Protein AF-0000000078038695 (afdb_homodimer)

Organism: Hydrogenophilus thermoluteolus (NCBI:txid297)

Sequence (628 aa):
MGILRIGHASLRVMDMAAAVRHYENVLGMKKVMEDKHGNVYLKCWDEWDKFSLILTPSDRAGLNHVAYKVEREEDLDELQEKIEAYGISTTMLPEGTLPSTGRMLQFNLPSGHEMRLYAFKECVGTDVGNINPDPWPDDIRGAGAHWLDHCLLMCELNPETGVNKVAENTKFATEVLGFFLTEQVVVGPNGSIQAATWLARTTTPHDIAFVGGPRMGLHHIAFFLDGWNDILKAADVMAKNKVKIDVAPTRHGITRGETIYFFDPSGNRNETFAGLGYLAQPDRPVVTWTEEHLGSGIFYHTGELVSSFTEVYTMGILRIGHASLRVMDMAAAVRHYENVLGMKKVMEDKHGNVYLKCWDEWDKFSLILTPSDRAGLNHVAYKVEREEDLDELQEKIEAYGISTTMLPEGTLPSTGRMLQFNLPSGHEMRLYAFKECVGTDVGNINPDPWPDDIRGAGAHWLDHCLLMCELNPETGVNKVAENTKFATEVLGFFLTEQVVVGPNGSIQAATWLARTTTPHDIAFVGGPRMGLHHIAFFLDGWNDILKAADVMAKNKVKIDVAPTRHGITRGETIYFFDPSGNRNETFAGLGYLAQPDRPVVTWTEEHLGSGIFYHTGELVSSFTEVYT

Secondary structure (DSSP, 8-state):
--EEEEEEEEEEES-HHHHHHHHHHTS--EEEEE-TTS-EEEE-TT--BS-SEEEEE-SS-EEEEEEEEESSHHHHHHHHHHHHHHT--EEEEPTTSSTTB--EEEEE-TTS-EEEEES-B-B---TT-SBS--SS-TT--TT---SEEEEEEEEEEEGGGTEEHHHHHHHHHHHTS--EEEEEEEESGGG-EEEEEEEESSSSS-SEEEEEESS-EEEEEEEEESSHHHHHHHHHHHHHTT--EEEEEEE-SGGG-EEEEEE-TTS-EEEEEES--S---TTSPPEEEEGGGHHHHH-TTT----HHHHH---/--EEEEEEEEEEES-HHHHHHHHHHTS--EEEEE-TTS-EEEE-TT--BS-SEEEEE-SS-EEEEEEEEESSHHHHHHHHHHHHHHT--EEEEPTTSSTTB--EEEEE-TTS-EEEEES-B-B---TT-SBS--SS-TT--TT---SEEEEEEEEEEEGGGTEEHHHHHHHHHHHTS--EEEEEEEESGGG-EEEEEEEESSSSS-SEEEEEESS-EEEEEEEEESSHHHHHHHHHHHHHTT--EEEEEEE-SGGG-EEEEEE-TTS-EEEEEES--S---TTSPPEEEEGGGHHHHH-TTT----HHHHH---

InterPro domains:
  IPR000486 Extradiol ring-cleavage dioxygenase, class I /II [PS00082] (250-271)
  IPR004360 Glyoxalase/fosfomycin resistance/dioxygenase domain [PF00903] (161-271)
  IPR017624 Catechol 2,3 dioxygenase [TIGR03211] (2-314)
  IPR029068 Glyoxalase/Bleomycin resistance protein/Dihydroxybiphenyl dioxygenase [G3DSA:3.10.180.10] (1-146)
  IPR029068 Glyoxalase/Bleomycin resistance protein/Dihydroxybiphenyl dioxygenase [G3DSA:3.10.180.10] (147-293)
  IPR029068 Glyoxalase/Bleomycin resistance protein/Dihydroxybiphenyl dioxygenase [SSF54593] (1-274)
  IPR037523 Vicinal oxygen chelate (VOC), core domain [PS51819] (5-120)
  IPR037523 Vicinal oxygen chelate (VOC), core domain [PS51819] (153-275)
  IPR054560 Metapyrocatechase-like, N-terminal domain [PF22247] (63-122)

Nearest PDB structures (foldseek):
  5znh-assembly1_A  TM=9.992E-01  e=2.883E-63  Diaphorobacter sp. DS2
  5zsz-assembly1_A  TM=9.985E-01  e=4.025E-59  Diaphorobacter sp. DS2
  1q0c-assembly1_A  TM=8.923E-01  e=6.234E-28  Brevibacterium fuscum
  2zi8-assembly1_A  TM=8.409E-01  e=8.803E-21  Mycobacterium tuberculosis
  2ehz-assembly1_A  TM=8.077E-01  e=4.406E-20  Pseudomonas sp. C18

Solvent-accessible surface area (backbone atoms only — not comparable to full-atom values): 30937 Å² total; per-residue (Å²): 130,42,60,50,46,72,42,34,42,31,33,30,26,57,46,60,69,57,39,52,49,43,44,32,52,39,39,20,31,41,79,71,47,69,51,96,84,61,31,38,29,25,26,31,49,66,30,35,50,58,46,37,36,35,42,33,76,36,95,49,43,26,66,65,34,40,29,31,28,26,72,41,71,67,36,56,58,54,44,50,53,48,40,42,71,75,68,40,72,73,45,79,41,56,60,56,77,46,83,64,26,39,42,31,44,34,34,55,46,80,48,61,52,39,37,32,38,30,47,46,53,46,72,69,49,34,69,41,54,43,62,66,40,59,92,64,57,93,80,69,34,49,43,44,27,34,33,78,46,34,39,32,35,31,10,32,44,39,74,92,79,68,42,48,26,25,48,47,35,50,50,46,36,38,76,61,58,62,31,34,68,40,34,35,32,25,27,73,78,93,43,71,36,60,43,25,41,27,27,17,63,47,29,42,40,48,42,39,32,31,32,50,29,89,49,58,36,35,43,32,44,28,26,29,44,72,34,68,70,45,50,53,45,29,51,52,38,28,58,78,66,67,48,58,68,74,39,70,78,46,40,23,40,54,62,43,30,36,34,34,31,29,40,48,85,50,55,42,34,37,30,44,38,14,55,59,59,48,82,36,48,87,85,49,77,54,31,39,31,42,60,93,43,41,26,29,32,62,29,41,87,77,38,58,78,57,67,60,75,77,69,54,62,44,130,42,60,51,47,74,43,32,40,30,33,30,25,58,47,61,70,58,39,52,49,44,45,32,52,38,40,20,32,41,80,71,48,69,52,98,84,60,33,39,29,24,25,30,48,64,31,35,52,59,43,37,37,34,42,33,76,36,98,50,41,25,67,66,34,40,29,32,30,27,72,41,69,66,36,57,58,54,44,48,53,48,41,43,71,74,68,40,72,71,45,80,41,57,60,56,77,46,83,64,28,39,44,30,44,35,35,54,46,79,48,59,53,39,36,31,38,29,49,45,53,47,71,69,49,34,70,42,55,41,62,66,40,59,94,63,60,92,78,69,34,50,44,44,28,33,32,78,49,34,40,33,35,32,10,32,43,39,75,93,79,67,42,48,25,25,49,48,36,50,50,46,37,39,77,61,58,63,31,35,68,39,36,34,31,24,30,73,77,92,45,72,38,60,42,27,41,27,25,17,63,48,30,43,42,47,41,39,32,31,33,50,31,90,48,56,38,33,43,32,45,27,27,27,44,72,32,68,71,45,50,53,48,30,52,51,39,29,57,77,66,68,47,57,67,76,40,70,78,44,42,24,39,54,62,42,29,36,33,34,32,29,39,47,85,49,54,41,34,37,30,44,37,17,53,60,56,48,82,37,48,86,84,48,76,55,30,37,31,42,61,94,43,41,26,30,32,61,28,41,86,76,37,57,79,58,67,62,74,78,70,54,62,42

Structure (mmCIF, N/CA/C/O backbone):
data_AF-0000000078038695-model_v1
#
loop_
_entity.id
_entity.type
_entity.pdbx_description
1 polymer Metapyrocatechase
#
loop_
_atom_site.group_PDB
_atom_site.id
_atom_site.type_symbol
_atom_site.label_atom_id
_atom_site.label_alt_id
_atom_site.label_comp_id
_atom_site.label_asym_id
_atom_site.label_entity_id
_atom_site.label_seq_id
_atom_site.pdbx_PDB_ins_code
_atom_site.Cartn_x
_atom_site.Cartn_y
_atom_site.Cartn_z
_atom_site.occupancy
_atom_site.B_iso_or_equiv
_atom_site.auth_seq_id
_atom_site.auth_comp_id
_atom_site.auth_asym_id
_atom_site.auth_atom_id
_atom_site.pdbx_PDB_model_num
ATOM 1 N N . MET A 1 1 ? -4.137 5.402 -16.578 1 72.38 1 MET A N 1
ATOM 2 C CA . MET A 1 1 ? -4.918 4.41 -15.852 1 72.38 1 MET A CA 1
ATOM 3 C C . MET A 1 1 ? -4.508 2.996 -16.25 1 72.38 1 MET A C 1
ATOM 5 O O . MET A 1 1 ? -4.258 2.725 -17.422 1 72.38 1 MET A O 1
ATOM 9 N N . GLY A 1 2 ? -4.57 1.955 -15.789 1 93.5 2 GLY A N 1
ATOM 10 C CA . GLY A 1 2 ? -3.926 0.681 -16.078 1 93.5 2 GLY A CA 1
ATOM 11 C C . GLY A 1 2 ? -4.234 -0.383 -15.031 1 93.5 2 GLY A C 1
ATOM 12 O O . GLY A 1 2 ? -5.348 -0.441 -14.508 1 93.5 2 GLY A O 1
ATOM 13 N N . ILE A 1 3 ? -3.391 -1.253 -14.875 1 98.06 3 ILE A N 1
ATOM 14 C CA . ILE A 1 3 ? -3.533 -2.396 -13.977 1 98.06 3 ILE A CA 1
ATOM 15 C C . ILE A 1 3 ? -3.562 -1.915 -12.531 1 98.06 3 ILE A C 1
ATOM 17 O O . ILE A 1 3 ? -2.764 -1.062 -12.133 1 98.06 3 ILE A O 1
ATOM 21 N N . LEU A 1 4 ? -4.492 -2.439 -11.742 1 97.62 4 LEU A N 1
ATOM 22 C CA . LEU A 1 4 ? -4.676 -2.047 -10.352 1 97.62 4 LEU A CA 1
ATOM 23 C C . LEU A 1 4 ? -3.99 -3.033 -9.414 1 97.62 4 LEU A C 1
ATOM 25 O O . LEU A 1 4 ? -3.162 -2.641 -8.586 1 97.62 4 LEU A O 1
ATOM 29 N N . ARG A 1 5 ? -4.34 -4.289 -9.539 1 97.56 5 ARG A N 1
ATOM 30 C CA . ARG A 1 5 ? -3.973 -5.316 -8.57 1 97.56 5 ARG A CA 1
ATOM 31 C C . ARG A 1 5 ? -4.215 -6.711 -9.141 1 97.56 5 ARG A C 1
ATOM 33 O O . ARG A 1 5 ? -4.941 -6.871 -10.125 1 97.56 5 ARG A O 1
ATOM 40 N N . ILE A 1 6 ? -3.631 -7.699 -8.461 1 98.62 6 ILE A N 1
ATOM 41 C CA . ILE A 1 6 ? -3.992 -9.086 -8.758 1 98.62 6 ILE A CA 1
ATOM 42 C C . ILE A 1 6 ? -5.477 -9.297 -8.469 1 98.62 6 ILE A C 1
ATOM 44 O O . ILE A 1 6 ? -5.996 -8.82 -7.461 1 98.62 6 ILE A O 1
ATOM 48 N N . GLY A 1 7 ? -6.164 -10.008 -9.406 1 98.62 7 GLY A N 1
ATOM 49 C CA . GLY A 1 7 ? -7.594 -10.25 -9.266 1 98.62 7 GLY A CA 1
ATOM 50 C C . GLY A 1 7 ? -7.922 -11.672 -8.852 1 98.62 7 GLY A C 1
ATOM 51 O O . GLY A 1 7 ? -8.766 -11.883 -7.977 1 98.62 7 GLY A O 1
ATOM 52 N N . HIS A 1 8 ? -7.301 -12.633 -9.578 1 98.94 8 HIS A N 1
ATOM 53 C CA . HIS A 1 8 ? -7.516 -14.023 -9.203 1 98.94 8 HIS A CA 1
ATOM 54 C C . HIS A 1 8 ? -6.457 -14.93 -9.812 1 98.94 8 HIS A C 1
ATOM 56 O O . HIS A 1 8 ? -5.754 -14.531 -10.75 1 98.94 8 HIS A O 1
ATOM 62 N N . ALA A 1 9 ? -6.328 -16.094 -9.195 1 98.94 9 ALA A N 1
ATOM 63 C CA . ALA A 1 9 ? -5.543 -17.203 -9.742 1 98.94 9 ALA A CA 1
ATOM 64 C C . ALA A 1 9 ? -6.41 -18.438 -9.953 1 98.94 9 ALA A C 1
ATOM 66 O O . ALA A 1 9 ? -7.293 -18.734 -9.148 1 98.94 9 ALA A O 1
ATOM 67 N N . SER A 1 10 ? -6.148 -19.062 -11.047 1 98.88 10 SER A N 1
ATOM 68 C CA . SER A 1 10 ? -6.797 -20.344 -11.352 1 98.88 10 SER A CA 1
ATOM 69 C C . SER A 1 10 ? -5.82 -21.5 -11.211 1 98.88 10 SER A C 1
ATOM 71 O O . SER A 1 10 ? -4.844 -21.594 -11.953 1 98.88 10 SER A O 1
ATOM 73 N N . LEU A 1 11 ? -6.148 -22.406 -10.289 1 98.88 11 LEU A N 1
ATOM 74 C CA . LEU A 1 11 ? -5.246 -23.516 -9.977 1 98.88 11 LEU A CA 1
ATOM 75 C C . LEU A 1 11 ? -5.871 -24.859 -10.352 1 98.88 11 LEU A C 1
ATOM 77 O O . LEU A 1 11 ? -7.074 -25.062 -10.156 1 98.88 11 LEU A O 1
ATOM 81 N N . ARG A 1 12 ? -5.043 -25.75 -10.781 1 98.88 12 ARG A N 1
ATOM 82 C CA . ARG A 1 12 ? -5.422 -27.141 -10.969 1 98.88 12 ARG A CA 1
ATOM 83 C C . ARG A 1 12 ? -5.207 -27.938 -9.695 1 98.88 12 ARG A C 1
ATOM 85 O O . ARG A 1 12 ? -4.168 -27.812 -9.039 1 98.88 12 ARG A O 1
ATOM 92 N N . VAL A 1 13 ? -6.203 -28.734 -9.391 1 98.69 13 VAL A N 1
ATOM 93 C CA . VAL A 1 13 ? -6.094 -29.594 -8.203 1 98.69 13 VAL A CA 1
ATOM 94 C C . VAL A 1 13 ? -6.504 -31.016 -8.555 1 98.69 13 VAL A C 1
ATOM 96 O O . VAL A 1 13 ? -7.371 -31.234 -9.406 1 98.69 13 VAL A O 1
ATOM 99 N N . MET A 1 14 ? -5.98 -31.938 -7.871 1 98.31 14 MET A N 1
ATOM 100 C CA . MET A 1 14 ? -6.176 -33.344 -8.195 1 98.31 14 MET A CA 1
ATOM 101 C C . MET A 1 14 ? -7.27 -33.969 -7.328 1 98.31 14 MET A C 1
ATOM 103 O O . MET A 1 14 ? -7.82 -35 -7.664 1 98.31 14 MET A O 1
ATOM 107 N N . ASP A 1 15 ? -7.574 -33.469 -6.188 1 98.19 15 ASP A N 1
ATOM 108 C CA . ASP A 1 15 ? -8.656 -33.844 -5.273 1 98.19 15 ASP A CA 1
ATOM 109 C C . ASP A 1 15 ? -9.422 -32.594 -4.805 1 98.19 15 ASP A C 1
ATOM 111 O O . ASP A 1 15 ? -9.023 -31.938 -3.846 1 98.19 15 ASP A O 1
ATOM 115 N N . MET A 1 16 ? -10.57 -32.406 -5.422 1 98.5 16 MET A N 1
ATOM 116 C CA . MET A 1 16 ? -11.32 -31.172 -5.199 1 98.5 16 MET A CA 1
ATOM 117 C C . MET A 1 16 ? -11.773 -31.062 -3.75 1 98.5 16 MET A C 1
ATOM 119 O O . MET A 1 16 ? -11.648 -30.016 -3.129 1 98.5 16 MET A O 1
ATOM 123 N N . ALA A 1 17 ? -12.305 -32.125 -3.248 1 98.38 17 ALA A N 1
ATOM 124 C CA . ALA A 1 17 ? -12.812 -32.094 -1.879 1 98.38 17 ALA A CA 1
ATOM 125 C C . ALA A 1 17 ? -11.703 -31.75 -0.89 1 98.38 17 ALA A C 1
ATOM 127 O O . ALA A 1 17 ? -11.898 -30.906 -0 1 98.38 17 ALA A O 1
ATOM 128 N N . ALA A 1 18 ? -10.57 -32.375 -1.045 1 98.44 18 ALA A N 1
ATOM 129 C CA . ALA A 1 18 ? -9.43 -32.094 -0.176 1 98.44 18 ALA A CA 1
ATOM 130 C C . ALA A 1 18 ? -8.945 -30.656 -0.344 1 98.44 18 ALA A C 1
ATOM 132 O O . ALA A 1 18 ? -8.57 -30 0.633 1 98.44 18 ALA A O 1
ATOM 133 N N . ALA A 1 19 ? -8.953 -30.219 -1.564 1 98.62 19 ALA A N 1
ATOM 134 C CA . ALA A 1 19 ? -8.516 -28.859 -1.843 1 98.62 19 ALA A CA 1
ATOM 135 C C . ALA A 1 19 ? -9.453 -27.844 -1.192 1 98.62 19 ALA A C 1
ATOM 137 O O . ALA A 1 19 ? -9 -26.906 -0.521 1 98.62 19 ALA A O 1
ATOM 138 N N . VAL A 1 20 ? -10.672 -28.016 -1.396 1 98.75 20 VAL A N 1
ATOM 139 C CA . VAL A 1 20 ? -11.656 -27.078 -0.831 1 98.75 20 VAL A CA 1
ATOM 140 C C . VAL A 1 20 ? -11.508 -27.047 0.689 1 98.75 20 VAL A C 1
ATOM 142 O O . VAL A 1 20 ? -11.508 -25.969 1.291 1 98.75 20 VAL A O 1
ATOM 145 N N . ARG A 1 21 ? -11.383 -28.203 1.288 1 98.38 21 ARG A N 1
ATOM 146 C CA . ARG A 1 21 ? -11.18 -28.266 2.732 1 98.38 21 ARG A CA 1
ATOM 147 C C . ARG A 1 21 ? -9.938 -27.484 3.15 1 98.38 21 ARG A C 1
ATOM 149 O O . ARG A 1 21 ? -9.953 -26.781 4.156 1 98.38 21 ARG A O 1
ATOM 156 N N . HIS A 1 22 ? -8.891 -27.641 2.42 1 98.75 22 HIS A N 1
ATOM 157 C CA . HIS A 1 22 ? -7.645 -26.938 2.703 1 98.75 22 HIS A CA 1
ATOM 158 C C . HIS A 1 22 ? -7.836 -25.422 2.65 1 98.75 22 HIS A C 1
ATOM 160 O O . HIS A 1 22 ? -7.504 -24.719 3.609 1 98.75 22 HIS A O 1
ATOM 166 N N . TYR A 1 23 ? -8.383 -24.891 1.617 1 98.81 23 TYR A N 1
ATOM 167 C CA . TYR A 1 23 ? -8.469 -23.438 1.425 1 98.81 23 TYR A CA 1
ATOM 168 C C . TYR A 1 23 ? -9.492 -22.828 2.363 1 98.81 23 TYR A C 1
ATOM 170 O O . TYR A 1 23 ? -9.336 -21.688 2.811 1 98.81 23 TYR A O 1
ATOM 178 N N . GLU A 1 24 ? -10.523 -23.578 2.689 1 98.56 24 GLU A N 1
ATOM 179 C CA . GLU A 1 24 ? -11.508 -23.078 3.645 1 98.56 24 GLU A CA 1
ATOM 180 C C . GLU A 1 24 ? -10.969 -23.125 5.07 1 98.56 24 GLU A C 1
ATOM 182 O O . GLU A 1 24 ? -11.062 -22.141 5.812 1 98.56 24 GLU A O 1
ATOM 187 N N . ASN A 1 25 ? -10.344 -24.234 5.453 1 98.25 25 ASN A N 1
ATOM 188 C CA . ASN A 1 25 ? -10.016 -24.469 6.855 1 98.25 25 ASN A CA 1
ATOM 189 C C . ASN A 1 25 ? -8.641 -23.922 7.207 1 98.25 25 ASN A C 1
ATOM 191 O O . ASN A 1 25 ? -8.383 -23.578 8.359 1 98.25 25 ASN A O 1
ATOM 195 N N . VAL A 1 26 ? -7.746 -23.906 6.273 1 98.56 26 VAL A N 1
ATOM 196 C CA . VAL A 1 26 ? -6.379 -23.484 6.566 1 98.56 26 VAL A CA 1
ATOM 197 C C . VAL A 1 26 ? -6.227 -21.984 6.309 1 98.56 26 VAL A C 1
ATOM 199 O O . VAL A 1 26 ? -5.785 -21.234 7.188 1 98.56 26 VAL A O 1
ATOM 202 N N . LEU A 1 27 ? -6.699 -21.5 5.168 1 98.69 27 LEU A N 1
ATOM 203 C CA . LEU A 1 27 ? -6.527 -20.094 4.809 1 98.69 27 LEU A CA 1
ATOM 204 C C . LEU A 1 27 ? -7.727 -19.266 5.258 1 98.69 27 LEU A C 1
ATOM 206 O O . LEU A 1 27 ? -7.637 -18.047 5.371 1 98.69 27 LEU A O 1
ATOM 210 N N . GLY A 1 28 ? -8.867 -19.969 5.453 1 98.56 28 GLY A N 1
ATOM 211 C CA . GLY A 1 28 ? -10.07 -19.266 5.895 1 98.56 28 GLY A CA 1
ATOM 212 C C . GLY A 1 28 ? -10.852 -18.656 4.75 1 98.56 28 GLY A C 1
ATOM 213 O O . GLY A 1 28 ? -11.594 -17.688 4.945 1 98.56 28 GLY A O 1
ATOM 214 N N . MET A 1 29 ? -10.719 -19.141 3.521 1 98.69 29 MET A N 1
ATOM 215 C CA . MET A 1 29 ? -11.5 -18.641 2.391 1 98.69 29 MET A CA 1
ATOM 216 C C . MET A 1 29 ? -12.922 -19.188 2.441 1 98.69 29 MET A C 1
ATOM 218 O O . MET A 1 29 ? -13.211 -20.125 3.172 1 98.69 29 MET A O 1
ATOM 222 N N . LYS A 1 30 ? -13.758 -18.562 1.654 1 98.31 30 LYS A N 1
ATOM 223 C CA . LYS A 1 30 ? -15.156 -18.984 1.555 1 98.31 30 LYS A CA 1
ATOM 224 C C . LYS A 1 30 ? -15.5 -19.406 0.128 1 98.31 30 LYS A C 1
ATOM 226 O O . LYS A 1 30 ? -15.211 -18.672 -0.824 1 98.31 30 LYS A O 1
ATOM 231 N N . LYS A 1 31 ? -16.031 -20.578 0.018 1 98.44 31 LYS A N 1
ATOM 232 C CA . LYS A 1 31 ? -16.594 -20.984 -1.266 1 98.44 31 LYS A CA 1
ATOM 233 C C . LYS A 1 31 ? -17.812 -20.141 -1.633 1 98.44 31 LYS A C 1
ATOM 235 O O . LYS A 1 31 ? -18.766 -20.078 -0.869 1 98.44 31 LYS A O 1
ATOM 240 N N . VAL A 1 32 ? -17.797 -19.547 -2.834 1 98.38 32 VAL A N 1
ATOM 241 C CA . VAL A 1 32 ? -18.875 -18.625 -3.184 1 98.38 32 VAL A CA 1
ATOM 242 C C . VAL A 1 32 ? -19.688 -19.188 -4.344 1 98.38 32 VAL A C 1
ATOM 244 O O . VAL A 1 32 ? -20.812 -18.766 -4.594 1 98.38 32 VAL A O 1
ATOM 247 N N . MET A 1 33 ? -19.062 -20.125 -5.055 1 97.81 33 MET A N 1
ATOM 248 C CA . MET A 1 33 ? -19.719 -20.656 -6.238 1 97.81 33 MET A CA 1
ATOM 249 C C . MET A 1 33 ? -19.062 -21.953 -6.699 1 97.81 33 MET A C 1
ATOM 251 O O . MET A 1 33 ? -17.891 -22.203 -6.391 1 97.81 33 MET A O 1
ATOM 255 N N . GLU A 1 34 ? -19.828 -22.797 -7.246 1 98.19 34 GLU A N 1
ATOM 256 C CA . GLU A 1 34 ? -19.391 -23.953 -8.023 1 98.19 34 GLU A CA 1
ATOM 257 C C . GLU A 1 34 ? -20.109 -24.016 -9.367 1 98.19 34 GLU A C 1
ATOM 259 O O . GLU A 1 34 ? -21.312 -23.812 -9.445 1 98.19 34 GLU A O 1
ATOM 264 N N . ASP A 1 35 ? -19.344 -24.188 -10.391 1 97 35 ASP A N 1
ATOM 265 C CA . ASP A 1 35 ? -20 -24.156 -11.688 1 97 35 ASP A CA 1
ATOM 266 C C . ASP A 1 35 ? -20.266 -25.578 -12.203 1 97 35 ASP A C 1
ATOM 268 O O . ASP A 1 35 ? -19.938 -26.547 -11.531 1 97 35 ASP A O 1
ATOM 272 N N . LYS A 1 36 ? -20.875 -25.656 -13.391 1 95.25 36 LYS A N 1
ATOM 273 C CA . LYS A 1 36 ? -21.344 -26.922 -13.945 1 95.25 36 LYS A CA 1
ATOM 274 C C . LYS A 1 36 ? -20.172 -27.828 -14.336 1 95.25 36 LYS A C 1
ATOM 276 O O . LYS A 1 36 ? -20.344 -29.031 -14.539 1 95.25 36 LYS A O 1
ATOM 281 N N . HIS A 1 37 ? -18.984 -27.281 -14.422 1 95.88 37 HIS A N 1
ATOM 282 C CA . HIS A 1 37 ? -17.812 -28.047 -14.836 1 95.88 37 HIS A CA 1
ATOM 283 C C . HIS A 1 37 ? -17.031 -28.531 -13.625 1 95.88 37 HIS A C 1
ATOM 285 O O . HIS A 1 37 ? -15.977 -29.172 -13.781 1 95.88 37 HIS A O 1
ATOM 291 N N . GLY A 1 38 ? -17.484 -28.219 -12.453 1 97.12 38 GLY A N 1
ATOM 292 C CA . GLY A 1 38 ? -16.844 -28.672 -11.234 1 97.12 38 GLY A CA 1
ATOM 293 C C . GLY A 1 38 ? -15.828 -27.688 -10.688 1 97.12 38 GLY A C 1
ATOM 294 O O . GLY A 1 38 ? -15.133 -27.984 -9.703 1 97.12 38 GLY A O 1
ATOM 295 N N . ASN A 1 39 ? -15.664 -26.547 -11.328 1 98.56 39 ASN A N 1
ATOM 296 C CA . ASN A 1 39 ? -14.805 -25.516 -10.773 1 98.56 39 ASN A CA 1
ATOM 297 C C . ASN A 1 39 ? -15.398 -24.922 -9.492 1 98.56 39 ASN A C 1
ATOM 299 O O . ASN A 1 39 ? -16.609 -24.734 -9.398 1 98.56 39 ASN A O 1
ATOM 303 N N . VAL A 1 40 ? -14.516 -24.672 -8.547 1 98.88 40 VAL A N 1
ATOM 304 C CA . VAL A 1 40 ? -14.922 -24.047 -7.289 1 98.88 40 VAL A CA 1
ATOM 305 C C . VAL A 1 40 ? -14.273 -22.672 -7.16 1 98.88 40 VAL A C 1
ATOM 307 O O . VAL A 1 40 ? -13.086 -22.516 -7.438 1 98.88 40 VAL A O 1
ATOM 310 N N . TYR A 1 41 ? -15.062 -21.703 -6.805 1 98.88 41 TYR A N 1
ATOM 311 C CA . TYR A 1 41 ? -14.625 -20.312 -6.66 1 98.88 41 TYR A CA 1
ATOM 312 C C . TYR A 1 41 ? -14.633 -19.891 -5.195 1 98.88 41 TYR A C 1
ATOM 314 O O . TYR A 1 41 ? -15.609 -20.141 -4.477 1 98.88 41 TYR A O 1
ATOM 322 N N . LEU A 1 42 ? -13.508 -19.266 -4.75 1 98.88 42 LEU A N 1
ATOM 323 C CA . LEU A 1 42 ? -13.359 -18.906 -3.348 1 98.88 42 LEU A CA 1
ATOM 324 C C . LEU A 1 42 ? -12.906 -17.453 -3.213 1 98.88 42 LEU A C 1
ATOM 326 O O . LEU A 1 42 ? -12.32 -16.891 -4.145 1 98.88 42 LEU A O 1
ATOM 330 N N . LYS A 1 43 ? -13.18 -16.844 -2.062 1 98.5 43 LYS A N 1
ATOM 331 C CA . LYS A 1 43 ? -12.75 -15.484 -1.759 1 98.5 43 LYS A CA 1
ATOM 332 C C . LYS A 1 43 ? -12.352 -15.344 -0.292 1 98.5 43 LYS A C 1
ATOM 334 O O . LYS A 1 43 ? -12.828 -16.109 0.558 1 98.5 43 LYS A O 1
ATOM 339 N N . CYS A 1 44 ? -11.484 -14.438 0.004 1 98.56 44 CYS A N 1
ATOM 340 C CA . CYS A 1 44 ? -11.141 -14.094 1.38 1 98.56 44 CYS A CA 1
ATOM 341 C C . CYS A 1 44 ? -12.125 -13.086 1.953 1 98.56 44 CYS A C 1
ATOM 343 O O . CYS A 1 44 ? -12.844 -12.422 1.207 1 98.56 44 CYS A O 1
ATOM 345 N N . TRP A 1 45 ? -12.117 -12.836 3.271 1 98.38 45 TRP A N 1
ATOM 346 C CA . TRP A 1 45 ? -13.164 -12.094 3.967 1 98.38 45 TRP A CA 1
ATOM 347 C C . TRP A 1 45 ? -13.055 -10.602 3.678 1 98.38 45 TRP A C 1
ATOM 349 O O . TRP A 1 45 ? -14.039 -9.867 3.773 1 98.38 45 TRP A O 1
ATOM 359 N N . ASP A 1 46 ? -11.883 -10.203 3.33 1 98.25 46 ASP A N 1
ATOM 360 C CA . ASP A 1 46 ? -11.641 -8.773 3.201 1 98.25 46 ASP A CA 1
ATOM 361 C C . ASP A 1 46 ? -11.586 -8.352 1.732 1 98.25 46 ASP A C 1
ATOM 363 O O . ASP A 1 46 ? -11.102 -7.266 1.408 1 98.25 46 ASP A O 1
ATOM 367 N N . GLU A 1 47 ? -11.922 -9.203 0.791 1 98.25 47 GLU A N 1
ATOM 368 C CA . GLU A 1 47 ? -12.016 -8.922 -0.638 1 98.25 47 GLU A CA 1
ATOM 369 C C . GLU A 1 47 ? -13.438 -8.508 -1.023 1 98.25 47 GLU A C 1
ATOM 371 O O . GLU A 1 47 ? -14.406 -8.906 -0.374 1 98.25 47 GLU A O 1
ATOM 376 N N . TRP A 1 48 ? -13.484 -7.711 -2.049 1 98.38 48 TRP A N 1
ATOM 377 C CA . TRP A 1 48 ? -14.805 -7.18 -2.381 1 98.38 48 TRP A CA 1
ATOM 378 C C . TRP A 1 48 ? -15.273 -7.699 -3.736 1 98.38 48 TRP A C 1
ATOM 380 O O . TRP A 1 48 ? -16.469 -7.707 -4.023 1 98.38 48 TRP A O 1
ATOM 390 N N . ASP A 1 49 ? -14.406 -8.172 -4.645 1 98.38 49 ASP A N 1
ATOM 391 C CA . ASP A 1 49 ? -14.797 -8.93 -5.828 1 98.38 49 ASP A CA 1
ATOM 392 C C . ASP A 1 49 ? -15.359 -10.297 -5.445 1 98.38 49 ASP A C 1
ATOM 394 O O . ASP A 1 49 ? -15.039 -10.828 -4.379 1 98.38 49 ASP A O 1
ATOM 398 N N . LYS A 1 50 ? -16.062 -10.938 -6.289 1 98.69 50 LYS A N 1
ATOM 399 C CA . LYS A 1 50 ? -16.812 -12.148 -5.969 1 98.69 50 LYS A CA 1
ATOM 400 C C . LYS A 1 50 ? -15.867 -13.305 -5.664 1 98.69 50 LYS A C 1
ATOM 402 O O . LYS A 1 50 ? -16.172 -14.141 -4.805 1 98.69 50 LYS A O 1
ATOM 407 N N . PHE A 1 51 ? -14.773 -13.406 -6.344 1 98.81 51 PHE A N 1
ATOM 408 C CA . PHE A 1 51 ? -13.812 -14.469 -6.055 1 98.81 51 PHE A CA 1
ATOM 409 C C . PHE A 1 51 ? -12.406 -14.039 -6.438 1 98.81 51 PHE A C 1
ATOM 411 O O . PHE A 1 51 ? -12.219 -13.141 -7.266 1 98.81 51 PHE A O 1
ATOM 418 N N . SER A 1 52 ? -11.43 -14.688 -5.84 1 98.88 52 SER A N 1
ATOM 419 C CA . SER A 1 52 ? -10.031 -14.43 -6.176 1 98.88 52 SER A CA 1
ATOM 420 C C . SER A 1 52 ? -9.258 -15.727 -6.363 1 98.88 52 SER A C 1
ATOM 422 O O . SER A 1 52 ? -8.078 -15.711 -6.707 1 98.88 52 SER A O 1
ATOM 424 N N . LEU A 1 53 ? -9.859 -16.875 -6.121 1 98.94 53 LEU A N 1
ATOM 425 C CA . LEU A 1 53 ? -9.273 -18.172 -6.383 1 98.94 53 LEU A CA 1
ATOM 426 C C . LEU A 1 53 ? -10.258 -19.078 -7.113 1 98.94 53 LEU A C 1
ATOM 428 O O . LEU A 1 53 ? -11.438 -19.125 -6.766 1 98.94 53 LEU A O 1
ATOM 432 N N . ILE A 1 54 ? -9.773 -19.719 -8.141 1 98.94 54 ILE A N 1
ATOM 433 C CA . ILE A 1 54 ? -10.539 -20.719 -8.875 1 98.94 54 ILE A CA 1
ATOM 434 C C . ILE A 1 54 ? -9.812 -22.062 -8.828 1 98.94 54 ILE A C 1
ATOM 436 O O . ILE A 1 54 ? -8.633 -22.156 -9.203 1 98.94 54 ILE A O 1
ATOM 440 N N . LEU A 1 55 ? -10.477 -23.062 -8.328 1 98.94 55 LEU A N 1
ATOM 441 C CA . LEU A 1 55 ? -9.945 -24.422 -8.352 1 98.94 55 LEU A CA 1
ATOM 442 C C . LEU A 1 55 ? -10.594 -25.234 -9.461 1 98.94 55 LEU A C 1
ATOM 444 O O . LEU A 1 55 ? -11.82 -25.25 -9.586 1 98.94 55 LEU A O 1
ATOM 448 N N . THR A 1 56 ? -9.797 -25.828 -10.227 1 98.69 56 THR A N 1
ATOM 449 C CA . THR A 1 56 ? -10.266 -26.656 -11.336 1 98.69 56 THR A CA 1
ATOM 450 C C . THR A 1 56 ? -9.773 -28.094 -11.18 1 98.69 56 THR A C 1
ATOM 452 O O . THR A 1 56 ? -8.594 -28.328 -10.922 1 98.69 56 THR A O 1
ATOM 455 N N . PRO A 1 57 ? -10.727 -29.078 -11.375 1 98.38 57 PRO A N 1
ATOM 456 C CA . PRO A 1 57 ? -10.273 -30.469 -11.328 1 98.38 57 PRO A CA 1
ATOM 457 C C . PRO A 1 57 ? -9.32 -30.812 -12.469 1 98.38 57 PRO A C 1
ATOM 459 O O . PRO A 1 57 ? -9.586 -30.453 -13.625 1 98.38 57 PRO A O 1
ATOM 462 N N . SER A 1 58 ? -8.266 -31.5 -12.07 1 98.31 58 SER A N 1
ATOM 463 C CA . SER A 1 58 ? -7.258 -31.906 -13.047 1 98.31 58 SER A CA 1
ATOM 464 C C . SER A 1 58 ? -6.457 -33.094 -12.547 1 98.31 58 SER A C 1
ATOM 466 O O . SER A 1 58 ? -6.543 -33.469 -11.375 1 98.31 58 SER A O 1
ATOM 468 N N . ASP A 1 59 ? -5.695 -33.75 -13.492 1 97.81 59 ASP A N 1
ATOM 469 C CA . ASP A 1 59 ? -4.859 -34.875 -13.109 1 97.81 59 ASP A CA 1
ATOM 470 C C . ASP A 1 59 ? -3.463 -34.438 -12.688 1 97.81 59 ASP A C 1
ATOM 472 O O . ASP A 1 59 ? -2.633 -35.25 -12.281 1 97.81 59 ASP A O 1
ATOM 476 N N . ARG A 1 60 ? -3.23 -33.125 -12.742 1 97.81 60 ARG A N 1
ATOM 477 C CA . ARG A 1 60 ? -1.962 -32.562 -12.297 1 97.81 60 ARG A CA 1
ATOM 478 C C . ARG A 1 60 ? -2.168 -31.188 -11.648 1 97.81 60 ARG A C 1
ATOM 480 O O . ARG A 1 60 ? -3.084 -30.453 -12.016 1 97.81 60 ARG A O 1
ATOM 487 N N . ALA A 1 61 ? -1.293 -30.891 -10.695 1 98.19 61 ALA A N 1
ATOM 488 C CA . ALA A 1 61 ? -1.337 -29.578 -10.047 1 98.19 61 ALA A CA 1
ATOM 489 C C . ALA A 1 61 ? -0.719 -28.516 -10.945 1 98.19 61 ALA A C 1
ATOM 491 O O . ALA A 1 61 ? 0.006 -28.828 -11.891 1 98.19 61 ALA A O 1
ATOM 492 N N . GLY A 1 62 ? -1.07 -27.266 -10.68 1 98.44 62 GLY A N 1
ATOM 493 C CA . GLY A 1 62 ? -0.445 -26.172 -11.406 1 98.44 62 GLY A CA 1
ATOM 494 C C . GLY A 1 62 ? -1.378 -25 -11.633 1 98.44 62 GLY A C 1
ATOM 495 O O . GLY A 1 62 ? -2.514 -25 -11.156 1 98.44 62 GLY A O 1
ATOM 496 N N . LEU A 1 63 ? -0.839 -24.016 -12.328 1 98.81 63 LEU A N 1
ATOM 497 C CA . LEU A 1 63 ? -1.539 -22.766 -12.625 1 98.81 63 LEU A CA 1
ATOM 498 C C . LEU A 1 63 ? -2.168 -22.812 -14.008 1 98.81 63 LEU A C 1
ATOM 500 O O . LEU A 1 63 ? -1.487 -23.125 -14.992 1 98.81 63 LEU A O 1
ATOM 504 N N . ASN A 1 64 ? -3.467 -22.562 -14.047 1 98.75 64 ASN A N 1
ATOM 505 C CA . ASN A 1 64 ? -4.074 -22.328 -15.352 1 98.75 64 ASN A CA 1
ATOM 506 C C . ASN A 1 64 ? -3.791 -20.922 -15.867 1 98.75 64 ASN A C 1
ATOM 508 O O . ASN A 1 64 ? -3.373 -20.75 -17.016 1 98.75 64 ASN A O 1
ATOM 512 N N . HIS A 1 65 ? -4.078 -19.953 -15.039 1 98.88 65 HIS A N 1
ATOM 513 C CA . HIS A 1 65 ? -3.811 -18.562 -15.383 1 98.88 65 HIS A CA 1
ATOM 514 C C . HIS A 1 65 ? -3.852 -17.672 -14.141 1 98.88 65 HIS A C 1
ATOM 516 O O . HIS A 1 65 ? -4.383 -18.078 -13.102 1 98.88 65 HIS A O 1
ATOM 522 N N . VAL A 1 66 ? -3.211 -16.547 -14.219 1 98.88 66 VAL A N 1
ATOM 523 C CA . VAL A 1 66 ? -3.367 -15.469 -13.25 1 98.88 66 VAL A CA 1
ATOM 524 C C . VAL A 1 66 ? -4.016 -14.266 -13.93 1 98.88 66 VAL A C 1
ATOM 526 O O . VAL A 1 66 ? -3.781 -14.008 -15.109 1 98.88 66 VAL A O 1
ATOM 529 N N . ALA A 1 67 ? -4.867 -13.594 -13.188 1 98.94 67 ALA A N 1
ATOM 530 C CA . ALA A 1 67 ? -5.555 -12.445 -13.773 1 98.94 67 ALA A CA 1
ATOM 531 C C . ALA A 1 67 ? -5.355 -11.188 -12.922 1 98.94 67 ALA A C 1
ATOM 533 O O . ALA A 1 67 ? -5.359 -11.258 -11.688 1 98.94 67 ALA A O 1
ATOM 534 N N . TYR A 1 68 ? -5.234 -10.086 -13.578 1 98.88 68 TYR A N 1
ATOM 535 C CA . TYR A 1 68 ? -5.137 -8.781 -12.93 1 98.88 68 TYR A CA 1
ATOM 536 C C . TYR A 1 68 ? -6.301 -7.883 -13.336 1 98.88 68 TYR A C 1
ATOM 538 O O . TYR A 1 68 ? -6.758 -7.926 -14.477 1 98.88 68 TYR A O 1
ATOM 546 N N . LYS A 1 69 ? -6.738 -7.113 -12.422 1 98.69 69 LYS A N 1
ATOM 547 C CA . LYS A 1 69 ? -7.828 -6.176 -12.664 1 98.69 69 LYS A CA 1
ATOM 548 C C . LYS A 1 69 ? -7.301 -4.828 -13.141 1 98.69 69 LYS A C 1
ATOM 550 O O . LYS A 1 69 ? -6.316 -4.316 -12.602 1 98.69 69 LYS A O 1
ATOM 555 N N . VAL A 1 70 ? -7.945 -4.273 -14.164 1 98.56 70 VAL A N 1
ATOM 556 C CA . VAL A 1 70 ? -7.637 -2.926 -14.625 1 98.56 70 VAL A CA 1
ATOM 557 C C . VAL A 1 70 ? -8.703 -1.951 -14.133 1 98.56 70 VAL A C 1
ATOM 559 O O . VAL A 1 70 ? -9.773 -2.367 -13.688 1 98.56 70 VAL A O 1
ATOM 562 N N . GLU A 1 71 ? -8.383 -0.722 -14.164 1 96.69 71 GLU A N 1
ATOM 563 C CA . GLU A 1 71 ? -9.242 0.298 -13.57 1 96.69 71 GLU A CA 1
ATOM 564 C C . GLU A 1 71 ? -10.477 0.555 -14.43 1 96.69 71 GLU A C 1
ATOM 566 O O . GLU A 1 71 ? -11.586 0.706 -13.914 1 96.69 71 GLU A O 1
ATOM 571 N N . ARG A 1 72 ? -10.258 0.714 -15.82 1 97.31 72 ARG A N 1
ATOM 572 C CA . ARG A 1 72 ? -11.336 1.081 -16.734 1 97.31 72 ARG A CA 1
ATOM 573 C C . ARG A 1 72 ? -11.43 0.091 -17.891 1 97.31 72 ARG A C 1
ATOM 575 O O . ARG A 1 72 ? -10.438 -0.516 -18.281 1 97.31 72 ARG A O 1
ATOM 582 N N . GLU A 1 73 ? -12.664 -0.002 -18.422 1 97.75 73 GLU A N 1
ATOM 583 C CA . GLU A 1 73 ? -12.891 -0.842 -19.594 1 97.75 73 GLU A CA 1
ATOM 584 C C . GLU A 1 73 ? -11.953 -0.46 -20.734 1 97.75 73 GLU A C 1
ATOM 586 O O . GLU A 1 73 ? -11.398 -1.332 -21.406 1 97.75 73 GLU A O 1
ATOM 591 N N . GLU A 1 74 ? -11.688 0.792 -20.922 1 97.94 74 GLU A N 1
ATOM 592 C CA . GLU A 1 74 ? -10.844 1.297 -22 1 97.94 74 GLU A CA 1
ATOM 593 C C . GLU A 1 74 ? -9.398 0.854 -21.828 1 97.94 74 GLU A C 1
ATOM 595 O O . GLU A 1 74 ? -8.641 0.792 -22.812 1 97.94 74 GLU A O 1
ATOM 600 N N . ASP A 1 75 ? -9.023 0.572 -20.594 1 98.31 75 ASP A N 1
ATOM 601 C CA . ASP A 1 75 ? -7.668 0.1 -20.344 1 98.31 75 ASP A CA 1
ATOM 602 C C . ASP A 1 75 ? -7.402 -1.222 -21.062 1 98.31 75 ASP A C 1
ATOM 604 O O . ASP A 1 75 ? -6.281 -1.485 -21.484 1 98.31 75 ASP A O 1
ATOM 608 N N . LEU A 1 76 ? -8.414 -2.084 -21.172 1 98.69 76 LEU A N 1
ATOM 609 C CA . LEU A 1 76 ? -8.25 -3.359 -21.859 1 98.69 76 LEU A CA 1
ATOM 610 C C . LEU A 1 76 ? -7.859 -3.148 -23.312 1 98.69 76 LEU A C 1
ATOM 612 O O . LEU A 1 76 ? -6.949 -3.811 -23.812 1 98.69 76 LEU A O 1
ATOM 616 N N . ASP A 1 77 ? -8.5 -2.219 -23.969 1 98.56 77 ASP A N 1
ATOM 617 C CA . ASP A 1 77 ? -8.227 -1.948 -25.375 1 98.56 77 ASP A CA 1
ATOM 618 C C . ASP A 1 77 ? -6.836 -1.337 -25.547 1 98.56 77 ASP A C 1
ATOM 620 O O . ASP A 1 77 ? -6.09 -1.723 -26.453 1 98.56 77 ASP A O 1
ATOM 624 N N . GLU A 1 78 ? -6.531 -0.406 -24.688 1 98.44 78 GLU A N 1
ATOM 625 C CA . GLU A 1 78 ? -5.223 0.238 -24.75 1 98.44 78 GLU A CA 1
ATOM 626 C C . GLU A 1 78 ? -4.102 -0.77 -24.531 1 98.44 78 GLU A C 1
ATOM 628 O O . GLU A 1 78 ? -3.098 -0.764 -25.234 1 98.44 78 GLU A O 1
ATOM 633 N N . LEU A 1 79 ? -4.281 -1.613 -23.547 1 98.75 79 LEU A N 1
ATOM 634 C CA . LEU A 1 79 ? -3.26 -2.604 -23.234 1 98.75 79 LEU A CA 1
ATOM 635 C C . LEU A 1 79 ? -3.17 -3.662 -24.328 1 98.75 79 LEU A C 1
ATOM 637 O O . LEU A 1 79 ? -2.088 -4.18 -24.609 1 98.75 79 LEU A O 1
ATOM 641 N N . GLN A 1 80 ? -4.289 -4.023 -24.891 1 98.88 80 GLN A N 1
ATOM 642 C CA . GLN A 1 80 ? -4.254 -4.945 -26.016 1 98.88 80 GLN A CA 1
ATOM 643 C C . GLN A 1 80 ? -3.348 -4.426 -27.125 1 98.88 80 GLN A C 1
ATOM 645 O O . GLN A 1 80 ? -2.498 -5.156 -27.641 1 98.88 80 GLN A O 1
ATOM 650 N N . GLU A 1 81 ? -3.537 -3.184 -27.469 1 98.75 81 GLU A N 1
ATOM 651 C CA . GLU A 1 81 ? -2.727 -2.566 -28.516 1 98.75 81 GLU A CA 1
ATOM 652 C C . GLU A 1 81 ? -1.244 -2.594 -28.156 1 98.75 81 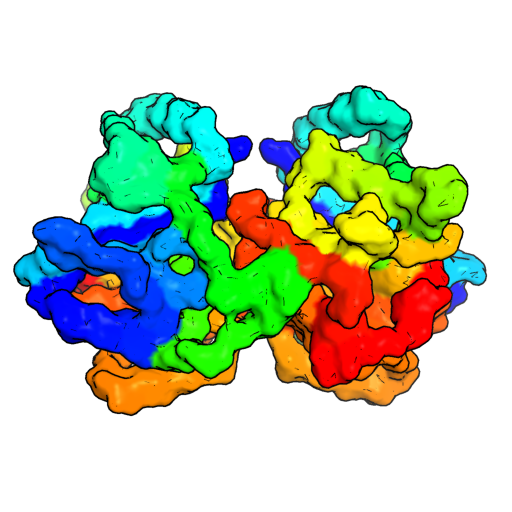GLU A C 1
ATOM 654 O O . GLU A 1 81 ? -0.402 -2.932 -29 1 98.75 81 GLU A O 1
ATOM 659 N N . LYS A 1 82 ? -0.939 -2.26 -26.938 1 98.75 82 LYS A N 1
ATOM 660 C CA . LYS A 1 82 ? 0.449 -2.223 -26.484 1 98.75 82 LYS A CA 1
ATOM 661 C C . LYS A 1 82 ? 1.066 -3.617 -26.484 1 98.75 82 LYS A C 1
ATOM 663 O O . LYS A 1 82 ? 2.221 -3.789 -26.891 1 98.75 82 LYS A O 1
ATOM 668 N N . ILE A 1 83 ? 0.315 -4.586 -26.016 1 98.88 83 ILE A N 1
ATOM 669 C CA . ILE A 1 83 ? 0.797 -5.961 -25.938 1 98.88 83 ILE A CA 1
ATOM 670 C C . ILE A 1 83 ? 1.064 -6.504 -27.344 1 98.88 83 ILE A C 1
ATOM 672 O O . ILE A 1 83 ? 2.109 -7.109 -27.594 1 98.88 83 ILE A O 1
ATOM 676 N N . GLU A 1 84 ? 0.171 -6.289 -28.219 1 98.88 84 GLU A N 1
ATOM 677 C CA . GLU A 1 84 ? 0.335 -6.766 -29.594 1 98.88 84 GLU A CA 1
ATOM 678 C C . GLU A 1 84 ? 1.473 -6.035 -30.297 1 98.88 84 GLU A C 1
ATOM 680 O O . GLU A 1 84 ? 2.219 -6.637 -31.078 1 98.88 84 GLU A O 1
ATOM 685 N N . ALA A 1 85 ? 1.629 -4.773 -30.047 1 98.81 85 ALA A N 1
ATOM 686 C CA . ALA A 1 85 ? 2.738 -4.008 -30.609 1 98.81 85 ALA A CA 1
ATOM 687 C C . ALA A 1 85 ? 4.078 -4.543 -30.109 1 98.81 85 ALA A C 1
ATOM 689 O O . ALA A 1 85 ? 5.078 -4.484 -30.828 1 98.81 85 ALA A O 1
ATOM 690 N N . TYR A 1 86 ? 4.09 -5.055 -28.969 1 98.56 86 TYR A N 1
ATOM 691 C CA . TYR A 1 86 ? 5.289 -5.648 -28.391 1 98.56 86 TYR A CA 1
ATOM 692 C C . TYR A 1 86 ? 5.637 -6.965 -29.078 1 98.56 86 TYR A C 1
ATOM 694 O O . TYR A 1 86 ? 6.785 -7.406 -29.047 1 98.56 86 TYR A O 1
ATOM 702 N N . GLY A 1 87 ? 4.594 -7.621 -29.625 1 98.5 87 GLY A N 1
ATOM 703 C CA . GLY A 1 87 ? 4.828 -8.844 -30.375 1 98.5 87 GLY A CA 1
ATOM 704 C C . GLY A 1 87 ? 4.141 -10.055 -29.75 1 98.5 87 GLY A C 1
ATOM 705 O O . GLY A 1 87 ? 4.402 -11.195 -30.156 1 98.5 87 GLY A O 1
ATOM 706 N N . ILE A 1 88 ? 3.334 -9.844 -28.766 1 98.75 88 ILE A N 1
ATOM 707 C CA . ILE A 1 88 ? 2.615 -10.93 -28.109 1 98.75 88 ILE A CA 1
ATOM 708 C C . ILE A 1 88 ? 1.173 -10.969 -28.609 1 98.75 88 ILE A C 1
ATOM 710 O O . ILE A 1 88 ? 0.479 -9.945 -28.609 1 98.75 88 ILE A O 1
ATOM 714 N N . SER A 1 89 ? 0.729 -12.133 -29.078 1 98.75 89 SER A N 1
ATOM 715 C CA . SER A 1 89 ? -0.65 -12.297 -29.516 1 98.75 89 SER A CA 1
ATOM 716 C C . SER A 1 89 ? -1.619 -12.266 -28.344 1 98.75 89 SER A C 1
ATOM 718 O O . SER A 1 89 ? -1.293 -12.742 -27.25 1 98.75 89 SER A O 1
ATOM 720 N N . THR A 1 90 ? -2.789 -11.688 -28.609 1 98.88 90 THR A N 1
ATOM 721 C CA . THR A 1 90 ? -3.814 -11.617 -27.562 1 98.88 90 THR A CA 1
ATOM 722 C C . THR A 1 90 ? -5.141 -12.172 -28.078 1 98.88 90 THR A C 1
ATOM 724 O O . THR A 1 90 ? -5.332 -12.312 -29.297 1 98.88 90 THR A O 1
ATOM 727 N N . THR A 1 91 ? -5.973 -12.562 -27.172 1 98.88 91 THR A N 1
ATOM 728 C CA . THR A 1 91 ? -7.355 -12.938 -27.422 1 98.88 91 THR A CA 1
ATOM 729 C C . THR A 1 91 ? -8.297 -12.234 -26.453 1 98.88 91 THR A C 1
ATOM 731 O O . THR A 1 91 ? -8.102 -12.305 -25.234 1 98.88 91 THR A O 1
ATOM 734 N N . MET A 1 92 ? -9.273 -11.57 -27 1 98.81 92 MET A N 1
ATOM 735 C CA . MET A 1 92 ? -10.312 -11 -26.141 1 98.81 92 MET A CA 1
ATOM 736 C C . MET A 1 92 ? -11.422 -12.016 -25.891 1 98.81 92 MET A C 1
ATOM 738 O O . MET A 1 92 ? -12.156 -12.383 -26.797 1 98.81 92 MET A O 1
ATOM 742 N N . LEU A 1 93 ? -11.469 -12.461 -24.672 1 98.81 93 LEU A N 1
ATOM 743 C CA . LEU A 1 93 ? -12.539 -13.375 -24.281 1 98.81 93 LEU A CA 1
ATOM 744 C C . LEU A 1 93 ? -13.82 -12.602 -23.969 1 98.81 93 LEU A C 1
ATOM 746 O O . LEU A 1 93 ? -13.789 -11.602 -23.25 1 98.81 93 LEU A O 1
ATOM 750 N N . PRO A 1 94 ? -14.938 -13.023 -24.5 1 98.38 94 PRO A N 1
ATOM 751 C CA . PRO A 1 94 ? -16.188 -12.289 -24.25 1 98.38 94 PRO A CA 1
ATOM 752 C C . PRO A 1 94 ? -16.641 -12.359 -22.797 1 98.38 94 PRO A C 1
ATOM 754 O O . PRO A 1 94 ? -16.25 -13.281 -22.078 1 98.38 94 PRO A O 1
ATOM 757 N N . GLU A 1 95 ? -17.406 -11.359 -22.453 1 97.94 95 GLU A N 1
ATOM 758 C CA . GLU A 1 95 ? -18.047 -11.375 -21.141 1 97.94 95 GLU A CA 1
ATOM 759 C C . GLU A 1 95 ? -18.75 -12.703 -20.891 1 97.94 95 GLU A C 1
ATOM 761 O O . GLU A 1 95 ? -19.422 -13.242 -21.781 1 97.94 95 GLU A O 1
ATOM 766 N N . GLY A 1 96 ? -18.594 -13.219 -19.656 1 95.44 96 GLY A N 1
ATOM 767 C CA . GLY A 1 96 ? -19.266 -14.453 -19.297 1 95.44 96 GLY A CA 1
ATOM 768 C C . GLY A 1 96 ? -18.406 -15.688 -19.516 1 95.44 96 GLY A C 1
ATOM 769 O O . GLY A 1 96 ? -18.75 -16.781 -19.062 1 95.44 96 GLY A O 1
ATOM 770 N N . THR A 1 97 ? -17.266 -15.516 -20.219 1 97.06 97 THR A N 1
ATOM 771 C CA . THR A 1 97 ? -16.328 -16.625 -20.312 1 97.06 97 THR A CA 1
ATOM 772 C C . THR A 1 97 ? -15.977 -17.156 -18.922 1 97.06 97 THR A C 1
ATOM 774 O O . THR A 1 97 ? -15.852 -18.375 -18.734 1 97.06 97 THR A O 1
ATOM 777 N N . LEU A 1 98 ? -15.758 -16.344 -18.031 1 97.38 98 LEU A N 1
ATOM 778 C CA . LEU A 1 98 ? -15.672 -16.625 -16.609 1 97.38 98 LEU A CA 1
ATOM 779 C C . LEU A 1 98 ? -16.875 -16.078 -15.859 1 97.38 98 LEU A C 1
ATOM 781 O O . LEU A 1 98 ? -17.297 -14.945 -16.109 1 97.38 98 LEU A O 1
ATOM 785 N N . PRO A 1 99 ? -17.422 -16.891 -15.023 1 97.69 99 PRO A N 1
ATOM 786 C CA . PRO A 1 99 ? -18.609 -16.406 -14.32 1 97.69 99 PRO A CA 1
ATOM 787 C C . PRO A 1 99 ? -18.375 -15.078 -13.609 1 97.69 99 PRO A C 1
ATOM 789 O O . PRO A 1 99 ? -17.297 -14.852 -13.055 1 97.69 99 PRO A O 1
ATOM 792 N N . SER A 1 100 ? -19.406 -14.172 -13.68 1 98.06 100 SER A N 1
ATOM 793 C CA . SER A 1 100 ? -19.453 -12.922 -12.922 1 98.06 100 SER A CA 1
ATOM 794 C C . SER A 1 100 ? -18.312 -11.992 -13.312 1 98.06 100 SER A C 1
ATOM 796 O O . SER A 1 100 ? -17.891 -11.156 -12.508 1 98.06 100 SER A O 1
ATOM 798 N N . THR A 1 101 ? -17.797 -12.188 -14.484 1 98.44 101 THR A N 1
ATOM 799 C CA . THR A 1 101 ? -16.656 -11.406 -14.945 1 98.44 101 THR A CA 1
ATOM 800 C C . THR A 1 101 ? -16.922 -10.805 -16.328 1 98.44 101 THR A C 1
ATOM 802 O O . THR A 1 101 ? -17.578 -11.438 -17.156 1 98.44 101 THR A O 1
ATOM 805 N N . GLY A 1 102 ? -16.469 -9.617 -16.594 1 98.62 102 GLY A N 1
ATOM 806 C CA . GLY A 1 102 ? -16.562 -9 -17.906 1 98.62 102 GLY A CA 1
ATOM 807 C C . GLY A 1 102 ? -15.633 -9.625 -18.922 1 98.62 102 GLY A C 1
ATOM 808 O O . GLY A 1 102 ? -15.188 -10.758 -18.75 1 98.62 102 GLY A O 1
ATOM 809 N N . ARG A 1 103 ? -15.492 -8.945 -20.016 1 98.62 103 ARG A N 1
ATOM 810 C CA . ARG A 1 103 ? -14.547 -9.453 -21 1 98.62 103 ARG A CA 1
ATOM 811 C C . ARG A 1 103 ? -13.133 -9.516 -20.422 1 98.62 103 ARG A C 1
ATOM 813 O O . ARG A 1 103 ? -12.812 -8.797 -19.484 1 98.62 103 ARG A O 1
ATOM 820 N N . MET A 1 104 ? -12.367 -10.383 -20.922 1 98.88 104 MET A N 1
ATOM 821 C CA . MET A 1 104 ? -11.008 -10.578 -20.422 1 98.88 104 MET A CA 1
ATOM 822 C C . MET A 1 104 ? -10 -10.617 -21.562 1 98.88 104 MET A C 1
ATOM 824 O O . MET A 1 104 ? -10.234 -11.289 -22.562 1 98.88 104 MET A O 1
ATOM 828 N N . LEU A 1 105 ? -8.969 -9.898 -21.438 1 98.94 105 LEU A N 1
ATOM 829 C CA . LEU A 1 105 ? -7.852 -9.945 -22.375 1 98.94 105 LEU A CA 1
ATOM 830 C C . LEU A 1 105 ? -6.859 -11.039 -21.984 1 98.94 105 LEU A C 1
ATOM 832 O O . LEU A 1 105 ? -6.215 -10.953 -20.938 1 98.94 105 LEU A O 1
ATOM 836 N N . GLN A 1 106 ? -6.781 -12.023 -22.828 1 98.94 106 GLN A N 1
ATOM 837 C CA . GLN A 1 106 ? -5.938 -13.188 -22.578 1 98.94 106 GLN A CA 1
ATOM 838 C C . GLN A 1 106 ? -4.645 -13.109 -23.391 1 98.94 106 GLN A C 1
ATOM 840 O O . GLN A 1 106 ? -4.664 -12.75 -24.562 1 98.94 106 GLN A O 1
ATOM 845 N N . PHE A 1 107 ? -3.514 -13.43 -22.781 1 98.94 107 PHE A N 1
ATOM 846 C CA . PHE A 1 107 ? -2.227 -13.523 -23.453 1 98.94 107 PHE A CA 1
ATOM 847 C C . PHE A 1 107 ? -1.243 -14.352 -22.641 1 98.94 107 PHE A C 1
ATOM 849 O O . PHE A 1 107 ? -1.53 -14.719 -21.5 1 98.94 107 PHE A O 1
ATOM 856 N N . ASN A 1 108 ? -0.159 -14.719 -23.25 1 98.88 108 ASN A N 1
ATOM 857 C CA . ASN A 1 108 ? 0.927 -15.383 -22.547 1 98.88 108 ASN A CA 1
ATOM 858 C C . ASN A 1 108 ? 2.082 -14.43 -22.266 1 98.88 108 ASN A C 1
ATOM 860 O O . ASN A 1 108 ? 2.488 -13.664 -23.141 1 98.88 108 ASN A O 1
ATOM 864 N N . LEU A 1 109 ? 2.562 -14.477 -21.031 1 98.88 109 LEU A N 1
ATOM 865 C CA . LEU A 1 109 ? 3.82 -13.805 -20.719 1 98.88 109 LEU A CA 1
ATOM 866 C C . LEU A 1 109 ? 4.961 -14.391 -21.547 1 98.88 109 LEU A C 1
ATOM 868 O O . LEU A 1 109 ? 4.852 -15.5 -22.062 1 98.88 109 LEU A O 1
ATOM 872 N N . PRO A 1 110 ? 6.078 -13.641 -21.594 1 98.75 110 PRO A N 1
ATOM 873 C CA . PRO A 1 110 ? 7.227 -14.18 -22.328 1 98.75 110 PRO A CA 1
ATOM 874 C C . PRO A 1 110 ? 7.652 -15.555 -21.828 1 98.75 110 PRO A C 1
ATOM 876 O O . PRO A 1 110 ? 8.156 -16.375 -22.594 1 98.75 110 PRO A O 1
ATOM 879 N N . SER A 1 111 ? 7.406 -15.844 -20.578 1 98.69 111 SER A N 1
ATOM 880 C CA . SER A 1 111 ? 7.801 -17.109 -19.984 1 98.69 111 SER A CA 1
ATOM 881 C C . SER A 1 111 ? 6.801 -18.219 -20.328 1 98.69 111 SER A C 1
ATOM 883 O O . SER A 1 111 ? 7.031 -19.391 -20.016 1 98.69 111 SER A O 1
ATOM 885 N N . GLY A 1 112 ? 5.688 -17.828 -20.859 1 98.62 112 GLY A N 1
ATOM 886 C CA . GLY A 1 112 ? 4.723 -18.828 -21.297 1 98.62 112 GLY A CA 1
ATOM 887 C C . GLY A 1 112 ? 3.508 -18.906 -20.391 1 98.62 112 GLY A C 1
ATOM 888 O O . GLY A 1 112 ? 2.498 -19.516 -20.766 1 98.62 112 GLY A O 1
ATOM 889 N N . HIS A 1 113 ? 3.553 -18.312 -19.25 1 98.88 113 HIS A N 1
ATOM 890 C CA . HIS A 1 113 ? 2.416 -18.312 -18.344 1 98.88 113 HIS A CA 1
ATOM 891 C C . HIS A 1 113 ? 1.235 -17.547 -18.922 1 98.88 113 HIS A C 1
ATOM 893 O O . HIS A 1 113 ? 1.417 -16.484 -19.531 1 98.88 113 HIS A O 1
ATOM 899 N N . GLU A 1 114 ? 0.055 -18.047 -18.703 1 98.88 114 GLU A N 1
ATOM 900 C CA . GLU A 1 114 ? -1.131 -17.328 -19.156 1 98.88 114 GLU A CA 1
ATOM 901 C C . GLU A 1 114 ? -1.537 -16.25 -18.156 1 98.88 114 GLU A C 1
ATOM 903 O O . GLU A 1 114 ? -1.699 -16.531 -16.969 1 98.88 114 GLU A O 1
ATOM 908 N N . MET A 1 115 ? -1.694 -15.086 -18.625 1 98.88 115 MET A N 1
ATOM 909 C CA . MET A 1 115 ? -2.221 -13.961 -17.859 1 98.88 115 MET A CA 1
ATOM 910 C C . MET A 1 115 ? -3.484 -13.406 -18.5 1 98.88 115 MET A C 1
ATOM 912 O O . MET A 1 115 ? -3.627 -13.43 -19.734 1 98.88 115 MET A O 1
ATOM 916 N N . ARG A 1 116 ? -4.352 -12.945 -17.688 1 98.94 116 ARG A N 1
ATOM 917 C CA . ARG A 1 116 ? -5.559 -12.281 -18.172 1 98.94 116 ARG A CA 1
ATOM 918 C C . ARG A 1 116 ? -5.75 -10.93 -17.484 1 98.94 116 ARG A C 1
ATOM 920 O O . ARG A 1 116 ? -5.348 -10.75 -16.328 1 98.94 116 ARG A O 1
ATOM 927 N N . LEU A 1 117 ? -6.301 -10.023 -18.234 1 98.94 117 LEU A N 1
ATOM 928 C CA . LEU A 1 117 ? -6.703 -8.727 -17.703 1 98.94 117 LEU A CA 1
ATOM 929 C C . LEU A 1 117 ? -8.211 -8.531 -17.812 1 98.94 117 LEU A C 1
ATOM 931 O O . LEU A 1 117 ? -8.812 -8.93 -18.812 1 98.94 117 LEU A O 1
ATOM 935 N N . TYR A 1 118 ? -8.797 -7.945 -16.812 1 98.88 118 TYR A N 1
ATOM 936 C CA . TYR A 1 118 ? -10.234 -7.684 -16.844 1 98.88 118 TYR A CA 1
ATOM 937 C C . TYR A 1 118 ? -10.562 -6.402 -16.078 1 98.88 118 TYR A C 1
ATOM 939 O O . TYR A 1 118 ? -9.82 -6 -15.18 1 98.88 118 TYR A O 1
ATOM 947 N N . ALA A 1 119 ? -11.695 -5.75 -16.391 1 98.56 119 ALA A N 1
ATOM 948 C CA . ALA A 1 119 ? -12.102 -4.512 -15.727 1 98.56 119 ALA A CA 1
ATOM 949 C C . ALA A 1 119 ? -13.234 -4.762 -14.742 1 98.56 119 ALA A C 1
ATOM 951 O O . ALA A 1 119 ? -13.305 -4.133 -13.688 1 98.56 119 ALA A O 1
ATOM 952 N N . PHE A 1 120 ? -14.055 -5.754 -15.117 1 98.5 120 PHE A N 1
ATOM 953 C CA . PHE A 1 120 ? -15.258 -5.918 -14.312 1 98.5 120 PHE A CA 1
ATOM 954 C C . PHE A 1 120 ? -15.312 -7.32 -13.711 1 98.5 120 PHE A C 1
ATOM 956 O O . PHE A 1 120 ? -15.109 -8.312 -14.406 1 98.5 120 PHE A O 1
ATOM 963 N N . LYS A 1 121 ? -15.562 -7.453 -12.492 1 98.5 121 LYS A N 1
ATOM 964 C CA . LYS A 1 121 ? -16.016 -8.609 -11.734 1 98.5 121 LYS A CA 1
ATOM 965 C C . LYS A 1 121 ? -17.078 -8.211 -10.703 1 98.5 121 LYS A C 1
ATOM 967 O O . LYS A 1 121 ? -16.953 -7.16 -10.07 1 98.5 121 LYS A O 1
ATOM 972 N N . GLU A 1 122 ? -18.094 -9.031 -10.617 1 98.62 122 GLU A N 1
ATOM 973 C CA . GLU A 1 122 ? -19.156 -8.719 -9.68 1 98.62 122 GLU A CA 1
ATOM 974 C C . GLU A 1 122 ? -18.594 -8.352 -8.305 1 98.62 122 GLU A C 1
ATOM 976 O O . GLU A 1 122 ? -17.812 -9.109 -7.738 1 98.62 122 GLU A O 1
ATOM 981 N N . CYS A 1 123 ? -18.969 -7.16 -7.855 1 98.31 123 CYS A N 1
ATOM 982 C CA . CYS A 1 123 ? -18.609 -6.715 -6.516 1 98.31 123 CYS A CA 1
ATOM 983 C C . CYS A 1 123 ? -19.641 -7.18 -5.492 1 98.31 123 CYS A C 1
ATOM 985 O O . CYS A 1 123 ? -20.812 -6.789 -5.555 1 98.31 123 CYS A O 1
ATOM 987 N N . VAL A 1 124 ? -19.219 -7.992 -4.516 1 98.38 124 VAL A N 1
ATOM 988 C CA . VAL A 1 124 ? -20.156 -8.516 -3.523 1 98.38 124 VAL A CA 1
ATOM 989 C C . VAL A 1 124 ? -19.812 -7.941 -2.148 1 98.38 124 VAL A C 1
ATOM 991 O O . VAL A 1 124 ? -20.484 -8.258 -1.159 1 98.38 124 VAL A O 1
ATOM 994 N N . GLY A 1 125 ? -18.844 -7.102 -2.053 1 97.88 125 GLY A N 1
ATOM 995 C CA . GLY A 1 125 ? -18.453 -6.465 -0.806 1 97.88 125 GLY A CA 1
ATOM 996 C C . GLY A 1 125 ? -17.641 -7.371 0.092 1 97.88 125 GLY A C 1
ATOM 997 O O . GLY A 1 125 ? -17.359 -8.523 -0.259 1 97.88 125 GLY A O 1
ATOM 998 N N . THR A 1 126 ? -17.141 -6.832 1.224 1 97.88 126 THR A N 1
ATOM 999 C CA . THR A 1 126 ? -16.375 -7.586 2.211 1 97.88 126 THR A CA 1
ATOM 1000 C C . THR A 1 126 ? -17.312 -8.203 3.258 1 97.88 126 THR A C 1
ATOM 1002 O O . THR A 1 126 ? -18.5 -7.883 3.301 1 97.88 126 THR A O 1
ATOM 1005 N N . ASP A 1 127 ? -16.734 -9.062 4.086 1 97.56 127 ASP A N 1
ATOM 1006 C CA . ASP A 1 127 ? -17.547 -9.742 5.09 1 97.56 127 ASP A CA 1
ATOM 1007 C C . ASP A 1 127 ? -17.969 -8.773 6.195 1 97.56 127 ASP A C 1
ATOM 1009 O O . ASP A 1 127 ? -18.891 -9.07 6.969 1 97.56 127 ASP A O 1
ATOM 1013 N N . VAL A 1 128 ? -17.281 -7.656 6.312 1 97.56 128 VAL A N 1
ATOM 1014 C CA . VAL A 1 128 ? -17.641 -6.727 7.383 1 97.56 128 VAL A CA 1
ATOM 1015 C C . VAL A 1 128 ? -18.516 -5.605 6.828 1 97.56 128 VAL A C 1
ATOM 1017 O O . VAL A 1 128 ? -18.984 -4.754 7.582 1 97.56 128 VAL A O 1
ATOM 1020 N N . GLY A 1 129 ? -18.734 -5.512 5.523 1 97.44 129 GLY A N 1
ATOM 1021 C CA . GLY A 1 129 ? -19.516 -4.461 4.898 1 97.44 129 GLY A CA 1
ATOM 1022 C C . GLY A 1 129 ? -18.781 -3.141 4.793 1 97.44 129 GLY A C 1
ATOM 1023 O O . GLY A 1 129 ? -17.578 -3.078 5.051 1 97.44 129 GLY A O 1
ATOM 1024 N N . ASN A 1 130 ? -19.5 -2.092 4.324 1 98 130 ASN A N 1
ATOM 1025 C CA . ASN A 1 130 ? -18.859 -0.792 4.137 1 98 130 ASN A CA 1
ATOM 1026 C C . ASN A 1 130 ? -19.609 0.309 4.891 1 98 130 ASN A C 1
ATOM 1028 O O . ASN A 1 130 ? -19.344 1.495 4.684 1 98 130 ASN A O 1
ATOM 1032 N N . ILE A 1 131 ? -20.578 -0.035 5.754 1 98.38 131 ILE A N 1
ATOM 1033 C CA . ILE A 1 131 ? -21.25 0.912 6.637 1 98.38 131 ILE A CA 1
ATOM 1034 C C . ILE A 1 131 ? -20.922 0.582 8.094 1 98.38 131 ILE A C 1
ATOM 1036 O O . ILE A 1 131 ? -21.328 -0.463 8.602 1 98.38 131 ILE A O 1
ATOM 1040 N N . ASN A 1 132 ? -20.219 1.433 8.734 1 98.19 132 ASN A N 1
ATOM 1041 C CA . ASN A 1 132 ? -19.812 1.301 10.133 1 98.19 132 ASN A CA 1
ATOM 1042 C C . ASN A 1 132 ? -19.234 -0.079 10.422 1 98.19 132 ASN A C 1
ATOM 1044 O O . ASN A 1 132 ? -19.672 -0.756 11.359 1 98.19 132 ASN A O 1
ATOM 1048 N N . PRO A 1 133 ? -18.266 -0.515 9.711 1 97.88 133 PRO A N 1
ATOM 1049 C CA . PRO A 1 133 ? -17.797 -1.901 9.828 1 97.88 133 PRO A CA 1
ATOM 1050 C C . PRO A 1 133 ? -16.984 -2.152 11.094 1 97.88 133 PRO A C 1
ATOM 1052 O O . PRO A 1 133 ? -16.297 -1.25 11.578 1 97.88 133 PRO A O 1
ATOM 1055 N N . ASP A 1 134 ? -17.047 -3.418 11.562 1 96.88 134 ASP A N 1
ATOM 1056 C CA . ASP A 1 134 ? -16.062 -3.92 12.516 1 96.88 134 ASP A CA 1
ATOM 1057 C C . ASP A 1 134 ? -14.727 -4.184 11.836 1 96.88 134 ASP A C 1
ATOM 1059 O O . ASP A 1 134 ? -14.648 -4.25 10.602 1 96.88 134 ASP A O 1
ATOM 1063 N N . PRO A 1 135 ? -13.672 -4.219 12.617 1 94.69 135 PRO A N 1
ATOM 1064 C CA . PRO A 1 135 ? -12.359 -4.402 12 1 94.69 135 PRO A CA 1
ATOM 1065 C C . PRO A 1 135 ? -12.203 -5.762 11.32 1 94.69 135 PRO A C 1
ATOM 1067 O O . PRO A 1 135 ? -11.398 -5.914 10.406 1 94.69 135 PRO A O 1
ATOM 1070 N N . TRP A 1 136 ? -12.891 -6.789 11.789 1 95.5 136 TRP A N 1
ATOM 1071 C CA . TRP A 1 136 ? -12.922 -8.133 11.219 1 95.5 136 TRP A CA 1
ATOM 1072 C C . TRP A 1 136 ? -14.227 -8.844 11.555 1 95.5 136 TRP A C 1
ATOM 1074 O O . TRP A 1 136 ? -14.945 -8.43 12.469 1 95.5 136 TRP A O 1
ATOM 1084 N N . PRO A 1 137 ? -14.57 -9.852 10.742 1 97 137 PRO A N 1
ATOM 1085 C CA . PRO A 1 137 ? -15.812 -10.57 11.047 1 97 137 PRO A CA 1
ATOM 1086 C C . PRO A 1 137 ? -15.648 -11.57 12.195 1 97 137 PRO A C 1
ATOM 1088 O O . PRO A 1 137 ? -14.523 -11.969 12.516 1 97 137 PRO A O 1
ATOM 1091 N N . ASP A 1 138 ? -16.734 -12.031 12.805 1 95.19 138 ASP A N 1
ATOM 1092 C CA . ASP A 1 138 ? -16.734 -12.891 13.984 1 95.19 138 ASP A CA 1
ATOM 1093 C C . ASP A 1 138 ? -16.453 -14.344 13.602 1 95.19 138 ASP A C 1
ATOM 1095 O O . ASP A 1 138 ? -16.047 -15.148 14.445 1 95.19 138 ASP A O 1
ATOM 1099 N N . ASP A 1 139 ? -16.625 -14.719 12.414 1 94.44 139 ASP A N 1
ATOM 1100 C CA . ASP A 1 139 ? -16.578 -16.141 12.062 1 94.44 139 ASP A CA 1
ATOM 1101 C C . ASP A 1 139 ? -15.406 -16.438 11.141 1 94.44 139 ASP A C 1
ATOM 1103 O O . ASP A 1 139 ? -15.539 -17.219 10.195 1 94.44 139 ASP A O 1
ATOM 1107 N N . ILE A 1 140 ? -14.312 -15.836 11.461 1 94.06 140 ILE A N 1
ATOM 1108 C CA . ILE A 1 140 ? -13.125 -16.078 10.656 1 94.06 140 ILE A CA 1
ATOM 1109 C C . ILE A 1 140 ? -12.609 -17.5 10.914 1 94.06 140 ILE A C 1
ATOM 1111 O O . ILE A 1 140 ? -12.422 -17.891 12.062 1 94.06 140 ILE A O 1
ATOM 1115 N N . ARG A 1 141 ? -12.43 -18.266 9.883 1 95.31 141 ARG A N 1
ATOM 1116 C CA . ARG A 1 141 ? -11.852 -19.609 9.961 1 95.31 141 ARG A CA 1
ATOM 1117 C C . ARG A 1 141 ? -10.367 -19.578 9.625 1 95.31 141 ARG A C 1
ATOM 1119 O O . ARG A 1 141 ? -9.891 -18.641 8.977 1 95.31 141 ARG A O 1
ATOM 1126 N N . GLY A 1 142 ? -9.609 -20.641 10.094 1 97.75 142 GLY A N 1
ATOM 1127 C CA . GLY A 1 142 ? -8.227 -20.844 9.688 1 97.75 142 GLY A CA 1
ATOM 1128 C C . GLY A 1 142 ? -7.332 -19.656 9.992 1 97.75 142 GLY A C 1
ATOM 1129 O O . GLY A 1 142 ? -7.445 -19.062 11.062 1 97.75 142 GLY A O 1
ATOM 1130 N N . ALA A 1 143 ? -6.414 -19.359 9.109 1 97.94 143 ALA A N 1
ATOM 1131 C CA . ALA A 1 143 ? -5.457 -18.266 9.273 1 97.94 143 ALA A CA 1
ATOM 1132 C C . ALA A 1 143 ? -6.152 -16.906 9.18 1 97.94 143 ALA A C 1
ATOM 1134 O O . ALA A 1 143 ? -5.629 -15.898 9.664 1 97.94 143 ALA A O 1
ATOM 1135 N N . GLY A 1 144 ? -7.312 -16.938 8.547 1 98 144 GLY A N 1
ATOM 1136 C CA . GLY A 1 144 ? -8.023 -15.68 8.367 1 98 144 GLY A CA 1
ATOM 1137 C C . GLY A 1 144 ? -7.371 -14.766 7.355 1 98 144 GLY A C 1
ATOM 1138 O O . GLY A 1 144 ? -7.215 -13.57 7.602 1 98 144 GLY A O 1
ATOM 1139 N N . ALA A 1 145 ? -6.977 -15.32 6.219 1 98.19 145 ALA A N 1
ATOM 1140 C CA . ALA A 1 145 ? -6.316 -14.539 5.176 1 98.19 145 ALA A CA 1
ATOM 1141 C C . ALA A 1 145 ? -7.203 -13.391 4.707 1 98.19 145 ALA A C 1
ATOM 1143 O O . ALA A 1 145 ? -8.398 -13.578 4.477 1 98.19 145 ALA A O 1
ATOM 1144 N N . HIS A 1 146 ? -6.656 -12.227 4.527 1 98.19 146 HIS A N 1
ATOM 1145 C CA . HIS A 1 146 ? -7.406 -11.023 4.184 1 98.19 146 HIS A CA 1
ATOM 1146 C C . HIS A 1 146 ? -7.766 -11.008 2.701 1 98.19 146 HIS A C 1
ATOM 1148 O O . HIS A 1 146 ? -8.906 -10.711 2.338 1 98.19 146 HIS A O 1
ATOM 1154 N N . TRP A 1 147 ? -6.777 -11.211 1.833 1 98.44 147 TRP A N 1
ATOM 1155 C CA . TRP A 1 147 ? -6.949 -11.18 0.384 1 98.44 147 TRP A CA 1
ATOM 1156 C C . TRP A 1 147 ? -5.801 -11.898 -0.317 1 98.44 147 TRP A C 1
ATOM 1158 O O . TRP A 1 147 ? -4.789 -12.219 0.31 1 98.44 147 TRP A O 1
ATOM 1168 N N . LEU A 1 148 ? -6 -12.336 -1.572 1 98.81 148 LEU A N 1
ATOM 1169 C CA . LEU A 1 148 ? -4.914 -12.773 -2.443 1 98.81 148 LEU A CA 1
ATOM 1170 C C . LEU A 1 148 ? -3.916 -11.641 -2.68 1 98.81 148 LEU A C 1
ATOM 1172 O O . LEU A 1 148 ? -4.289 -10.57 -3.17 1 98.81 148 LEU A O 1
ATOM 1176 N N . ASP A 1 149 ? -2.686 -11.914 -2.34 1 98.44 149 ASP A N 1
ATOM 1177 C CA . ASP A 1 149 ? -1.721 -10.82 -2.246 1 98.44 149 ASP A CA 1
ATOM 1178 C C . ASP A 1 149 ? -0.827 -10.766 -3.482 1 98.44 149 ASP A C 1
ATOM 1180 O O . ASP A 1 149 ? -0.58 -9.695 -4.031 1 98.44 149 ASP A O 1
ATOM 1184 N N . HIS A 1 150 ? -0.136 -11.844 -3.818 1 98.81 150 HIS A N 1
ATOM 1185 C CA . HIS A 1 150 ? 0.755 -11.883 -4.973 1 98.81 150 HIS A CA 1
ATOM 1186 C C . HIS A 1 150 ? 1.002 -13.312 -5.43 1 98.81 150 HIS A C 1
ATOM 1188 O O . HIS A 1 150 ? 0.512 -14.258 -4.812 1 98.81 150 HIS A O 1
ATOM 1194 N N . CYS A 1 151 ? 1.711 -13.445 -6.574 1 98.81 151 CYS A N 1
ATOM 1195 C CA . CYS A 1 151 ? 2.189 -14.75 -7.027 1 98.81 151 CYS A CA 1
ATOM 1196 C C . CYS A 1 151 ? 3.646 -14.672 -7.465 1 98.81 151 CYS A C 1
ATOM 1198 O O . CYS A 1 151 ? 4.156 -13.594 -7.75 1 98.81 151 CYS A O 1
ATOM 1200 N N . LEU A 1 152 ? 4.258 -15.781 -7.406 1 98.88 152 LEU A N 1
ATOM 1201 C CA . LEU A 1 152 ? 5.613 -15.945 -7.922 1 98.88 152 LEU A CA 1
ATOM 1202 C C . LEU A 1 152 ? 5.656 -17.016 -9.008 1 98.88 152 LEU A C 1
ATOM 1204 O O . LEU A 1 152 ? 5.211 -18.141 -8.789 1 98.88 152 LEU A O 1
ATOM 1208 N N . LEU A 1 153 ? 6.164 -16.656 -10.117 1 98.88 153 LEU A N 1
ATOM 1209 C CA . LEU A 1 153 ? 6.246 -17.547 -11.281 1 98.88 153 LEU A CA 1
ATOM 1210 C C . LEU A 1 153 ? 7.691 -17.922 -11.57 1 98.88 153 LEU A C 1
ATOM 1212 O O . LEU A 1 153 ? 8.57 -17.062 -11.594 1 98.88 153 LEU A O 1
ATOM 1216 N N . MET A 1 154 ? 7.867 -19.234 -11.773 1 98.5 154 MET A N 1
ATOM 1217 C CA . MET A 1 154 ? 9.164 -19.734 -12.219 1 98.5 154 MET A CA 1
ATOM 1218 C C . MET A 1 154 ? 9.344 -19.516 -13.719 1 98.5 154 MET A C 1
ATOM 1220 O O . MET A 1 154 ? 8.445 -19.812 -14.508 1 98.5 154 MET A O 1
ATOM 1224 N N . CYS A 1 155 ? 10.531 -19.078 -14.078 1 98.56 155 CYS A N 1
ATOM 1225 C CA . CYS A 1 155 ? 10.812 -18.734 -15.469 1 98.56 155 CYS A CA 1
ATOM 1226 C C . CYS A 1 155 ? 12.102 -19.406 -15.945 1 98.56 155 CYS A C 1
ATOM 1228 O O . CYS A 1 155 ? 13.102 -19.406 -15.227 1 98.56 155 CYS A O 1
ATOM 1230 N N . GLU A 1 156 ? 12.07 -19.875 -17.172 1 98.5 156 GLU A N 1
ATOM 1231 C CA . GLU A 1 156 ? 13.25 -20.547 -17.703 1 98.5 156 GLU A CA 1
ATOM 1232 C C . GLU A 1 156 ? 14.461 -19.609 -17.719 1 98.5 156 GLU A C 1
ATOM 1234 O O . GLU A 1 156 ? 14.375 -18.5 -18.25 1 98.5 156 GLU A O 1
ATOM 1239 N N . LEU A 1 157 ? 15.531 -20.016 -17.125 1 97.94 157 LEU A N 1
ATOM 1240 C CA . LEU A 1 157 ? 16.812 -19.328 -17.109 1 97.94 157 LEU A CA 1
ATOM 1241 C C . LEU A 1 157 ? 17.953 -20.281 -17.438 1 97.94 157 LEU A C 1
ATOM 1243 O O . LEU A 1 157 ? 18.188 -21.266 -16.703 1 97.94 157 LEU A O 1
ATOM 1247 N N . ASN A 1 158 ? 18.578 -20.094 -18.516 1 97.44 158 ASN A N 1
ATOM 1248 C CA . ASN A 1 158 ? 19.734 -20.844 -18.984 1 97.44 158 ASN A CA 1
ATOM 1249 C C . ASN A 1 158 ? 20.781 -19.922 -19.594 1 97.44 158 ASN A C 1
ATOM 1251 O O . ASN A 1 158 ? 20.797 -19.719 -20.812 1 97.44 158 ASN A O 1
ATOM 1255 N N . PRO A 1 159 ? 21.703 -19.5 -18.828 1 93.88 159 PRO A N 1
ATOM 1256 C CA . PRO A 1 159 ? 22.688 -18.531 -19.312 1 93.88 159 PRO A CA 1
ATOM 1257 C C . PRO A 1 159 ? 23.516 -19.078 -20.469 1 93.88 159 PRO A C 1
ATOM 1259 O O . PRO A 1 159 ? 23.922 -18.312 -21.359 1 93.88 159 PRO A O 1
ATOM 1262 N N . GLU A 1 160 ? 23.797 -20.344 -20.5 1 94.75 160 GLU A N 1
ATOM 1263 C CA . GLU A 1 160 ? 24.625 -20.953 -21.547 1 94.75 160 GLU A CA 1
ATOM 1264 C C . GLU A 1 160 ? 23.984 -20.797 -22.922 1 94.75 160 GLU A C 1
ATOM 1266 O O . GLU A 1 160 ? 24.688 -20.625 -23.922 1 94.75 160 GLU A O 1
ATOM 1271 N N . THR A 1 161 ? 22.672 -20.859 -22.922 1 96.19 161 THR A N 1
ATOM 1272 C CA . THR A 1 161 ? 21.969 -20.781 -24.203 1 96.19 161 THR A CA 1
ATOM 1273 C C . THR A 1 161 ? 21.422 -19.375 -24.422 1 96.19 161 THR A C 1
ATOM 1275 O O . THR A 1 161 ? 20.719 -19.109 -25.406 1 96.19 161 THR A O 1
ATOM 1278 N N . GLY A 1 162 ? 21.641 -18.5 -23.438 1 95.62 162 GLY A N 1
ATOM 1279 C CA . GLY A 1 162 ? 21.219 -17.109 -23.562 1 95.62 162 GLY A CA 1
ATOM 1280 C C . GLY A 1 162 ? 19.766 -16.891 -23.203 1 95.62 162 GLY A C 1
ATOM 1281 O O . GLY A 1 162 ? 19.219 -15.797 -23.375 1 95.62 162 GLY A O 1
ATOM 1282 N N . VAL A 1 163 ? 19.125 -17.953 -22.688 1 98.06 163 VAL A N 1
ATOM 1283 C CA . VAL A 1 163 ? 17.719 -17.859 -22.328 1 98.06 163 VAL A CA 1
ATOM 1284 C C . VAL A 1 163 ? 17.578 -17.203 -20.953 1 98.06 163 VAL A C 1
ATOM 1286 O O . VAL A 1 163 ? 18.141 -17.703 -19.969 1 98.06 163 VAL A O 1
ATOM 1289 N N . ASN A 1 164 ? 16.875 -16.109 -20.812 1 98.69 164 ASN A N 1
ATOM 1290 C CA . ASN A 1 164 ? 16.531 -15.461 -19.562 1 98.69 164 ASN A CA 1
ATOM 1291 C C . ASN A 1 164 ? 15.109 -14.906 -19.578 1 98.69 164 ASN A C 1
ATOM 1293 O O . ASN A 1 164 ? 14.898 -13.719 -19.828 1 98.69 164 ASN A O 1
ATOM 1297 N N . LYS A 1 165 ? 14.172 -15.773 -19.219 1 98.88 165 LYS A N 1
ATOM 1298 C CA . LYS A 1 165 ? 12.758 -15.398 -19.25 1 98.88 165 LYS A CA 1
ATOM 1299 C C . LYS A 1 165 ? 12.406 -14.484 -18.078 1 98.88 165 LYS A C 1
ATOM 1301 O O . LYS A 1 165 ? 11.383 -13.805 -18.109 1 98.88 165 LYS A O 1
ATOM 1306 N N . VAL A 1 166 ? 13.219 -14.438 -17.016 1 98.88 166 VAL A N 1
ATOM 1307 C CA . VAL A 1 166 ? 13.031 -13.477 -15.938 1 98.88 166 VAL A CA 1
ATOM 1308 C C . VAL A 1 166 ? 13.18 -12.055 -16.484 1 98.88 166 VAL A C 1
ATOM 1310 O O . VAL A 1 166 ? 12.297 -11.219 -16.297 1 98.88 166 VAL A O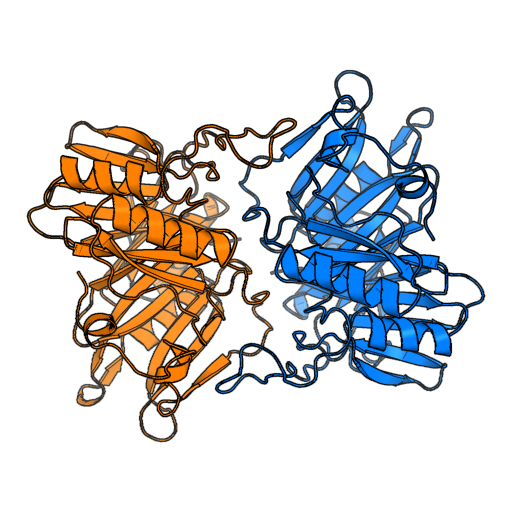 1
ATOM 1313 N N . ALA A 1 167 ? 14.25 -11.852 -17.172 1 98.88 167 ALA A N 1
ATOM 1314 C CA . ALA A 1 167 ? 14.539 -10.531 -17.75 1 98.88 167 ALA A CA 1
ATOM 1315 C C . ALA A 1 167 ? 13.484 -10.141 -18.781 1 98.88 167 ALA A C 1
ATOM 1317 O O . ALA A 1 167 ? 13.055 -8.992 -18.828 1 98.88 167 ALA A O 1
ATOM 1318 N N . GLU A 1 168 ? 13.117 -11.094 -19.562 1 98.88 168 GLU A N 1
ATOM 1319 C CA . GLU A 1 168 ? 12.117 -10.82 -20.594 1 98.88 168 GLU A CA 1
ATOM 1320 C C . GLU A 1 168 ? 10.773 -10.461 -19.984 1 98.88 168 GLU A C 1
ATOM 1322 O O . GLU A 1 168 ? 10.117 -9.516 -20.422 1 98.88 168 GLU A O 1
ATOM 1327 N N . ASN A 1 169 ? 10.375 -11.281 -18.984 1 98.94 169 ASN A N 1
ATOM 1328 C CA . ASN A 1 169 ? 9.141 -10.945 -18.281 1 98.94 169 ASN A CA 1
ATOM 1329 C C . ASN A 1 169 ? 9.219 -9.562 -17.641 1 98.94 169 ASN A C 1
ATOM 1331 O O . ASN A 1 169 ? 8.258 -8.797 -17.688 1 98.94 169 ASN A O 1
ATOM 1335 N N . THR A 1 170 ? 10.328 -9.273 -17.031 1 98.94 170 THR A N 1
ATOM 1336 C CA . THR A 1 170 ? 10.516 -7.996 -16.344 1 98.94 170 THR A CA 1
ATOM 1337 C C . THR A 1 170 ? 10.383 -6.832 -17.312 1 98.94 170 THR A C 1
ATOM 1339 O O . THR A 1 170 ? 9.68 -5.855 -17.031 1 98.94 170 THR A O 1
ATOM 1342 N N . LYS A 1 171 ? 11.055 -6.938 -18.422 1 98.88 171 LYS A N 1
ATOM 1343 C CA . LYS A 1 171 ? 10.992 -5.91 -19.453 1 98.88 171 LYS A CA 1
ATOM 1344 C C . LYS A 1 171 ? 9.555 -5.707 -19.938 1 98.88 171 LYS A C 1
ATOM 1346 O O . LYS A 1 171 ? 9.086 -4.57 -20.016 1 98.88 171 LYS A O 1
ATOM 1351 N N . PHE A 1 172 ? 8.891 -6.785 -20.234 1 98.88 172 PHE A N 1
ATOM 1352 C CA . PHE A 1 172 ? 7.516 -6.734 -20.719 1 98.88 172 PHE A CA 1
ATOM 1353 C C . PHE A 1 172 ? 6.594 -6.105 -19.672 1 98.88 172 PHE A C 1
ATOM 1355 O O . PHE A 1 172 ? 5.801 -5.219 -20 1 98.88 172 PHE A O 1
ATOM 1362 N N . ALA A 1 173 ? 6.703 -6.539 -18.422 1 98.81 173 ALA A N 1
ATOM 1363 C CA . ALA A 1 173 ? 5.844 -6.062 -17.344 1 98.81 173 ALA A CA 1
ATOM 1364 C C . ALA A 1 173 ? 6.055 -4.574 -17.094 1 98.81 173 ALA A C 1
ATOM 1366 O O . ALA A 1 173 ? 5.102 -3.848 -16.781 1 98.81 173 ALA A O 1
ATOM 1367 N N . THR A 1 174 ? 7.266 -4.102 -17.203 1 98.5 174 THR A N 1
ATOM 1368 C CA . THR A 1 174 ? 7.57 -2.705 -16.906 1 98.5 174 THR A CA 1
ATOM 1369 C C . THR A 1 174 ? 7.211 -1.808 -18.078 1 98.5 174 THR A C 1
ATOM 1371 O O . THR A 1 174 ? 6.562 -0.773 -17.906 1 98.5 174 THR A O 1
ATOM 1374 N N . GLU A 1 175 ? 7.504 -2.225 -19.297 1 98.25 175 GLU A N 1
ATOM 1375 C CA . GLU A 1 175 ? 7.375 -1.36 -20.469 1 98.25 175 GLU A CA 1
ATOM 1376 C C . GLU A 1 175 ? 5.953 -1.383 -21.016 1 98.25 175 GLU A C 1
ATOM 1378 O O . GLU A 1 175 ? 5.508 -0.417 -21.641 1 98.25 175 GLU A O 1
ATOM 1383 N N . VAL A 1 176 ? 5.281 -2.512 -20.75 1 98.56 176 VAL A N 1
ATOM 1384 C CA . VAL A 1 176 ? 3.992 -2.67 -21.422 1 98.56 176 VAL A CA 1
ATOM 1385 C C . VAL A 1 176 ? 2.867 -2.629 -20.391 1 98.56 176 VAL A C 1
ATOM 1387 O O . VAL A 1 176 ? 1.869 -1.929 -20.578 1 98.56 176 VAL A O 1
ATOM 1390 N N . LEU A 1 177 ? 3.1 -3.346 -19.297 1 98.69 177 LEU A N 1
ATOM 1391 C CA . LEU A 1 177 ? 1.982 -3.547 -18.375 1 98.69 177 LEU A CA 1
ATOM 1392 C C . LEU A 1 177 ? 1.985 -2.488 -17.281 1 98.69 177 LEU A C 1
ATOM 1394 O O . LEU A 1 177 ? 1.044 -2.408 -16.484 1 98.69 177 LEU A O 1
ATOM 1398 N N . GLY A 1 178 ? 2.996 -1.728 -17.156 1 97.5 178 GLY A N 1
ATOM 1399 C CA . GLY A 1 178 ? 3.014 -0.586 -16.266 1 97.5 178 GLY A CA 1
ATOM 1400 C C . GLY A 1 178 ? 3.482 -0.937 -14.859 1 97.5 178 GLY A C 1
ATOM 1401 O O . GLY A 1 178 ? 3.342 -0.135 -13.93 1 97.5 178 GLY A O 1
ATOM 1402 N N . PHE A 1 179 ? 4.023 -2.135 -14.656 1 98.56 179 PHE A N 1
ATOM 1403 C CA . PHE A 1 179 ? 4.641 -2.469 -13.375 1 98.56 179 PHE A CA 1
ATOM 1404 C C . PHE A 1 179 ? 5.953 -1.712 -13.195 1 98.56 179 PHE A C 1
ATOM 1406 O O . PHE A 1 179 ? 6.562 -1.274 -14.172 1 98.56 179 PHE A O 1
ATOM 1413 N N . PHE A 1 180 ? 6.316 -1.539 -11.891 1 98.25 180 PHE A N 1
ATOM 1414 C CA . PHE A 1 180 ? 7.648 -1.009 -11.633 1 98.25 180 PHE A CA 1
ATO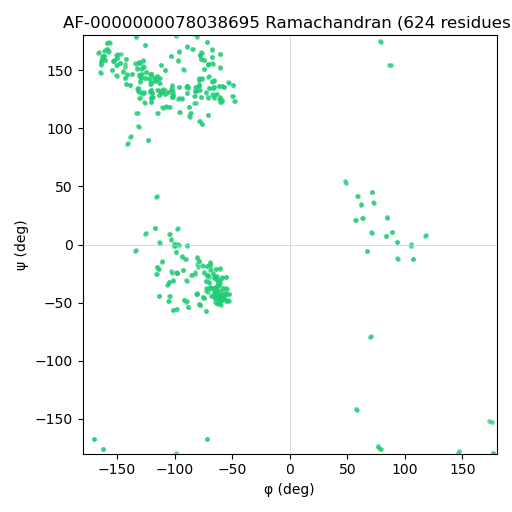M 1415 C C . PHE A 1 180 ? 8.461 -1.98 -10.789 1 98.25 180 PHE A C 1
ATOM 1417 O O . PHE A 1 180 ? 7.906 -2.738 -9.992 1 98.25 180 PHE A O 1
ATOM 1424 N N . LEU A 1 181 ? 9.758 -2.006 -11.031 1 98.81 181 LEU A N 1
ATOM 1425 C CA . LEU A 1 181 ? 10.688 -2.902 -10.352 1 98.81 181 LEU A CA 1
ATOM 1426 C C . LEU A 1 181 ? 10.992 -2.404 -8.945 1 98.81 181 LEU A C 1
ATOM 1428 O O . LEU A 1 181 ? 11.391 -1.253 -8.766 1 98.81 181 LEU A O 1
ATOM 1432 N N . THR A 1 182 ? 10.812 -3.266 -7.945 1 98.69 182 THR A N 1
ATOM 1433 C CA . THR A 1 182 ? 11.109 -2.891 -6.566 1 98.69 182 THR A CA 1
ATOM 1434 C C . THR A 1 182 ? 12.414 -3.527 -6.102 1 98.69 182 THR A C 1
ATOM 1436 O O . THR A 1 182 ? 13.234 -2.877 -5.441 1 98.69 182 THR A O 1
ATOM 1439 N N . GLU A 1 183 ? 12.562 -4.84 -6.445 1 98.75 183 GLU A N 1
ATOM 1440 C CA . GLU A 1 183 ? 13.773 -5.551 -6.062 1 98.75 183 GLU A CA 1
ATOM 1441 C C . GLU A 1 183 ? 14.211 -6.523 -7.156 1 98.75 183 GLU A C 1
ATOM 1443 O O . GLU A 1 183 ? 13.398 -6.941 -7.984 1 98.75 183 GLU A O 1
ATOM 1448 N N . GLN A 1 184 ? 15.516 -6.875 -7.066 1 98.88 184 GLN A N 1
ATOM 1449 C CA . GLN A 1 184 ? 16.047 -7.863 -8 1 98.88 184 GLN A CA 1
ATOM 1450 C C . GLN A 1 184 ? 17.188 -8.656 -7.379 1 98.88 184 GLN A C 1
ATOM 1452 O O . GLN A 1 184 ? 17.812 -8.203 -6.414 1 98.88 184 GLN A O 1
ATOM 1457 N N . VAL A 1 185 ? 17.344 -9.828 -7.895 1 98.56 185 VAL A N 1
ATOM 1458 C CA . VAL A 1 185 ? 18.531 -10.633 -7.66 1 98.56 185 VAL A CA 1
ATOM 1459 C C . VAL A 1 185 ? 19.391 -10.688 -8.93 1 98.56 185 VAL A C 1
ATOM 1461 O O . VAL A 1 185 ? 18.875 -10.992 -10.016 1 98.56 185 VAL A O 1
ATOM 1464 N N . VAL A 1 186 ? 20.656 -10.406 -8.789 1 98.56 186 VAL A N 1
ATOM 1465 C CA . VAL A 1 186 ? 21.578 -10.508 -9.922 1 98.56 186 VAL A CA 1
ATOM 1466 C C . VAL A 1 186 ? 22.688 -11.508 -9.602 1 98.56 186 VAL A C 1
ATOM 1468 O O . VAL A 1 186 ? 23.172 -11.555 -8.469 1 98.56 186 VAL A O 1
ATOM 1471 N N . VAL A 1 187 ? 23.016 -12.344 -10.625 1 96.94 187 VAL A N 1
ATOM 1472 C CA . VAL A 1 187 ? 24.062 -13.359 -10.453 1 96.94 187 VAL A CA 1
ATOM 1473 C C . VAL A 1 187 ? 25.016 -13.336 -11.648 1 96.94 187 VAL A C 1
ATOM 1475 O O . VAL A 1 187 ? 24.812 -12.578 -12.594 1 96.94 187 VAL A O 1
ATOM 1478 N N . GLY A 1 188 ? 26.047 -14.211 -11.617 1 94.56 188 GLY A N 1
ATOM 1479 C CA . GLY A 1 188 ? 27.047 -14.273 -12.672 1 94.56 188 GLY A CA 1
ATOM 1480 C C . GLY A 1 188 ? 28.094 -13.164 -12.57 1 94.56 188 GLY A C 1
ATOM 1481 O O . GLY A 1 188 ? 28.109 -12.406 -11.602 1 94.56 188 GLY A O 1
ATOM 1482 N N . PRO A 1 189 ? 29 -13.078 -13.523 1 93.56 189 PRO A N 1
ATOM 1483 C CA . PRO A 1 189 ? 30.062 -12.062 -13.477 1 93.56 189 PRO A CA 1
ATOM 1484 C C . PRO A 1 189 ? 29.5 -10.641 -13.43 1 93.56 189 PRO A C 1
ATOM 1486 O O . PRO A 1 189 ? 28.734 -10.242 -14.305 1 93.56 189 PRO A O 1
ATOM 1489 N N . ASN A 1 190 ? 29.906 -9.922 -12.414 1 93.62 190 ASN A N 1
ATOM 1490 C CA . ASN A 1 190 ? 29.516 -8.531 -12.211 1 93.62 190 ASN A CA 1
ATOM 1491 C C . ASN A 1 190 ? 28 -8.359 -12.148 1 93.62 190 ASN A C 1
ATOM 1493 O O . ASN A 1 190 ? 27.469 -7.332 -12.562 1 93.62 190 ASN A O 1
ATOM 1497 N N . GLY A 1 191 ? 27.344 -9.453 -11.852 1 95.62 191 GLY A N 1
ATOM 1498 C CA . GLY A 1 191 ? 25.891 -9.375 -11.727 1 95.62 191 GLY A CA 1
ATOM 1499 C C . GLY A 1 191 ? 25.188 -9.203 -13.062 1 95.62 191 GLY A C 1
ATOM 1500 O O . GLY A 1 191 ? 24.172 -8.516 -13.141 1 95.62 191 GLY A O 1
ATOM 1501 N N . SER A 1 192 ? 25.688 -9.812 -14.047 1 96 192 SER A N 1
ATOM 1502 C CA . SER A 1 192 ? 25.219 -9.57 -15.406 1 96 192 SER A CA 1
ATOM 1503 C C . SER A 1 192 ? 23.906 -10.305 -15.688 1 96 192 SER A C 1
ATOM 1505 O O . SER A 1 192 ? 23.25 -10.047 -16.703 1 96 192 SER A O 1
ATOM 1507 N N . ILE A 1 193 ? 23.562 -11.227 -14.828 1 97.94 193 ILE A N 1
ATOM 1508 C CA . ILE A 1 193 ? 22.375 -12.031 -15.062 1 97.94 193 ILE A CA 1
ATOM 1509 C C . ILE A 1 193 ? 21.297 -11.672 -14.039 1 97.94 193 ILE A C 1
ATOM 1511 O O . ILE A 1 193 ? 21.484 -11.852 -12.836 1 97.94 193 ILE A O 1
ATOM 1515 N N . GLN A 1 194 ? 20.156 -11.172 -14.484 1 98.62 194 GLN A N 1
ATOM 1516 C CA . GLN A 1 194 ? 19 -10.922 -13.641 1 98.62 194 GLN A CA 1
ATOM 1517 C C . GLN A 1 194 ? 18.234 -12.219 -13.352 1 98.62 194 GLN A C 1
ATOM 1519 O O . GLN A 1 194 ? 17.484 -12.695 -14.195 1 98.62 194 GLN A O 1
ATOM 1524 N N . ALA A 1 195 ? 18.359 -12.695 -12.156 1 98.19 195 ALA A N 1
ATOM 1525 C CA . ALA A 1 195 ? 17.922 -14.055 -11.852 1 98.19 195 ALA A CA 1
ATOM 1526 C C . ALA A 1 195 ? 16.531 -14.055 -11.219 1 98.19 195 ALA A C 1
ATOM 1528 O O . ALA A 1 195 ? 15.844 -15.078 -11.211 1 98.19 195 ALA A O 1
ATOM 1529 N N . ALA A 1 196 ? 16.141 -12.984 -10.609 1 98.69 196 ALA A N 1
ATOM 1530 C CA . ALA A 1 196 ? 14.812 -12.836 -10.016 1 98.69 196 ALA A CA 1
ATOM 1531 C C . ALA A 1 196 ? 14.406 -11.367 -9.945 1 98.69 196 ALA A C 1
ATOM 1533 O O . ALA A 1 196 ? 15.266 -10.484 -9.852 1 98.69 196 ALA A O 1
ATOM 1534 N N . THR A 1 197 ? 13.141 -11.141 -10.031 1 98.88 197 THR A N 1
ATOM 1535 C CA . THR A 1 197 ? 12.633 -9.773 -9.938 1 98.88 197 THR A CA 1
ATOM 1536 C C . THR A 1 197 ? 11.312 -9.742 -9.188 1 98.88 197 THR A C 1
ATOM 1538 O O . THR A 1 197 ? 10.508 -10.672 -9.281 1 98.88 197 THR A O 1
ATOM 1541 N N . TRP A 1 198 ? 11.102 -8.742 -8.43 1 98.81 198 TRP A N 1
ATOM 1542 C CA . TRP A 1 198 ? 9.852 -8.375 -7.781 1 98.81 198 TRP A CA 1
ATOM 1543 C C . TRP A 1 198 ? 9.305 -7.066 -8.344 1 98.81 198 TRP A C 1
ATOM 1545 O O . TRP A 1 198 ? 10.023 -6.07 -8.414 1 98.81 198 TRP A O 1
ATOM 1555 N N . LEU A 1 199 ? 8.016 -7.094 -8.742 1 98.88 199 LEU A N 1
ATOM 1556 C CA . LEU A 1 199 ? 7.387 -5.949 -9.391 1 98.88 199 LEU A CA 1
ATOM 1557 C C . LEU A 1 199 ? 6.07 -5.594 -8.719 1 98.88 199 LEU A C 1
ATOM 1559 O O . LEU A 1 199 ? 5.379 -6.469 -8.188 1 98.88 199 LEU A O 1
ATOM 1563 N N . ALA A 1 200 ? 5.762 -4.25 -8.828 1 98.25 200 ALA A N 1
ATOM 1564 C CA . ALA A 1 200 ? 4.551 -3.797 -8.156 1 98.25 200 ALA A CA 1
ATOM 1565 C C . ALA A 1 200 ? 3.754 -2.842 -9.047 1 98.25 200 ALA A C 1
ATOM 1567 O O . ALA A 1 200 ? 4.328 -2.143 -9.883 1 98.25 200 ALA A O 1
ATOM 1568 N N . ARG A 1 201 ? 2.477 -2.891 -8.914 1 97.44 201 ARG A N 1
ATOM 1569 C CA . ARG A 1 201 ? 1.557 -1.839 -9.336 1 97.44 201 ARG A CA 1
ATOM 1570 C C . ARG A 1 201 ? 1.012 -1.077 -8.125 1 97.44 201 ARG A C 1
ATOM 1572 O O . ARG A 1 201 ? 0.749 0.124 -8.211 1 97.44 201 ARG A O 1
ATOM 1579 N N . THR A 1 202 ? 0.833 -1.855 -7.047 1 96.62 202 THR A N 1
ATOM 1580 C CA . THR A 1 202 ? 0.424 -1.274 -5.773 1 96.62 202 THR A CA 1
ATOM 1581 C C . THR A 1 202 ? 1.622 -0.674 -5.043 1 96.62 202 THR A C 1
ATOM 1583 O O . THR A 1 202 ? 2.748 -0.719 -5.547 1 96.62 202 THR A O 1
ATOM 1586 N N . THR A 1 203 ? 1.361 -0.095 -3.873 1 96.62 203 THR A N 1
ATOM 1587 C CA . THR A 1 203 ? 2.471 0.467 -3.109 1 96.62 203 THR A CA 1
ATOM 1588 C C . THR A 1 203 ? 2.943 -0.513 -2.041 1 96.62 203 THR A C 1
ATOM 1590 O O . THR A 1 203 ? 3.561 -0.112 -1.053 1 96.62 203 THR A O 1
ATOM 1593 N N . THR A 1 204 ? 2.508 -1.777 -2.145 1 96.19 204 THR A N 1
ATOM 1594 C CA . THR A 1 204 ? 3.154 -2.879 -1.441 1 96.19 204 THR A CA 1
ATOM 1595 C C . THR A 1 204 ? 4.434 -3.301 -2.158 1 96.19 204 THR A C 1
ATOM 1597 O O . THR A 1 204 ? 4.633 -2.975 -3.33 1 96.19 204 THR A O 1
ATOM 1600 N N . PRO A 1 205 ? 5.258 -4.016 -1.479 1 95.88 205 PRO A N 1
ATOM 1601 C CA . PRO A 1 205 ? 6.578 -4.273 -2.057 1 95.88 205 PRO A CA 1
ATOM 1602 C C . PRO A 1 205 ? 6.508 -5.078 -3.352 1 95.88 205 PRO A C 1
ATOM 1604 O O . PRO A 1 205 ? 7.414 -4.992 -4.188 1 95.88 205 PRO A O 1
ATOM 1607 N N . HIS A 1 206 ? 5.414 -5.906 -3.467 1 98 206 HIS A N 1
ATOM 1608 C CA . HIS A 1 206 ? 5.316 -6.559 -4.77 1 98 206 HIS A CA 1
ATOM 1609 C C . HIS A 1 206 ? 3.92 -7.133 -4.992 1 98 206 HIS A C 1
ATOM 1611 O O . HIS A 1 206 ? 3.246 -7.527 -4.039 1 98 206 HIS A O 1
ATOM 1617 N N . ASP A 1 207 ? 3.652 -7.234 -6.297 1 98.31 207 ASP A N 1
ATOM 1618 C CA . ASP A 1 207 ? 2.414 -7.848 -6.77 1 98.31 207 ASP A CA 1
ATOM 1619 C C . ASP A 1 207 ? 2.695 -9.117 -7.562 1 98.31 207 ASP A C 1
ATOM 1621 O O . ASP A 1 207 ? 1.831 -9.992 -7.672 1 98.31 207 ASP A O 1
ATOM 1625 N N . ILE A 1 208 ? 3.857 -9.203 -8.133 1 98.88 208 ILE A N 1
ATOM 1626 C CA . ILE A 1 208 ? 4.289 -10.375 -8.891 1 98.88 208 ILE A CA 1
ATOM 1627 C C . ILE A 1 208 ? 5.809 -10.516 -8.805 1 98.88 208 ILE A C 1
ATOM 1629 O O . ILE A 1 208 ? 6.527 -9.516 -8.711 1 98.88 208 ILE A O 1
ATOM 1633 N N . ALA A 1 209 ? 6.23 -11.742 -8.789 1 98.88 209 ALA A N 1
ATOM 1634 C CA . ALA A 1 209 ? 7.664 -12.023 -8.812 1 98.88 209 ALA A CA 1
ATOM 1635 C C . ALA A 1 209 ? 8 -13.07 -9.867 1 98.88 209 ALA A C 1
ATOM 1637 O O . ALA A 1 209 ? 7.191 -13.953 -10.156 1 98.88 209 ALA A O 1
ATOM 1638 N N . PHE A 1 210 ? 9.164 -12.906 -10.453 1 98.88 210 PHE A N 1
ATOM 1639 C CA . PHE A 1 210 ? 9.719 -13.867 -11.406 1 98.88 210 PHE A CA 1
ATOM 1640 C C . PHE A 1 210 ? 11.055 -14.414 -10.906 1 98.88 210 PHE A C 1
ATOM 1642 O O . PHE A 1 210 ? 11.945 -13.641 -10.547 1 98.88 210 PHE A O 1
ATOM 1649 N N . VAL A 1 211 ? 11.164 -15.711 -10.922 1 98.38 211 VAL A N 1
ATOM 1650 C CA . VAL A 1 211 ? 12.414 -16.328 -10.477 1 98.38 211 VAL A CA 1
ATOM 1651 C C . VAL A 1 211 ? 12.891 -17.344 -11.523 1 98.38 211 VAL A C 1
ATOM 1653 O O . VAL A 1 211 ? 12.078 -18.031 -12.141 1 98.38 211 VAL A O 1
ATOM 1656 N N . GLY A 1 212 ? 14.18 -17.453 -11.719 1 97.62 212 GLY A N 1
ATOM 1657 C CA . GLY A 1 212 ? 14.773 -18.328 -12.711 1 97.62 212 GLY A CA 1
ATOM 1658 C C . GLY A 1 212 ? 14.82 -19.781 -12.273 1 97.62 212 GLY A C 1
ATOM 1659 O O . GLY A 1 212 ? 15.07 -20.062 -11.102 1 97.62 212 GLY A O 1
ATOM 1660 N N . GLY A 1 213 ? 14.586 -20.641 -13.148 1 96.19 213 GLY A N 1
ATOM 1661 C CA . GLY A 1 213 ? 14.703 -22.078 -13.008 1 96.19 213 GLY A CA 1
ATOM 1662 C C . GLY A 1 213 ? 14.766 -22.812 -14.344 1 96.19 213 GLY A C 1
ATOM 1663 O O . GLY A 1 213 ? 14.82 -22.172 -15.398 1 96.19 213 GLY A O 1
ATOM 1664 N N . PRO A 1 214 ? 14.789 -24.141 -14.281 1 95.81 214 PRO A N 1
ATOM 1665 C CA . PRO A 1 214 ? 14.977 -24.906 -15.516 1 95.81 214 PRO A CA 1
ATOM 1666 C C . PRO A 1 214 ? 13.758 -24.844 -16.438 1 95.81 214 PRO A C 1
ATOM 1668 O O . PRO A 1 214 ? 13.891 -25.031 -17.641 1 95.81 214 PRO A O 1
ATOM 1671 N N . ARG A 1 215 ? 12.586 -24.672 -15.883 1 96.31 215 ARG A N 1
ATOM 1672 C CA . ARG A 1 215 ? 11.352 -24.625 -16.656 1 96.31 215 ARG A CA 1
ATOM 1673 C C . ARG A 1 215 ? 10.336 -23.672 -16.016 1 96.31 215 ARG A C 1
ATOM 1675 O O . ARG A 1 215 ? 10.484 -23.297 -14.852 1 96.31 215 ARG A O 1
ATOM 1682 N N . MET A 1 216 ? 9.344 -23.312 -16.812 1 97.62 216 MET A N 1
ATOM 1683 C CA . MET A 1 216 ? 8.289 -22.469 -16.266 1 97.62 216 MET A CA 1
ATOM 1684 C C . MET A 1 216 ? 7.422 -23.25 -15.281 1 97.62 216 MET A C 1
ATOM 1686 O O . MET A 1 216 ? 7.316 -24.469 -15.383 1 97.62 216 MET A O 1
ATOM 1690 N N . GLY A 1 217 ? 6.797 -22.578 -14.367 1 98.12 217 GLY A N 1
ATOM 1691 C CA . GLY A 1 217 ? 5.852 -23.156 -13.422 1 98.12 217 GLY A CA 1
ATOM 1692 C C . GLY A 1 217 ? 5.328 -22.156 -12.414 1 98.12 217 GLY A C 1
ATOM 1693 O O . GLY A 1 217 ? 5.578 -20.953 -12.539 1 98.12 217 GLY A O 1
ATOM 1694 N N . LEU A 1 218 ? 4.477 -22.609 -11.531 1 98.75 218 LEU A N 1
ATOM 1695 C CA . LEU A 1 218 ? 3.992 -21.828 -10.398 1 98.75 218 LEU A CA 1
ATOM 1696 C C . LEU A 1 218 ? 4.812 -22.125 -9.148 1 98.75 218 LEU A C 1
ATOM 1698 O O . LEU A 1 218 ? 4.836 -23.266 -8.664 1 98.75 218 LEU A O 1
ATOM 1702 N N . HIS A 1 219 ? 5.531 -21.109 -8.688 1 98.62 219 HIS A N 1
ATOM 1703 C CA . HIS A 1 219 ? 6.164 -21.297 -7.387 1 98.62 219 HIS A CA 1
ATOM 1704 C C . HIS A 1 219 ? 5.137 -21.25 -6.258 1 98.62 219 HIS A C 1
ATOM 1706 O O . HIS A 1 219 ? 5.016 -22.188 -5.477 1 98.62 219 HIS A O 1
ATOM 1712 N N . HIS A 1 220 ? 4.41 -20.125 -6.191 1 98.81 220 HIS A N 1
ATOM 1713 C CA . HIS A 1 220 ? 3.369 -20.047 -5.168 1 98.81 220 HIS A CA 1
ATOM 1714 C C . HIS A 1 220 ? 2.375 -18.938 -5.477 1 98.81 220 HIS A C 1
ATOM 1716 O O . HIS A 1 220 ? 2.643 -18.078 -6.312 1 98.81 220 HIS A O 1
ATOM 1722 N N . ILE A 1 221 ? 1.202 -19 -4.848 1 98.81 221 ILE A N 1
ATOM 1723 C CA . ILE A 1 221 ? 0.34 -17.844 -4.598 1 98.81 221 ILE A CA 1
ATOM 1724 C C . ILE A 1 221 ? 0.365 -17.5 -3.111 1 98.81 221 ILE A C 1
ATOM 1726 O O . ILE A 1 221 ? 0.543 -18.375 -2.264 1 98.81 221 ILE A O 1
ATOM 1730 N N . ALA A 1 222 ? 0.172 -16.203 -2.852 1 98.88 222 ALA A N 1
ATOM 1731 C CA . ALA A 1 222 ? 0.335 -15.742 -1.475 1 98.88 222 ALA A CA 1
ATOM 1732 C C . ALA A 1 222 ? -0.916 -15.016 -0.985 1 98.88 222 ALA A C 1
ATOM 1734 O O . ALA A 1 222 ? -1.592 -14.344 -1.763 1 98.88 222 ALA A O 1
ATOM 1735 N N . PHE A 1 223 ? -1.166 -15.141 0.316 1 98.81 223 PHE A N 1
ATOM 1736 C CA . PHE A 1 223 ? -2.301 -14.508 0.974 1 98.81 223 PHE A CA 1
ATOM 1737 C C . PHE A 1 223 ? -1.83 -13.602 2.109 1 98.81 223 PHE A C 1
ATOM 1739 O O . PHE A 1 223 ? -0.943 -13.977 2.879 1 98.81 223 PHE A O 1
ATOM 1746 N N . PHE A 1 224 ? -2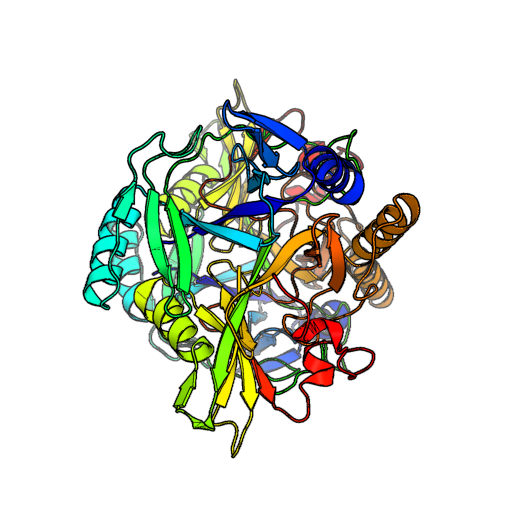.482 -12.492 2.273 1 98.56 224 PHE A N 1
ATOM 1747 C CA . PHE A 1 224 ? -1.993 -11.453 3.176 1 98.56 224 PHE A CA 1
ATOM 1748 C C . PHE A 1 224 ? -2.529 -11.664 4.586 1 98.56 224 PHE A C 1
ATOM 1750 O O . PHE A 1 224 ? -3.707 -11.984 4.766 1 98.56 224 PHE A O 1
ATOM 1757 N N . LEU A 1 225 ? -1.646 -11.508 5.566 1 97.62 225 LEU A N 1
AT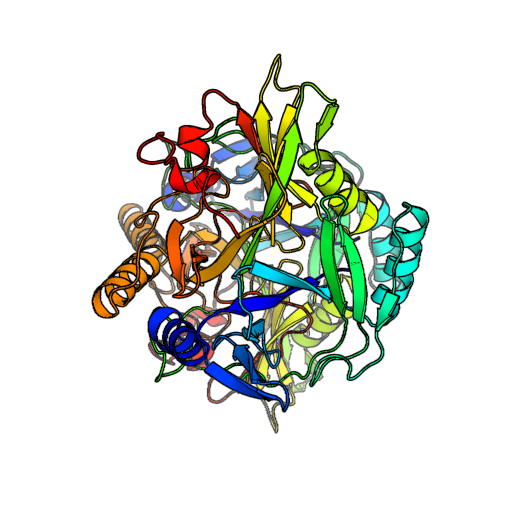OM 1758 C CA . LEU A 1 225 ? -1.964 -11.383 6.984 1 97.62 225 LEU A CA 1
ATOM 1759 C C . LEU A 1 225 ? -1.347 -10.125 7.574 1 97.62 225 LEU A C 1
ATOM 1761 O O . LEU A 1 225 ? -0.544 -9.453 6.918 1 97.62 225 LEU A O 1
ATOM 1765 N N . ASP A 1 226 ? -1.662 -9.781 8.781 1 94.81 226 ASP A N 1
ATOM 1766 C CA . ASP A 1 226 ? -1.312 -8.477 9.336 1 94.81 226 ASP A CA 1
ATOM 1767 C C . ASP A 1 226 ? 0.136 -8.453 9.82 1 94.81 226 ASP A C 1
ATOM 1769 O O . ASP A 1 226 ? 0.842 -7.461 9.641 1 94.81 226 ASP A O 1
ATOM 1773 N N . GLY A 1 227 ? 0.525 -9.539 10.477 1 95.31 227 GLY A N 1
ATOM 1774 C CA . GLY A 1 227 ? 1.852 -9.469 11.07 1 95.31 227 GLY A CA 1
ATOM 1775 C C . GLY A 1 227 ? 2.342 -10.805 11.594 1 95.31 227 GLY A C 1
ATOM 1776 O O . GLY A 1 227 ? 1.729 -11.844 11.328 1 95.31 227 GLY A O 1
ATOM 1777 N N . TRP A 1 228 ? 3.451 -10.773 12.398 1 95.62 228 TRP A N 1
ATOM 1778 C CA . TRP A 1 228 ? 4.156 -11.953 12.898 1 95.62 228 TRP A CA 1
ATOM 1779 C C . TRP A 1 228 ? 3.213 -12.859 13.68 1 95.62 228 TRP A C 1
ATOM 1781 O O . TRP A 1 228 ? 3.24 -14.078 13.523 1 95.62 228 TRP A O 1
ATOM 1791 N N . ASN A 1 229 ? 2.422 -12.242 14.562 1 95.94 229 ASN A N 1
ATOM 1792 C CA . ASN A 1 229 ? 1.496 -13.047 15.352 1 95.94 229 ASN A CA 1
ATOM 1793 C C . ASN A 1 229 ? 0.544 -13.836 14.461 1 95.94 229 ASN A C 1
ATOM 1795 O O . ASN A 1 229 ? 0.21 -14.984 14.773 1 95.94 229 ASN A O 1
ATOM 1799 N N . ASP A 1 230 ? 0.127 -13.258 13.406 1 97.06 230 ASP A N 1
ATOM 1800 C CA . ASP A 1 230 ? -0.791 -13.922 12.484 1 97.06 230 ASP A CA 1
ATOM 1801 C C . ASP A 1 230 ? -0.083 -15.023 11.695 1 97.06 230 ASP A C 1
ATOM 1803 O O . ASP A 1 230 ? -0.678 -16.062 11.398 1 97.06 230 ASP A O 1
ATOM 1807 N N . ILE A 1 231 ? 1.165 -14.789 11.328 1 98.06 231 ILE A N 1
ATOM 1808 C CA . ILE A 1 231 ? 1.957 -15.812 10.656 1 98.06 231 ILE A CA 1
ATOM 1809 C C . ILE A 1 231 ? 2.109 -17.031 11.57 1 98.06 231 ILE A C 1
ATOM 1811 O O . ILE A 1 231 ? 1.948 -18.172 11.125 1 98.06 231 ILE A O 1
ATOM 1815 N N . LEU A 1 232 ? 2.404 -16.781 12.82 1 97.62 232 LEU A N 1
ATOM 1816 C CA . LEU A 1 232 ? 2.557 -17.875 13.789 1 97.62 232 LEU A CA 1
ATOM 1817 C C . LEU A 1 232 ? 1.236 -18.609 13.992 1 97.62 232 LEU A C 1
ATOM 1819 O O . LEU A 1 232 ? 1.213 -19.828 14.094 1 97.62 232 LEU A O 1
ATOM 1823 N N . LYS A 1 233 ? 0.166 -17.875 14.055 1 97.5 233 LYS A N 1
ATOM 1824 C CA . LYS A 1 233 ? -1.15 -18.5 14.148 1 97.5 233 LYS A CA 1
ATOM 1825 C C . LYS A 1 233 ? -1.425 -19.391 12.938 1 97.5 233 LYS A C 1
ATOM 1827 O O . LYS A 1 233 ? -1.987 -20.484 13.07 1 97.5 233 LYS A O 1
ATOM 1832 N N . ALA A 1 234 ? -1.11 -18.875 11.797 1 98.31 234 ALA A N 1
ATOM 1833 C CA . ALA A 1 234 ? -1.28 -19.688 10.586 1 98.31 234 ALA A CA 1
ATOM 1834 C C . ALA A 1 234 ? -0.53 -21 10.703 1 98.31 234 ALA A C 1
ATOM 1836 O O . ALA A 1 234 ? -1.051 -22.047 10.32 1 98.31 234 ALA A O 1
ATOM 1837 N N . ALA A 1 235 ? 0.662 -20.969 11.203 1 98.38 235 ALA A N 1
ATOM 1838 C CA . ALA A 1 235 ? 1.44 -22.188 11.414 1 98.38 235 ALA A CA 1
ATOM 1839 C C . ALA A 1 235 ? 0.714 -23.141 12.344 1 98.38 235 ALA A C 1
ATOM 1841 O O . ALA A 1 235 ? 0.683 -24.359 12.102 1 98.38 235 ALA A O 1
ATOM 1842 N N . ASP A 1 236 ? 0.175 -22.609 13.445 1 98.31 236 ASP A N 1
ATOM 1843 C CA . ASP A 1 236 ? -0.597 -23.438 14.375 1 98.31 236 ASP A CA 1
ATOM 1844 C C . ASP A 1 236 ? -1.783 -24.094 13.664 1 98.31 236 ASP A C 1
ATOM 1846 O O . ASP A 1 236 ? -2.059 -25.281 13.875 1 98.31 236 ASP A O 1
ATOM 1850 N N . VAL A 1 237 ? -2.475 -23.359 12.867 1 98.5 237 VAL A N 1
ATOM 1851 C CA . VAL A 1 237 ? -3.613 -23.859 12.102 1 98.5 237 VAL A CA 1
ATOM 1852 C C . VAL A 1 237 ? -3.162 -24.984 11.18 1 98.5 237 VAL A C 1
ATOM 1854 O O . VAL A 1 237 ? -3.842 -26 11.055 1 98.5 237 VAL A O 1
ATOM 1857 N N . MET A 1 238 ? -2.086 -24.828 10.523 1 98.19 238 MET A N 1
ATOM 1858 C CA . MET A 1 238 ? -1.554 -25.828 9.617 1 98.19 238 MET A CA 1
ATOM 1859 C C . MET A 1 238 ? -1.212 -27.109 10.367 1 98.19 238 MET A C 1
ATOM 1861 O O . MET A 1 238 ? -1.475 -28.219 9.875 1 98.19 238 MET A O 1
ATOM 1865 N N . ALA A 1 239 ? -0.603 -26.922 11.492 1 97.44 239 ALA A N 1
ATOM 1866 C CA . ALA A 1 239 ? -0.286 -28.078 12.32 1 97.44 239 ALA A CA 1
ATOM 1867 C C . ALA A 1 239 ? -1.552 -28.844 12.711 1 97.44 239 ALA A C 1
ATOM 1869 O O . ALA A 1 239 ? -1.608 -30.078 12.594 1 97.44 239 ALA A O 1
ATOM 1870 N N . LYS A 1 240 ? -2.559 -28.156 13.109 1 97.62 240 LYS A N 1
ATOM 1871 C CA . LYS A 1 240 ? -3.836 -28.734 13.5 1 97.62 240 LYS A CA 1
ATOM 1872 C C . LYS A 1 240 ? -4.465 -29.5 12.344 1 97.62 240 LYS A C 1
ATOM 1874 O O . LYS A 1 240 ? -5.141 -30.516 12.547 1 97.62 240 LYS A O 1
ATOM 1879 N N . ASN A 1 241 ? -4.195 -29.047 11.141 1 97.62 241 ASN A N 1
ATOM 1880 C CA . ASN A 1 241 ? -4.824 -29.625 9.961 1 97.62 241 ASN A CA 1
ATOM 1881 C C . ASN A 1 241 ? -3.869 -30.547 9.219 1 97.62 241 ASN A C 1
ATOM 1883 O O . ASN A 1 241 ? -4.168 -31 8.109 1 97.62 241 ASN A O 1
ATOM 1887 N N . LYS A 1 242 ? -2.709 -30.75 9.797 1 97.12 242 LYS A N 1
ATOM 1888 C CA . LYS A 1 242 ? -1.703 -31.656 9.266 1 97.12 242 LYS A CA 1
ATOM 1889 C C . LYS A 1 242 ? -1.288 -31.266 7.852 1 97.12 242 LYS A C 1
ATOM 1891 O O . LYS A 1 242 ? -1.215 -32.125 6.965 1 97.12 242 LYS A O 1
ATOM 1896 N N . VAL A 1 243 ? -1.136 -30 7.672 1 97.94 243 VAL A N 1
ATOM 1897 C CA . VAL A 1 243 ? -0.677 -29.453 6.398 1 97.94 243 VAL A CA 1
ATOM 1898 C C . VAL A 1 243 ? 0.837 -29.609 6.281 1 97.94 243 VAL A C 1
ATOM 1900 O O . VAL A 1 243 ? 1.568 -29.391 7.25 1 97.94 243 VAL A O 1
ATOM 1903 N N . LYS A 1 244 ? 1.293 -30.016 5.137 1 96.62 244 LYS A N 1
ATOM 1904 C CA . LYS A 1 244 ? 2.73 -30.094 4.895 1 96.62 244 LYS A CA 1
ATOM 1905 C C . LYS A 1 244 ? 3.34 -28.703 4.781 1 96.62 244 LYS A C 1
ATOM 1907 O O . LYS A 1 244 ? 3.127 -28 3.785 1 96.62 244 LYS A O 1
ATOM 1912 N N . ILE A 1 245 ? 4.145 -28.297 5.723 1 97.12 245 ILE A N 1
ATOM 1913 C CA . ILE A 1 245 ? 4.848 -27.016 5.727 1 97.12 245 ILE A CA 1
ATOM 1914 C C . ILE A 1 245 ? 6.191 -27.172 5.016 1 97.12 245 ILE A C 1
ATOM 1916 O O . ILE A 1 245 ? 6.941 -28.109 5.285 1 97.12 245 ILE A O 1
ATOM 1920 N N . ASP A 1 246 ? 6.484 -26.328 4.113 1 96.56 246 ASP A N 1
ATOM 1921 C CA . ASP A 1 246 ? 7.762 -26.328 3.404 1 96.56 246 ASP A CA 1
ATOM 1922 C C . ASP A 1 246 ? 8.797 -25.5 4.148 1 96.56 246 ASP A C 1
ATOM 1924 O O . ASP A 1 246 ? 9.93 -25.953 4.367 1 96.56 246 ASP A O 1
ATOM 1928 N N . VAL A 1 247 ? 8.453 -24.297 4.438 1 96.12 247 VAL A N 1
ATOM 1929 C CA . VAL A 1 247 ? 9.305 -23.375 5.191 1 96.12 247 VAL A CA 1
ATOM 1930 C C . VAL A 1 247 ? 8.523 -22.812 6.387 1 96.12 247 VAL A C 1
ATOM 1932 O O . VAL A 1 247 ? 7.465 -22.219 6.215 1 96.12 247 VAL A O 1
ATOM 1935 N N . ALA A 1 248 ? 9.047 -23.016 7.559 1 96.31 248 ALA A N 1
ATOM 1936 C CA . ALA A 1 248 ? 8.43 -22.516 8.781 1 96.31 248 ALA A CA 1
ATOM 1937 C C . ALA A 1 248 ? 8.492 -20.984 8.836 1 96.31 248 ALA A C 1
ATOM 1939 O O . ALA A 1 248 ? 9.133 -20.359 8 1 96.31 248 ALA A O 1
ATOM 1940 N N . PRO A 1 249 ? 7.723 -20.375 9.789 1 97.5 249 PRO A N 1
ATOM 1941 C CA . PRO A 1 249 ? 7.699 -18.906 9.844 1 97.5 249 PRO A CA 1
ATOM 1942 C C . PRO A 1 249 ? 9.102 -18.297 9.828 1 97.5 249 PRO A C 1
ATOM 1944 O O . PRO A 1 249 ? 9.945 -18.672 10.641 1 97.5 249 PRO A O 1
ATOM 1947 N N . THR A 1 250 ? 9.297 -17.375 8.93 1 96.44 250 THR A N 1
ATOM 1948 C CA . THR A 1 250 ? 10.609 -16.766 8.797 1 96.44 250 THR A CA 1
ATOM 1949 C C . THR A 1 250 ? 10.492 -15.383 8.141 1 96.44 250 THR A C 1
ATOM 1951 O O . THR A 1 250 ? 9.398 -14.961 7.766 1 96.44 250 THR A O 1
ATOM 1954 N N . ARG A 1 251 ? 11.641 -14.672 8.078 1 95.75 251 ARG A N 1
ATOM 1955 C CA . ARG A 1 251 ? 11.758 -13.359 7.453 1 95.75 251 ARG A CA 1
ATOM 1956 C C . ARG A 1 251 ? 12.484 -13.445 6.117 1 95.75 251 ARG A C 1
ATOM 1958 O O . ARG A 1 251 ? 13.523 -14.102 6.008 1 95.75 251 ARG A O 1
ATOM 1965 N N . HIS A 1 252 ? 11.859 -12.805 5.109 1 95.94 252 HIS A N 1
ATOM 1966 C CA . HIS A 1 252 ? 12.641 -12.508 3.91 1 95.94 252 HIS A CA 1
ATOM 1967 C C . HIS A 1 252 ? 13.477 -11.25 4.09 1 95.94 252 HIS A C 1
ATOM 1969 O O . HIS A 1 252 ? 13.023 -10.281 4.703 1 95.94 252 HIS A O 1
ATOM 1975 N N . GLY A 1 253 ? 14.797 -11.336 3.645 1 96.88 253 GLY A N 1
ATOM 1976 C CA . GLY A 1 253 ? 15.406 -10.047 3.336 1 96.88 253 GLY A CA 1
ATOM 1977 C C . GLY A 1 253 ? 14.68 -9.289 2.242 1 96.88 253 GLY A C 1
ATOM 1978 O O . GLY A 1 253 ? 14.383 -8.102 2.393 1 96.88 253 GLY A O 1
ATOM 1979 N N . ILE A 1 254 ? 14.406 -10.039 1.162 1 97.38 254 ILE A N 1
ATOM 1980 C CA . ILE A 1 254 ? 13.672 -9.516 0.018 1 97.38 254 ILE A CA 1
ATOM 1981 C C . ILE A 1 254 ? 12.266 -9.086 0.458 1 97.38 254 ILE A C 1
ATOM 1983 O O . ILE A 1 254 ? 11.539 -9.875 1.062 1 97.38 254 ILE A O 1
ATOM 1987 N N . THR A 1 255 ? 11.883 -7.828 0.181 1 97 255 THR A N 1
ATOM 1988 C CA . THR A 1 255 ? 10.594 -7.203 0.448 1 97 255 THR A CA 1
ATOM 1989 C C . THR A 1 255 ? 10.367 -7.047 1.949 1 97 255 THR A C 1
ATOM 1991 O O . THR A 1 255 ? 9.344 -6.512 2.377 1 97 255 THR A O 1
ATOM 1994 N N . ARG A 1 256 ? 11.25 -7.559 2.828 1 96.31 256 ARG A N 1
ATOM 1995 C CA . ARG A 1 256 ? 11.141 -7.547 4.285 1 96.31 256 ARG A CA 1
ATOM 1996 C C . ARG A 1 256 ? 9.914 -8.328 4.746 1 96.31 256 ARG A C 1
ATOM 1998 O O . ARG A 1 256 ? 9.273 -7.961 5.734 1 96.31 256 ARG A O 1
ATOM 2005 N N . GLY A 1 257 ? 9.594 -9.352 4.039 1 95.38 257 GLY A N 1
ATOM 2006 C CA . GLY A 1 257 ? 8.352 -10.078 4.273 1 95.38 257 GLY A CA 1
ATOM 2007 C C . GLY A 1 257 ? 8.43 -11.016 5.461 1 95.38 257 GLY A C 1
ATOM 2008 O O . GLY A 1 257 ? 9.477 -11.625 5.711 1 95.38 257 GLY A O 1
ATOM 2009 N N . GLU A 1 258 ? 7.336 -11.133 6.223 1 97.12 258 GLU A N 1
ATOM 2010 C CA . GLU A 1 258 ? 7.074 -12.211 7.18 1 97.12 258 GLU A CA 1
ATOM 2011 C C . GLU A 1 258 ? 6.27 -13.336 6.535 1 97.12 258 GLU A C 1
ATOM 2013 O O . GLU A 1 258 ? 5.199 -13.094 5.965 1 97.12 258 GLU A O 1
ATOM 2018 N N . THR A 1 259 ? 6.805 -14.562 6.637 1 97.62 259 THR A N 1
ATOM 2019 C CA . THR A 1 259 ? 6.18 -15.516 5.727 1 97.62 259 THR A CA 1
ATOM 2020 C C . THR A 1 259 ? 6.227 -16.922 6.309 1 97.62 259 THR A C 1
ATOM 2022 O O . THR A 1 259 ? 6.969 -17.188 7.254 1 97.62 259 THR A O 1
ATOM 2025 N N . ILE A 1 260 ? 5.395 -17.781 5.812 1 98.25 260 ILE A N 1
ATOM 2026 C CA . ILE A 1 260 ? 5.387 -19.234 5.934 1 98.25 260 ILE A CA 1
ATOM 2027 C C . ILE A 1 260 ? 4.938 -19.859 4.613 1 98.25 260 ILE A C 1
ATOM 2029 O O . ILE A 1 260 ? 4.023 -19.359 3.959 1 98.25 260 ILE A O 1
ATOM 2033 N N . TYR A 1 261 ? 5.609 -20.953 4.203 1 98.31 261 TYR A N 1
ATOM 2034 C CA . TYR A 1 261 ? 5.281 -21.656 2.961 1 98.31 261 TYR A CA 1
ATOM 2035 C C . TYR A 1 261 ? 4.777 -23.062 3.242 1 98.31 261 TYR A C 1
ATOM 2037 O O . TYR A 1 261 ? 5.32 -23.766 4.105 1 98.31 261 TYR A O 1
ATOM 2045 N N . PHE A 1 262 ? 3.816 -23.484 2.475 1 98.5 262 PHE A N 1
ATOM 2046 C CA . PHE A 1 262 ? 3.184 -24.781 2.668 1 98.5 262 PHE A CA 1
ATOM 2047 C C . PHE A 1 262 ? 2.496 -25.234 1.391 1 98.5 262 PHE A C 1
ATOM 2049 O O . PHE A 1 262 ? 2.381 -24.484 0.429 1 98.5 262 PHE A O 1
ATOM 2056 N N . PHE A 1 263 ? 2.104 -26.484 1.361 1 98.31 263 PHE A N 1
ATOM 2057 C CA . PHE A 1 263 ? 1.528 -27.047 0.146 1 98.31 263 PHE A CA 1
ATOM 2058 C C . PHE A 1 263 ? 0.056 -27.375 0.349 1 98.31 263 PHE A C 1
ATOM 2060 O O . PHE A 1 263 ? -0.332 -27.875 1.41 1 98.31 263 PHE A O 1
ATOM 2067 N N . ASP A 1 264 ? -0.782 -27.078 -0.678 1 98.44 264 ASP A N 1
ATOM 2068 C CA . ASP A 1 264 ? -2.123 -27.656 -0.667 1 98.44 264 ASP A CA 1
ATOM 2069 C C . ASP A 1 264 ? -2.082 -29.141 -0.964 1 98.44 264 ASP A C 1
ATOM 2071 O O . ASP A 1 264 ? -1.02 -29.703 -1.259 1 98.44 264 ASP A O 1
ATOM 2075 N N . PRO A 1 265 ? -3.195 -29.812 -0.883 1 97.88 265 PRO A N 1
ATOM 2076 C CA . PRO A 1 265 ? -3.172 -31.281 -1.001 1 97.88 265 PRO A CA 1
ATOM 2077 C C . PRO A 1 265 ? -2.697 -31.75 -2.373 1 97.88 265 PRO A C 1
ATOM 2079 O O . PRO A 1 265 ? -2.293 -32.906 -2.525 1 97.88 265 PRO A O 1
ATOM 2082 N N . SER A 1 266 ? -2.773 -30.906 -3.387 1 97.75 266 SER A N 1
ATOM 2083 C CA . SER A 1 266 ? -2.373 -31.297 -4.738 1 97.75 266 SER A CA 1
ATOM 2084 C C . SER A 1 266 ? -0.899 -30.984 -4.984 1 97.75 266 SER A C 1
ATOM 2086 O O . SER A 1 266 ? -0.331 -31.406 -5.992 1 97.75 266 SER A O 1
ATOM 2088 N N . GLY A 1 267 ? -0.33 -30.219 -4.082 1 97.44 267 GLY A N 1
ATOM 2089 C CA . GLY A 1 267 ? 1.081 -29.906 -4.234 1 97.44 267 GLY A CA 1
ATOM 2090 C C . GLY A 1 267 ? 1.324 -28.484 -4.719 1 97.44 267 GLY A C 1
ATOM 2091 O O . GLY A 1 267 ? 2.465 -28.109 -4.98 1 97.44 267 GLY A O 1
ATOM 2092 N N . ASN A 1 268 ? 0.328 -27.703 -4.934 1 98.62 268 ASN A N 1
ATOM 2093 C CA . ASN A 1 268 ? 0.531 -26.281 -5.176 1 98.62 268 ASN A CA 1
ATOM 2094 C C . ASN A 1 268 ? 1.04 -25.562 -3.928 1 98.62 268 ASN A C 1
ATOM 2096 O O . ASN A 1 268 ? 0.461 -25.703 -2.848 1 98.62 268 ASN A O 1
ATOM 2100 N N . ARG A 1 269 ? 2.117 -24.812 -4.07 1 98.69 269 ARG A N 1
ATOM 2101 C CA . ARG A 1 269 ? 2.68 -24.094 -2.932 1 98.69 269 ARG A CA 1
ATOM 2102 C C . ARG A 1 269 ? 1.873 -22.844 -2.625 1 98.69 269 ARG A C 1
ATOM 2104 O O . ARG A 1 269 ? 1.51 -22.094 -3.535 1 98.69 269 ARG A O 1
ATOM 2111 N N . ASN A 1 270 ? 1.552 -22.641 -1.377 1 98.75 270 ASN A N 1
ATOM 2112 C CA . ASN A 1 270 ? 0.938 -21.438 -0.835 1 98.75 270 ASN A CA 1
ATOM 2113 C C . ASN A 1 270 ? 1.894 -20.688 0.087 1 98.75 270 ASN A C 1
ATOM 2115 O O . ASN A 1 270 ? 2.836 -21.266 0.621 1 98.75 270 ASN A O 1
ATOM 2119 N N . GLU A 1 271 ? 1.651 -19.453 0.175 1 98.75 271 GLU A N 1
ATOM 2120 C CA . GLU A 1 271 ? 2.342 -18.578 1.118 1 98.75 271 GLU A CA 1
ATOM 2121 C C . GLU A 1 271 ? 1.353 -17.703 1.891 1 98.75 271 GLU A C 1
ATOM 2123 O O . GLU A 1 271 ? 0.392 -17.188 1.316 1 98.75 271 GLU A O 1
ATOM 2128 N N . THR A 1 272 ? 1.527 -17.609 3.182 1 98.56 272 THR A N 1
ATOM 2129 C CA . THR A 1 272 ? 1.005 -16.422 3.848 1 98.56 272 THR A CA 1
ATOM 2130 C C . THR A 1 272 ? 2.098 -15.367 4.012 1 98.56 272 THR A C 1
ATOM 2132 O O . THR A 1 272 ? 3.248 -15.695 4.305 1 98.56 272 THR A O 1
ATOM 2135 N N . PHE A 1 273 ? 1.731 -14.188 3.723 1 97.69 273 PHE A N 1
ATOM 2136 C CA . PHE A 1 273 ? 2.645 -13.047 3.725 1 97.69 273 PHE A CA 1
ATOM 2137 C C . PHE A 1 273 ? 2.105 -11.922 4.598 1 97.69 273 PHE A C 1
ATOM 2139 O O . PHE A 1 273 ? 0.924 -11.578 4.516 1 97.69 273 PHE A O 1
ATOM 2146 N N . ALA A 1 274 ? 2.951 -11.391 5.48 1 95.75 274 ALA A N 1
ATOM 2147 C CA . ALA A 1 274 ? 2.463 -10.336 6.371 1 95.75 274 ALA A CA 1
ATOM 2148 C C . ALA A 1 274 ? 3.408 -9.141 6.375 1 95.75 274 ALA A C 1
ATOM 2150 O O . ALA A 1 274 ? 4.598 -9.281 6.07 1 95.75 274 ALA A O 1
ATOM 2151 N N . GLY A 1 275 ? 2.746 -7.957 6.75 1 85.62 275 GLY A N 1
ATOM 2152 C CA . GLY A 1 275 ? 3.494 -6.715 6.875 1 85.62 275 GLY A CA 1
ATOM 2153 C C . GLY A 1 275 ? 3.6 -5.949 5.57 1 85.62 275 GLY A C 1
ATOM 2154 O O . GLY A 1 275 ? 3.572 -6.543 4.488 1 85.62 275 GLY A O 1
ATOM 2155 N N . LEU A 1 276 ? 3.762 -4.688 5.695 1 87.44 276 LEU A N 1
ATOM 2156 C CA . LEU A 1 276 ? 3.93 -3.857 4.508 1 87.44 276 LEU A CA 1
ATOM 2157 C C . LEU A 1 276 ? 5.375 -3.891 4.02 1 87.44 276 LEU A C 1
ATOM 2159 O O . LEU A 1 276 ? 5.633 -3.775 2.82 1 87.44 276 LEU A O 1
ATOM 2163 N N . GLY A 1 277 ? 6.336 -4.215 4.988 1 91 277 GLY A N 1
ATOM 2164 C CA . GLY A 1 277 ? 7.742 -4.109 4.641 1 91 277 GLY A CA 1
ATOM 2165 C C . GLY A 1 277 ? 8.211 -2.676 4.461 1 91 277 GLY A C 1
ATOM 2166 O O . GLY A 1 277 ? 8.742 -2.068 5.395 1 91 277 GLY A O 1
ATOM 2167 N N . TYR A 1 278 ? 7.934 -2.1 3.355 1 94.81 278 TYR A N 1
ATOM 2168 C CA . TYR A 1 278 ? 8.18 -0.693 3.057 1 94.81 278 TYR A CA 1
ATOM 2169 C C . TYR A 1 278 ? 7.16 -0.159 2.059 1 94.81 278 TYR A C 1
ATOM 2171 O O . TYR A 1 278 ? 6.418 -0.932 1.447 1 94.81 278 TYR A O 1
ATOM 2179 N N . LEU A 1 279 ? 7.066 1.123 1.991 1 95.25 279 LEU A N 1
ATOM 2180 C CA . LEU A 1 279 ? 6.203 1.759 1 1 95.25 279 LEU A CA 1
ATOM 2181 C C . LEU A 1 279 ? 6.844 1.716 -0.384 1 95.25 279 LEU A C 1
ATOM 2183 O O . LEU A 1 279 ? 7.754 2.496 -0.677 1 95.25 279 LEU A O 1
ATOM 2187 N N . ALA A 1 280 ? 6.355 0.829 -1.207 1 96.81 280 ALA A N 1
ATOM 2188 C CA . ALA A 1 280 ? 6.898 0.726 -2.561 1 96.81 280 ALA A CA 1
ATOM 2189 C C . ALA A 1 280 ? 6.449 1.905 -3.42 1 96.81 280 ALA A C 1
ATOM 2191 O O . ALA A 1 280 ? 5.277 2.287 -3.4 1 96.81 280 ALA A O 1
ATOM 2192 N N . GLN A 1 281 ? 7.383 2.5 -4.066 1 96.62 281 GLN A N 1
ATOM 2193 C CA . GLN A 1 281 ? 7.172 3.623 -4.973 1 96.62 281 GLN A CA 1
ATOM 2194 C C . GLN A 1 281 ? 8.07 3.52 -6.195 1 96.62 281 GLN A C 1
ATOM 2196 O O . GLN A 1 281 ? 9.211 3.057 -6.098 1 96.62 281 GLN A O 1
ATOM 2201 N N . PRO A 1 282 ? 7.57 3.988 -7.387 1 96.12 282 PRO A N 1
ATOM 2202 C CA . PRO A 1 282 ? 8.398 3.904 -8.586 1 96.12 282 PRO A CA 1
ATOM 2203 C C . PRO A 1 282 ? 9.703 4.691 -8.469 1 96.12 282 PRO A C 1
ATOM 2205 O O . PRO A 1 282 ? 10.664 4.418 -9.188 1 96.12 282 PRO A O 1
ATOM 2208 N N . ASP A 1 283 ? 9.719 5.664 -7.52 1 96.31 283 ASP A N 1
ATOM 2209 C CA . ASP A 1 283 ? 10.93 6.477 -7.398 1 96.31 283 ASP A CA 1
ATOM 2210 C C . ASP A 1 283 ? 11.805 5.984 -6.25 1 96.31 283 ASP A C 1
ATOM 2212 O O . ASP A 1 283 ? 12.82 6.609 -5.922 1 96.31 283 ASP A O 1
ATOM 2216 N N . ARG A 1 284 ? 11.422 4.992 -5.539 1 97.31 284 ARG A N 1
ATOM 2217 C CA . ARG A 1 284 ? 12.305 4.367 -4.559 1 97.31 284 ARG A CA 1
ATOM 2218 C C . ARG A 1 284 ? 13.438 3.605 -5.242 1 97.31 284 ARG A C 1
ATOM 2220 O O . ARG A 1 284 ? 13.203 2.895 -6.223 1 97.31 284 ARG A O 1
ATOM 2227 N N . PRO A 1 285 ? 14.664 3.758 -4.766 1 98 285 PRO A N 1
ATOM 2228 C CA . PRO A 1 285 ? 15.75 2.99 -5.387 1 98 285 PRO A CA 1
ATOM 2229 C C . PRO A 1 285 ? 15.492 1.485 -5.355 1 98 285 PRO A C 1
ATOM 2231 O O . PRO A 1 285 ? 15.07 0.947 -4.332 1 98 285 PRO A O 1
ATOM 2234 N N . VAL A 1 286 ? 15.758 0.849 -6.48 1 98.56 286 VAL A N 1
ATOM 2235 C CA . VAL A 1 286 ? 15.609 -0.6 -6.574 1 98.56 286 VAL A CA 1
ATOM 2236 C C . VAL A 1 286 ? 16.594 -1.284 -5.633 1 98.56 286 VAL A C 1
ATOM 2238 O O . VAL A 1 286 ? 17.781 -0.962 -5.625 1 98.56 286 VAL A O 1
ATOM 2241 N N . VAL A 1 287 ? 16.125 -2.186 -4.836 1 98.62 287 VAL A N 1
ATOM 2242 C CA . VAL A 1 287 ? 17 -2.982 -3.975 1 98.62 287 VAL A CA 1
ATOM 2243 C C . VAL A 1 287 ? 17.594 -4.145 -4.77 1 98.62 287 VAL A C 1
ATOM 2245 O O . VAL A 1 287 ? 16.859 -4.863 -5.461 1 98.62 287 VAL A O 1
ATOM 2248 N N . THR A 1 288 ? 18.875 -4.32 -4.648 1 98.81 288 THR A N 1
ATOM 2249 C CA . THR A 1 288 ? 19.547 -5.387 -5.387 1 98.81 288 THR A CA 1
ATOM 2250 C C . THR A 1 288 ? 20.219 -6.359 -4.43 1 98.81 288 THR A C 1
ATOM 2252 O O . THR A 1 288 ? 20.984 -5.941 -3.553 1 98.81 288 THR A O 1
ATOM 2255 N N . TRP A 1 289 ? 19.906 -7.578 -4.605 1 98.56 289 TRP A N 1
ATOM 2256 C CA . TRP A 1 289 ? 20.578 -8.672 -3.912 1 98.56 289 TRP A CA 1
ATOM 2257 C C . TRP A 1 289 ? 21.578 -9.367 -4.832 1 98.56 289 TRP A C 1
ATOM 2259 O O . TRP A 1 289 ? 21.234 -9.742 -5.957 1 98.56 289 TRP A O 1
ATOM 2269 N N . THR A 1 290 ? 22.766 -9.555 -4.309 1 98.12 290 THR A N 1
ATOM 2270 C CA . THR A 1 290 ? 23.812 -10.203 -5.09 1 98.12 290 THR A CA 1
ATOM 2271 C C . THR A 1 290 ? 23.875 -11.695 -4.766 1 98.12 290 THR A C 1
ATOM 2273 O O . THR A 1 290 ? 23.312 -12.148 -3.764 1 98.12 290 THR A O 1
ATOM 2276 N N . GLU A 1 291 ? 24.547 -12.375 -5.59 1 95.88 291 GLU A N 1
ATOM 2277 C CA . GLU A 1 291 ? 24.625 -13.836 -5.52 1 95.88 291 GLU A CA 1
ATOM 2278 C C . GLU A 1 291 ? 25.109 -14.305 -4.156 1 95.88 291 GLU A C 1
ATOM 2280 O O . GLU A 1 291 ? 24.594 -15.258 -3.592 1 95.88 291 GLU A O 1
ATOM 2285 N N . GLU A 1 292 ? 26.078 -13.641 -3.615 1 95.38 292 GLU A N 1
ATOM 2286 C CA . GLU A 1 292 ? 26.703 -14.031 -2.354 1 95.38 292 GLU A CA 1
ATOM 2287 C C . GLU A 1 292 ? 25.75 -13.836 -1.182 1 95.38 292 GLU A C 1
ATOM 2289 O O . GLU A 1 292 ? 25.953 -14.398 -0.107 1 95.38 292 GLU A O 1
ATOM 2294 N N . HIS A 1 293 ? 24.688 -13.039 -1.385 1 95.94 293 HIS A N 1
ATOM 2295 C CA . HIS A 1 293 ? 23.766 -12.734 -0.295 1 95.94 293 HIS A CA 1
ATOM 2296 C C . HIS A 1 293 ? 22.359 -13.273 -0.584 1 95.94 293 HIS A C 1
ATOM 2298 O O . HIS A 1 293 ? 21.391 -12.844 0.039 1 95.94 293 HIS A O 1
ATOM 2304 N N . LEU A 1 294 ? 22.266 -14.141 -1.558 1 94.56 294 LEU A N 1
ATOM 2305 C CA . LEU A 1 294 ? 20.984 -14.703 -1.95 1 94.56 294 LEU A CA 1
ATOM 2306 C C . LEU A 1 294 ? 20.312 -15.422 -0.779 1 94.56 294 LEU A C 1
ATOM 2308 O O . LEU A 1 294 ? 19.109 -15.305 -0.576 1 94.56 294 LEU A O 1
ATOM 2312 N N . GLY A 1 295 ? 21.141 -16.188 -0.061 1 94.25 295 GLY A N 1
ATOM 2313 C CA . GLY A 1 295 ? 20.625 -16.891 1.101 1 94.25 295 GLY A CA 1
ATOM 2314 C C . GLY A 1 295 ? 19.906 -15.969 2.076 1 94.25 295 GLY A C 1
ATOM 2315 O O . GLY A 1 295 ? 18.766 -16.234 2.459 1 94.25 295 GLY A O 1
ATOM 2316 N N . SER A 1 296 ? 20.516 -14.867 2.41 1 95.38 296 SER A N 1
ATOM 2317 C CA . SER A 1 296 ? 19.938 -13.891 3.328 1 95.38 296 SER A CA 1
ATOM 2318 C C . SER A 1 296 ? 18.75 -13.172 2.693 1 95.38 296 SER A C 1
ATOM 2320 O O . SER A 1 296 ? 17.797 -12.797 3.387 1 95.38 296 SER A O 1
ATOM 2322 N N . GLY A 1 297 ? 18.812 -12.977 1.401 1 96.62 297 GLY A N 1
ATOM 2323 C CA . GLY A 1 297 ? 17.688 -12.383 0.712 1 96.62 297 GLY A CA 1
ATOM 2324 C C . GLY A 1 297 ? 16.406 -13.203 0.824 1 96.62 297 GLY A C 1
ATOM 2325 O O . GLY A 1 297 ? 15.32 -12.648 1.009 1 96.62 297 GLY A O 1
ATOM 2326 N N . ILE A 1 298 ? 16.547 -14.461 0.736 1 95.44 298 ILE A N 1
ATOM 2327 C CA . ILE A 1 298 ? 15.391 -15.352 0.729 1 95.44 298 ILE A CA 1
ATOM 2328 C C . ILE A 1 298 ? 15.039 -15.75 2.16 1 95.44 298 ILE A C 1
ATOM 2330 O O . ILE A 1 298 ? 13.867 -15.711 2.549 1 95.44 298 ILE A O 1
ATOM 2334 N N . PHE A 1 299 ? 16.016 -16.172 2.91 1 96.25 299 PHE A N 1
ATOM 2335 C CA . PHE A 1 299 ? 15.852 -16.578 4.301 1 96.25 299 PHE A CA 1
ATOM 2336 C C . PHE A 1 299 ? 16.766 -15.766 5.211 1 96.25 299 PHE A C 1
ATOM 2338 O O . PHE A 1 299 ? 17.859 -16.234 5.582 1 96.25 299 PHE A O 1
ATOM 2345 N N . TYR A 1 300 ? 16.344 -14.672 5.719 1 96.88 300 TYR A N 1
ATOM 2346 C CA . TYR A 1 300 ? 17.172 -13.688 6.398 1 96.88 300 TYR A CA 1
ATOM 2347 C C . TYR A 1 300 ? 17.781 -14.273 7.668 1 96.88 300 TYR A C 1
ATOM 2349 O O . TYR A 1 300 ? 18.953 -14.023 7.98 1 96.88 300 TYR A O 1
ATOM 2357 N N . HIS A 1 301 ? 17.062 -15.102 8.422 1 95.56 301 HIS A N 1
ATOM 2358 C CA . HIS A 1 301 ? 17.484 -15.57 9.734 1 95.56 301 HIS A CA 1
ATOM 2359 C C . HIS A 1 301 ? 18.625 -16.578 9.609 1 95.56 301 HIS A C 1
ATOM 2361 O O . HIS A 1 301 ? 19.609 -16.5 10.359 1 95.56 301 HIS A O 1
ATOM 2367 N N . THR A 1 302 ? 18.516 -17.469 8.594 1 94.19 302 THR A N 1
ATOM 2368 C CA . THR A 1 302 ? 19.5 -18.547 8.5 1 94.19 302 THR A CA 1
ATOM 2369 C C . THR A 1 302 ? 20.547 -18.234 7.438 1 94.19 302 THR A C 1
ATOM 2371 O O . THR A 1 302 ? 21.688 -18.688 7.523 1 94.19 302 THR A O 1
ATOM 2374 N N . GLY A 1 303 ? 20.094 -17.516 6.422 1 94.88 303 GLY A N 1
ATOM 2375 C CA . GLY A 1 303 ? 20.969 -17.25 5.281 1 94.88 303 GLY A CA 1
ATOM 2376 C C . GLY A 1 303 ? 21.219 -18.484 4.43 1 94.88 303 GLY A C 1
ATOM 2377 O O . GLY A 1 303 ? 22.109 -18.484 3.578 1 94.88 303 GLY A O 1
ATOM 2378 N N . GLU A 1 304 ? 20.469 -19.547 4.711 1 92 304 GLU A N 1
ATOM 2379 C CA . GLU A 1 304 ? 20.656 -20.812 4.02 1 92 304 GLU A CA 1
ATOM 2380 C C . GLU A 1 304 ? 19.484 -21.156 3.117 1 92 304 GLU A C 1
ATOM 2382 O O . GLU A 1 304 ? 18.328 -21.109 3.559 1 92 304 GLU A O 1
ATOM 2387 N N . LEU A 1 305 ? 19.828 -21.5 1.92 1 90.56 305 LEU A N 1
ATOM 2388 C CA . LEU A 1 305 ? 18.781 -21.859 0.964 1 90.56 305 LEU A CA 1
ATOM 2389 C C . LEU A 1 305 ? 18.234 -23.25 1.254 1 90.56 305 LEU A C 1
ATOM 2391 O O . LEU A 1 305 ? 18.984 -24.156 1.617 1 90.56 305 LEU A O 1
ATOM 2395 N N . VAL A 1 306 ? 16.984 -23.391 1.061 1 87.06 306 VAL A N 1
ATOM 2396 C CA . VAL A 1 306 ? 16.297 -24.672 1.173 1 87.06 306 VAL A CA 1
ATOM 2397 C C . VAL A 1 306 ? 16.031 -25.234 -0.219 1 87.06 306 VAL A C 1
ATOM 2399 O O . VAL A 1 306 ? 15.406 -24.594 -1.056 1 87.06 306 VAL A O 1
ATOM 2402 N N . SER A 1 307 ? 16.438 -26.453 -0.489 1 87.19 307 SER A N 1
ATOM 2403 C CA . SER A 1 307 ? 16.391 -27.016 -1.83 1 87.19 307 SER A CA 1
ATOM 2404 C C . SER A 1 307 ? 14.969 -27.062 -2.369 1 87.19 307 SER A C 1
ATOM 2406 O O . SER A 1 307 ? 14.727 -26.734 -3.529 1 87.19 307 SER A O 1
ATOM 2408 N N . SER A 1 308 ? 14.07 -27.484 -1.562 1 87.69 308 SER A N 1
ATOM 2409 C CA . SER A 1 308 ? 12.688 -27.625 -2.01 1 87.69 308 SER A CA 1
ATOM 2410 C C . SER A 1 308 ? 12.133 -26.281 -2.498 1 87.69 308 SER A C 1
ATOM 2412 O O . SER A 1 308 ? 11.258 -26.25 -3.365 1 87.69 308 SER A O 1
ATOM 2414 N N . PHE A 1 309 ? 12.633 -25.25 -1.986 1 90.38 309 PHE A N 1
ATOM 2415 C CA . PHE A 1 309 ? 12.125 -23.922 -2.287 1 90.38 309 PHE A CA 1
ATOM 2416 C C . PHE A 1 309 ? 12.359 -23.562 -3.752 1 90.38 309 PHE A C 1
ATOM 2418 O O . PHE A 1 309 ? 11.562 -22.844 -4.355 1 90.38 309 PHE A O 1
ATOM 2425 N N . THR A 1 310 ? 13.344 -24.078 -4.363 1 85.12 310 THR A N 1
ATOM 2426 C CA . THR A 1 310 ? 13.648 -23.734 -5.75 1 85.12 310 THR A CA 1
ATOM 2427 C C . THR A 1 310 ? 13.375 -24.922 -6.672 1 85.12 310 THR A C 1
ATOM 2429 O O . THR A 1 310 ? 13.227 -24.75 -7.883 1 85.12 310 THR A O 1
ATOM 2432 N N . GLU A 1 311 ? 13.234 -26.062 -6.051 1 89.06 311 GLU A N 1
ATOM 2433 C CA . GLU A 1 311 ? 13.18 -27.266 -6.891 1 89.06 311 GLU A CA 1
ATOM 2434 C C . GLU A 1 311 ? 11.742 -27.766 -7.047 1 89.06 311 GLU A C 1
ATOM 2436 O O . GLU A 1 311 ? 11.438 -28.5 -7.984 1 89.06 311 GLU A O 1
ATOM 2441 N N . VAL A 1 312 ? 10.953 -27.438 -6.145 1 91.5 312 VAL A N 1
ATOM 2442 C CA . VAL A 1 312 ? 9.578 -27.938 -6.176 1 91.5 312 VAL A CA 1
ATOM 2443 C C . VAL A 1 312 ? 8.633 -26.828 -6.633 1 91.5 312 VAL A C 1
ATOM 2445 O O . VAL A 1 312 ? 8.531 -25.781 -5.988 1 91.5 312 VAL A O 1
ATOM 2448 N N . TYR A 1 313 ? 7.98 -27.031 -7.723 1 95 313 TYR A N 1
ATOM 2449 C CA . TYR A 1 313 ? 6.953 -26.141 -8.234 1 95 313 TYR A CA 1
ATOM 2450 C C . TYR A 1 313 ? 6.07 -26.844 -9.258 1 95 313 TYR A C 1
ATOM 2452 O O . TYR A 1 313 ? 6.387 -27.953 -9.703 1 95 313 TYR A O 1
ATOM 2460 N N . THR A 1 314 ? 4.984 -26.312 -9.5 1 96.38 314 THR A N 1
ATOM 2461 C CA . THR A 1 314 ? 3.971 -26.953 -10.328 1 96.38 314 THR A CA 1
ATOM 2462 C C . THR A 1 314 ? 3.701 -26.141 -11.586 1 96.38 314 THR A C 1
ATOM 2464 O O . THR A 1 314 ? 3.918 -24.938 -11.602 1 96.38 314 THR A O 1
ATOM 2467 N N . MET B 1 1 ? -0.138 9.602 -15.258 1 72.38 1 MET B N 1
ATOM 2468 C CA . MET B 1 1 ? 0.893 9.75 -14.234 1 72.38 1 MET B CA 1
ATOM 2469 C C . MET B 1 1 ? 0.566 10.906 -13.297 1 72.38 1 MET B C 1
ATOM 2471 O O . MET B 1 1 ? 0.085 11.945 -13.734 1 72.38 1 MET B O 1
ATOM 2475 N N . GLY B 1 2 ? 0.849 11.18 -12.211 1 93.44 2 GLY B N 1
ATOM 2476 C CA . GLY B 1 2 ? 0.297 12.125 -11.258 1 93.44 2 GLY B CA 1
ATOM 2477 C C . GLY B 1 2 ? 0.963 12.055 -9.891 1 93.44 2 GLY B C 1
ATOM 2478 O O . GLY B 1 2 ? 2.17 11.82 -9.797 1 93.44 2 GLY B O 1
ATOM 2479 N N . ILE B 1 3 ? 0.285 12.391 -8.93 1 98.06 3 ILE B N 1
ATOM 2480 C CA . ILE B 1 3 ? 0.768 12.461 -7.555 1 98.06 3 ILE B CA 1
ATOM 2481 C C . ILE B 1 3 ? 1.087 11.055 -7.055 1 98.06 3 ILE B C 1
ATOM 2483 O O . ILE B 1 3 ? 0.312 10.117 -7.27 1 98.06 3 ILE B O 1
ATOM 2487 N N . LEU B 1 4 ? 2.229 10.898 -6.406 1 97.56 4 LEU B N 1
ATOM 2488 C CA . LEU B 1 4 ? 2.695 9.602 -5.91 1 97.56 4 LEU B CA 1
ATOM 2489 C C . LEU B 1 4 ? 2.375 9.445 -4.43 1 97.56 4 LEU B C 1
ATOM 2491 O O . LEU B 1 4 ? 1.737 8.469 -4.031 1 97.56 4 LEU B O 1
ATOM 2495 N N . ARG B 1 5 ? 2.818 10.383 -3.637 1 97.5 5 ARG B N 1
ATOM 2496 C CA . ARG B 1 5 ? 2.818 10.258 -2.182 1 97.5 5 ARG B CA 1
ATOM 2497 C C . ARG B 1 5 ? 3.074 11.609 -1.522 1 97.5 5 ARG B C 1
ATOM 2499 O O . ARG B 1 5 ? 3.557 12.547 -2.17 1 97.5 5 ARG B O 1
ATOM 2506 N N . ILE B 1 6 ? 2.791 11.664 -0.228 1 98.62 6 ILE B N 1
ATOM 2507 C CA . ILE B 1 6 ? 3.227 12.812 0.559 1 98.62 6 ILE B CA 1
ATOM 2508 C C . ILE B 1 6 ? 4.75 12.898 0.545 1 98.62 6 ILE B C 1
ATOM 2510 O O . ILE B 1 6 ? 5.438 11.883 0.668 1 98.62 6 ILE B O 1
ATOM 2514 N N . GLY B 1 7 ? 5.262 14.133 0.363 1 98.62 7 GLY B N 1
ATOM 2515 C CA . GLY B 1 7 ? 6.699 14.336 0.286 1 98.62 7 GLY B CA 1
ATOM 2516 C C . GLY B 1 7 ? 7.281 14.969 1.539 1 98.62 7 GLY B C 1
ATOM 2517 O O . GLY B 1 7 ? 8.328 14.531 2.029 1 98.62 7 GLY B O 1
ATOM 2518 N N . HIS B 1 8 ? 6.621 16.062 1.984 1 98.94 8 HIS B N 1
ATOM 2519 C CA . HIS B 1 8 ? 7.078 16.688 3.221 1 98.94 8 HIS B CA 1
ATOM 2520 C C . HIS B 1 8 ? 6.012 17.625 3.795 1 98.94 8 HIS B C 1
ATOM 2522 O O . HIS B 1 8 ? 5.066 18 3.098 1 98.94 8 HIS B O 1
ATOM 2528 N N . ALA B 1 9 ? 6.164 17.875 5.074 1 98.94 9 ALA B N 1
ATOM 2529 C CA . ALA B 1 9 ? 5.398 18.906 5.777 1 98.94 9 ALA B CA 1
ATOM 2530 C C . ALA B 1 9 ? 6.328 19.953 6.387 1 98.94 9 ALA B C 1
ATOM 2532 O O . ALA B 1 9 ? 7.406 19.625 6.883 1 98.94 9 ALA B O 1
ATOM 2533 N N . SER B 1 10 ? 5.895 21.156 6.281 1 98.88 10 SER B N 1
ATOM 2534 C CA . SER B 1 10 ? 6.594 22.281 6.914 1 98.88 10 SER B CA 1
ATOM 2535 C C . SER B 1 10 ? 5.816 22.797 8.117 1 98.88 10 SER B C 1
ATOM 2537 O O . SER B 1 10 ? 4.707 23.312 7.969 1 98.88 10 SER B O 1
ATOM 2539 N N . LEU B 1 11 ? 6.445 22.719 9.273 1 98.88 11 LEU B N 1
ATOM 2540 C CA . LEU B 1 11 ? 5.777 23.078 10.523 1 98.88 11 LEU B CA 1
ATOM 2541 C C . LEU B 1 11 ? 6.445 24.297 11.164 1 98.88 11 LEU B C 1
ATOM 2543 O O . LEU B 1 11 ? 7.672 24.406 11.141 1 98.88 11 LEU B O 1
ATOM 2547 N N . ARG B 1 12 ? 5.648 25.094 11.781 1 98.88 12 ARG B N 1
ATOM 2548 C CA . ARG B 1 12 ? 6.129 26.172 12.641 1 98.88 12 ARG B CA 1
ATOM 2549 C C . ARG B 1 12 ? 6.32 25.688 14.07 1 98.88 12 ARG B C 1
ATOM 2551 O O . ARG B 1 12 ? 5.461 25 14.617 1 98.88 12 ARG B O 1
ATOM 2558 N N . VAL B 1 13 ? 7.441 26.078 14.625 1 98.69 13 VAL B N 1
ATOM 2559 C CA . VAL B 1 13 ? 7.711 25.703 16.016 1 98.69 13 VAL B CA 1
ATOM 2560 C C . VAL B 1 13 ? 8.188 26.922 16.797 1 98.69 13 VAL B C 1
ATOM 2562 O O . VAL B 1 13 ? 8.844 27.812 16.234 1 98.69 13 VAL B O 1
ATOM 2565 N N . MET B 1 14 ? 7.941 26.938 18.016 1 98.31 14 MET B N 1
ATOM 2566 C CA . MET B 1 14 ? 8.211 28.109 18.844 1 98.31 14 MET B CA 1
ATOM 2567 C C . MET B 1 14 ? 9.547 27.969 19.578 1 98.31 14 MET B C 1
ATOM 2569 O O . MET B 1 14 ? 10.125 28.953 20.031 1 98.31 14 MET B O 1
ATOM 2573 N N . ASP B 1 15 ? 10.047 26.812 19.812 1 98.12 15 ASP B N 1
ATOM 2574 C CA . ASP B 1 15 ? 11.344 26.469 20.391 1 98.12 15 ASP B CA 1
ATOM 2575 C C . ASP B 1 15 ? 12.062 25.422 19.547 1 98.12 15 ASP B C 1
ATOM 2577 O O . ASP B 1 15 ? 11.828 24.219 19.719 1 98.12 15 ASP B O 1
ATOM 2581 N N . MET B 1 16 ? 13.008 25.891 18.766 1 98.5 16 MET B N 1
ATOM 2582 C CA . MET B 1 16 ? 13.641 25.016 17.781 1 98.5 16 MET B CA 1
ATOM 2583 C C . MET B 1 16 ? 14.414 23.891 18.453 1 98.5 16 MET B C 1
ATOM 2585 O O . MET B 1 16 ? 14.32 22.734 18.062 1 98.5 16 MET B O 1
ATOM 2589 N N . ALA B 1 17 ? 15.164 24.25 19.453 1 98.31 17 ALA B N 1
ATOM 2590 C CA . ALA B 1 17 ? 15.984 23.25 20.125 1 98.31 17 ALA B CA 1
ATOM 2591 C C . ALA B 1 17 ? 15.109 22.141 20.719 1 98.31 17 ALA B C 1
ATOM 2593 O O . ALA B 1 17 ? 15.414 20.953 20.578 1 98.31 17 ALA B O 1
ATOM 2594 N N . ALA B 1 18 ? 14.047 22.531 21.375 1 98.44 18 ALA B N 1
ATOM 2595 C CA . ALA B 1 18 ? 13.125 21.562 21.953 1 98.44 18 ALA B CA 1
ATOM 2596 C C . ALA B 1 18 ? 12.453 20.719 20.875 1 98.44 18 ALA B C 1
ATOM 2598 O O . ALA B 1 18 ? 12.258 19.516 21.062 1 98.44 18 ALA B O 1
ATOM 2599 N N . ALA B 1 19 ? 12.117 21.375 19.812 1 98.62 19 ALA B N 1
ATOM 2600 C CA . ALA B 1 19 ? 11.484 20.656 18.703 1 98.62 19 ALA B CA 1
ATOM 2601 C C . ALA B 1 19 ? 12.422 19.625 18.109 1 98.62 19 ALA B C 1
ATOM 2603 O O . ALA B 1 19 ? 12.039 18.469 17.906 1 98.62 19 ALA B O 1
ATOM 2604 N N . VAL B 1 20 ? 13.57 20.031 17.812 1 98.75 20 VAL B N 1
ATOM 2605 C CA . VAL B 1 20 ? 14.547 19.109 17.219 1 98.75 20 VAL B CA 1
ATOM 2606 C C . VAL B 1 20 ? 14.766 17.922 18.141 1 98.75 20 VAL B C 1
ATOM 2608 O O . VAL B 1 20 ? 14.789 16.766 17.688 1 98.75 20 VAL B O 1
ATOM 2611 N N . ARG B 1 21 ? 14.914 18.188 19.406 1 98.44 21 ARG B N 1
ATOM 2612 C CA . ARG B 1 21 ? 15.078 17.109 20.375 1 98.44 21 ARG B CA 1
ATOM 2613 C C . ARG B 1 21 ? 13.891 16.156 20.344 1 98.44 21 ARG B C 1
ATOM 2615 O O . ARG B 1 21 ? 14.07 14.93 20.391 1 98.44 21 ARG B O 1
ATOM 2622 N N . HIS B 1 22 ? 12.734 16.688 20.266 1 98.75 22 HIS B N 1
ATOM 2623 C CA . HIS B 1 22 ? 11.516 15.883 20.203 1 98.75 22 HIS B CA 1
ATOM 2624 C C . HIS B 1 22 ? 11.508 14.977 18.969 1 98.75 22 HIS B C 1
ATOM 2626 O O . HIS B 1 22 ? 11.336 13.766 19.094 1 98.75 22 HIS B O 1
ATOM 2632 N N . TYR B 1 23 ? 11.734 15.484 17.812 1 98.81 23 TYR B N 1
ATOM 2633 C CA . TYR B 1 23 ? 11.602 14.719 16.578 1 98.81 23 TYR B CA 1
ATOM 2634 C C . TYR B 1 23 ? 12.742 13.727 16.422 1 98.81 23 TYR B C 1
ATOM 2636 O O . TYR B 1 23 ? 12.562 12.641 15.859 1 98.81 23 TYR B O 1
ATOM 2644 N N . GLU B 1 24 ? 13.898 14.07 16.938 1 98.56 24 GLU B N 1
ATOM 2645 C CA . GLU B 1 24 ? 15.016 13.133 16.906 1 98.56 24 GLU B CA 1
ATOM 2646 C C . GLU B 1 24 ? 14.844 12.023 17.938 1 98.56 24 GLU B C 1
ATOM 2648 O O . GLU B 1 24 ? 14.992 10.836 17.609 1 98.56 24 GLU B O 1
ATOM 2653 N N . ASN B 1 25 ? 14.461 12.367 19.156 1 98.31 25 ASN B N 1
ATOM 2654 C CA . ASN B 1 25 ? 14.508 11.414 20.266 1 98.31 25 ASN B CA 1
ATOM 2655 C C . ASN B 1 25 ? 13.195 10.633 20.375 1 98.31 25 ASN B C 1
ATOM 2657 O O . ASN B 1 25 ? 13.18 9.5 20.875 1 98.31 25 ASN B O 1
ATOM 2661 N N . VAL B 1 26 ? 12.109 11.227 20.016 1 98.56 26 VAL B N 1
ATOM 2662 C CA . VAL B 1 26 ? 10.812 10.586 20.203 1 98.56 26 VAL B CA 1
ATOM 2663 C C . VAL B 1 26 ? 10.438 9.805 18.938 1 98.56 26 VAL B C 1
ATOM 2665 O O . VAL B 1 26 ? 10.141 8.609 19 1 98.56 26 VAL B O 1
ATOM 2668 N N . LEU B 1 27 ? 10.562 10.422 17.766 1 98.69 27 LEU B N 1
ATOM 2669 C CA . LEU B 1 27 ? 10.156 9.781 16.531 1 98.69 27 LEU B CA 1
ATOM 2670 C C . LEU B 1 27 ? 11.328 9.047 15.883 1 98.69 27 LEU B C 1
ATOM 2672 O O . LEU B 1 27 ? 11.125 8.164 15.047 1 98.69 27 LEU B O 1
ATOM 2676 N N . GLY B 1 28 ? 12.539 9.477 16.25 1 98.56 28 GLY B N 1
ATOM 2677 C CA . GLY B 1 28 ? 13.727 8.844 15.695 1 98.56 28 GLY B CA 1
ATOM 2678 C C . GLY B 1 28 ? 14.141 9.406 14.352 1 98.56 28 GLY B C 1
ATOM 2679 O O . GLY B 1 28 ? 14.797 8.727 13.555 1 98.56 28 GLY B O 1
ATOM 2680 N N . MET B 1 29 ? 13.773 10.633 14.016 1 98.69 29 MET B N 1
ATOM 2681 C CA . MET B 1 29 ? 14.203 11.266 12.773 1 98.69 29 MET B CA 1
ATOM 2682 C C . MET B 1 29 ? 15.648 11.734 12.867 1 98.69 29 MET B C 1
ATOM 2684 O O . MET B 1 29 ? 16.203 11.812 13.961 1 98.69 29 MET B O 1
ATOM 2688 N N . LYS B 1 30 ? 16.203 12.031 11.719 1 98.31 30 LYS B N 1
ATOM 2689 C CA . LYS B 1 30 ? 17.562 12.539 11.648 1 98.31 30 LYS B CA 1
ATOM 2690 C C . LYS B 1 30 ? 17.609 13.93 11.023 1 98.31 30 LYS B C 1
ATOM 2692 O O . LYS B 1 30 ? 17.016 14.156 9.969 1 98.31 30 LYS B O 1
ATOM 2697 N N . LYS B 1 31 ? 18.219 14.82 11.734 1 98.44 31 LYS B N 1
ATOM 2698 C CA . LYS B 1 31 ? 18.5 16.125 11.141 1 98.44 31 LYS B CA 1
ATOM 2699 C C . LYS B 1 31 ? 19.5 16 9.984 1 98.44 31 LYS B C 1
ATOM 2701 O O . LYS B 1 31 ? 20.594 15.477 10.164 1 98.44 31 LYS B O 1
ATOM 2706 N N . VAL B 1 32 ? 19.125 16.531 8.812 1 98.38 32 VAL B N 1
ATOM 2707 C CA . VAL B 1 32 ? 19.984 16.328 7.645 1 98.38 32 VAL B CA 1
ATOM 2708 C C . VAL B 1 32 ? 20.547 17.672 7.184 1 98.38 32 VAL B C 1
ATOM 2710 O O . VAL B 1 32 ? 21.531 17.719 6.438 1 98.38 32 VAL B O 1
ATOM 2713 N N . MET B 1 33 ? 19.875 18.734 7.609 1 97.81 33 MET B N 1
ATOM 2714 C CA . MET B 1 33 ? 20.297 20.047 7.141 1 97.81 33 MET B CA 1
ATOM 2715 C C . MET B 1 33 ? 19.703 21.156 8.008 1 97.81 33 MET B C 1
ATOM 2717 O O . MET B 1 33 ? 18.672 20.953 8.656 1 97.81 33 MET B O 1
ATOM 2721 N N . GLU B 1 34 ? 20.406 22.188 8.156 1 98.19 34 GLU B N 1
ATOM 2722 C CA . GLU B 1 34 ? 19.938 23.469 8.672 1 98.19 34 GLU B CA 1
ATOM 2723 C C . GLU B 1 34 ? 20.312 24.625 7.734 1 98.19 34 GLU B C 1
ATOM 2725 O O . GLU B 1 34 ? 21.438 24.688 7.246 1 98.19 34 GLU B O 1
ATOM 2730 N N . ASP B 1 35 ? 19.344 25.406 7.426 1 97.06 35 ASP B N 1
ATOM 2731 C CA . ASP B 1 35 ? 19.688 26.453 6.461 1 97.06 35 ASP B CA 1
ATOM 2732 C C . ASP B 1 35 ? 19.969 27.781 7.16 1 97.06 35 ASP B C 1
ATOM 2734 O O . ASP B 1 35 ? 19.938 27.859 8.391 1 97.06 35 ASP B O 1
ATOM 2738 N N . LYS B 1 36 ? 20.281 28.812 6.371 1 95.19 36 LYS B N 1
ATOM 2739 C CA . LYS B 1 36 ? 20.75 30.094 6.891 1 95.19 36 LYS B CA 1
ATOM 2740 C C . LYS B 1 36 ? 19.641 30.828 7.625 1 95.19 36 LYS B C 1
ATOM 2742 O O . LYS B 1 36 ? 19.891 31.766 8.375 1 95.19 36 LYS B O 1
ATOM 2747 N N . HIS B 1 37 ? 18.406 30.406 7.426 1 95.81 37 HIS B N 1
ATOM 2748 C CA . HIS B 1 37 ? 17.266 31.078 8.039 1 95.81 37 HIS B CA 1
ATOM 2749 C C . HIS B 1 37 ? 16.844 30.391 9.336 1 95.81 37 HIS B C 1
ATOM 2751 O O . HIS B 1 37 ? 15.875 30.797 9.977 1 95.81 37 HIS B O 1
ATOM 2757 N N . GLY B 1 38 ? 17.531 29.344 9.688 1 97.12 38 GLY B N 1
ATOM 2758 C CA . GLY B 1 38 ? 17.266 28.641 10.93 1 97.12 38 GLY B CA 1
ATOM 2759 C C . GLY B 1 38 ? 16.297 27.484 10.75 1 97.12 38 GLY B C 1
ATOM 2760 O O . GLY B 1 38 ? 15.891 26.844 11.727 1 97.12 38 GLY B O 1
ATOM 2761 N N . ASN B 1 39 ? 15.852 27.219 9.531 1 98.56 39 ASN B N 1
ATOM 2762 C CA . ASN B 1 39 ? 15.039 26.047 9.281 1 98.56 39 ASN B CA 1
ATOM 2763 C C . ASN B 1 39 ? 15.844 24.75 9.461 1 98.56 39 ASN B C 1
ATOM 2765 O O . ASN B 1 39 ? 17.016 24.688 9.078 1 98.56 39 ASN B O 1
ATOM 2769 N N . VAL B 1 40 ? 15.195 23.781 10.055 1 98.88 40 VAL B N 1
ATOM 2770 C CA . VAL B 1 40 ? 15.812 22.469 10.234 1 98.88 40 VAL B CA 1
ATOM 2771 C C . VAL B 1 40 ? 15.062 21.422 9.422 1 98.88 40 VAL B C 1
ATOM 2773 O O . VAL B 1 40 ? 13.828 21.391 9.414 1 98.88 40 VAL B O 1
ATOM 2776 N N . TYR B 1 41 ? 15.797 20.609 8.695 1 98.88 41 TYR B N 1
ATOM 2777 C CA . TYR B 1 41 ? 15.258 19.578 7.836 1 98.88 41 TYR B CA 1
ATOM 2778 C C . TYR B 1 41 ? 15.562 18.188 8.391 1 98.88 41 TYR B C 1
ATOM 2780 O O . TYR B 1 41 ? 16.703 17.906 8.781 1 98.88 41 TYR B O 1
ATOM 2788 N N . LEU B 1 42 ? 14.516 17.328 8.461 1 98.88 42 LEU B N 1
ATOM 2789 C CA . LEU B 1 42 ? 14.672 16 9.055 1 98.88 42 LEU B CA 1
ATOM 2790 C C . LEU B 1 42 ? 14.094 14.922 8.141 1 98.88 42 LEU B C 1
ATOM 2792 O O . LEU B 1 42 ? 13.242 15.211 7.301 1 98.88 42 LEU B O 1
ATOM 2796 N N . LYS B 1 43 ? 14.555 13.688 8.297 1 98.5 43 LYS B N 1
ATOM 2797 C CA . LYS B 1 43 ? 14.023 12.547 7.562 1 98.5 43 LYS B CA 1
ATOM 2798 C C . LYS B 1 43 ? 14 11.297 8.438 1 98.5 43 LYS B C 1
ATOM 2800 O O . LYS B 1 43 ? 14.75 11.195 9.406 1 98.5 43 LYS B O 1
ATOM 2805 N N . CYS B 1 44 ? 13.141 10.375 8.133 1 98.56 44 CYS B N 1
ATOM 2806 C CA . CYS B 1 44 ? 13.109 9.078 8.789 1 98.56 44 CYS B CA 1
ATOM 2807 C C . CYS B 1 44 ? 14.086 8.109 8.133 1 98.56 44 CYS B C 1
ATOM 2809 O O . CYS B 1 44 ? 14.531 8.344 7.004 1 98.56 44 CYS B O 1
ATOM 2811 N N . TRP B 1 45 ? 14.375 6.953 8.742 1 98.31 45 TRP B N 1
ATOM 2812 C CA . TRP B 1 45 ? 15.469 6.07 8.344 1 98.31 45 TRP B CA 1
ATOM 2813 C C . TRP B 1 45 ? 15.125 5.328 7.059 1 98.31 45 TRP B C 1
ATOM 2815 O O . TRP B 1 45 ? 16.016 4.906 6.32 1 98.31 45 TRP B O 1
ATOM 2825 N N . ASP B 1 46 ? 13.859 5.203 6.828 1 98.19 46 ASP B N 1
ATOM 2826 C CA . ASP B 1 46 ? 13.43 4.363 5.715 1 98.19 46 ASP B CA 1
ATOM 2827 C C . ASP B 1 46 ? 12.984 5.207 4.527 1 98.19 46 ASP B C 1
ATOM 2829 O O . ASP B 1 46 ? 12.328 4.707 3.613 1 98.19 46 ASP B O 1
ATOM 2833 N N . GLU B 1 47 ? 13.18 6.508 4.531 1 98.25 47 GLU B N 1
ATOM 2834 C CA . GLU B 1 47 ? 12.906 7.426 3.432 1 98.25 47 GLU B CA 1
ATOM 2835 C C . GLU B 1 47 ? 14.141 7.621 2.551 1 98.25 47 GLU B C 1
ATOM 2837 O O . GLU B 1 47 ? 15.273 7.5 3.023 1 98.25 47 GLU B O 1
ATOM 2842 N N . TRP B 1 48 ? 13.859 7.879 1.315 1 98.38 48 TRP B N 1
ATOM 2843 C CA . TRP B 1 48 ? 15 7.949 0.401 1 98.38 48 TRP B CA 1
ATOM 2844 C C . TRP B 1 48 ? 15.18 9.367 -0.13 1 98.38 48 TRP B C 1
ATOM 2846 O O . TRP B 1 48 ? 16.266 9.734 -0.575 1 98.38 48 TRP B O 1
ATOM 2856 N N . ASP B 1 49 ? 14.18 10.258 -0.122 1 98.38 49 ASP B N 1
ATOM 2857 C CA . ASP B 1 49 ? 14.344 11.688 -0.356 1 98.38 49 ASP B CA 1
ATOM 2858 C C . ASP B 1 49 ? 15.133 12.344 0.781 1 98.38 49 ASP B C 1
ATOM 2860 O O . ASP B 1 49 ? 15.133 11.844 1.908 1 98.38 49 ASP B O 1
ATOM 2864 N N . LYS B 1 50 ? 15.672 13.477 0.593 1 98.69 50 LYS B N 1
ATOM 2865 C CA . LYS B 1 50 ? 16.609 14.102 1.526 1 98.69 50 LYS B CA 1
ATOM 2866 C C . LYS B 1 50 ? 15.898 14.5 2.82 1 98.69 50 LYS B C 1
ATOM 2868 O O . LYS B 1 50 ? 16.484 14.43 3.9 1 98.69 50 LYS B O 1
ATOM 2873 N N . PHE B 1 51 ? 14.695 14.953 2.74 1 98.81 51 PHE B N 1
ATOM 2874 C CA . PHE B 1 51 ? 13.953 15.297 3.947 1 98.81 51 PHE B CA 1
ATOM 2875 C C . PHE B 1 51 ? 12.453 15.148 3.727 1 98.81 51 PHE B C 1
ATOM 2877 O O . PHE B 1 51 ? 11.984 15.18 2.588 1 98.81 51 PHE B O 1
ATOM 2884 N N . SER B 1 52 ? 11.727 15 4.816 1 98.88 52 SER B N 1
ATOM 2885 C CA . SER B 1 52 ? 10.273 14.93 4.75 1 98.88 52 SER B CA 1
ATOM 2886 C C . SER B 1 52 ? 9.625 15.82 5.812 1 98.88 52 SER B C 1
ATOM 2888 O O . SER B 1 52 ? 8.406 15.938 5.871 1 98.88 52 SER B O 1
ATOM 2890 N N . LEU B 1 53 ? 10.398 16.422 6.684 1 98.94 53 LEU B N 1
ATOM 2891 C CA . LEU B 1 53 ? 9.914 17.391 7.66 1 98.94 53 LEU B CA 1
ATOM 2892 C C . LEU B 1 53 ? 10.789 18.641 7.676 1 98.94 53 LEU B C 1
ATOM 2894 O O . LEU B 1 53 ? 12.016 18.531 7.645 1 98.94 53 LEU B O 1
ATOM 2898 N N . ILE B 1 54 ? 10.156 19.766 7.656 1 98.94 54 ILE B N 1
ATOM 2899 C CA . ILE B 1 54 ? 10.836 21.062 7.797 1 98.94 54 ILE B CA 1
ATOM 2900 C C . ILE B 1 54 ? 10.289 21.797 9.023 1 98.94 54 ILE B C 1
ATOM 2902 O O . ILE B 1 54 ? 9.078 22 9.148 1 98.94 54 ILE B O 1
ATOM 2906 N N . LEU B 1 55 ? 11.164 22.125 9.922 1 98.94 55 LEU B N 1
ATOM 2907 C CA . LEU B 1 55 ? 10.805 22.953 11.07 1 98.94 55 LEU B CA 1
ATOM 2908 C C . LEU B 1 55 ? 11.258 24.391 10.867 1 98.94 55 LEU B C 1
ATOM 2910 O O . LEU B 1 55 ? 12.414 24.641 10.516 1 98.94 55 LEU B O 1
ATOM 2914 N N . THR B 1 56 ? 10.375 25.25 11.047 1 98.69 56 THR B N 1
ATOM 2915 C CA . THR B 1 56 ? 10.656 26.688 10.891 1 98.69 56 THR B CA 1
ATOM 2916 C C . THR B 1 56 ? 10.383 27.422 12.195 1 98.69 56 THR B C 1
ATOM 2918 O O . THR B 1 56 ? 9.328 27.25 12.812 1 98.69 56 THR B O 1
ATOM 2921 N N . PRO B 1 57 ? 11.367 28.312 12.602 1 98.38 57 PRO B N 1
ATOM 2922 C CA . PRO B 1 57 ? 11.094 29.109 13.797 1 98.38 57 PRO B CA 1
ATOM 2923 C C . PRO B 1 57 ? 9.945 30.094 13.602 1 98.38 57 PRO B C 1
ATOM 2925 O O . PRO B 1 57 ? 9.883 30.766 12.57 1 98.38 57 PRO B O 1
ATOM 2928 N N . SER B 1 58 ? 9.102 30.109 14.617 1 98.25 58 SER B N 1
ATOM 2929 C CA . SER B 1 58 ? 7.945 31 14.57 1 98.25 58 SER B CA 1
ATOM 2930 C C . SER B 1 58 ? 7.426 31.297 15.977 1 98.25 58 SER B C 1
ATOM 2932 O O . SER B 1 58 ? 7.832 30.641 16.938 1 98.25 58 SER B O 1
ATOM 2934 N N . ASP B 1 59 ? 6.535 32.344 16.078 1 97.81 59 ASP B N 1
ATOM 2935 C CA . ASP B 1 59 ? 5.945 32.688 17.375 1 97.81 59 ASP B CA 1
ATOM 2936 C C . ASP B 1 59 ? 4.648 31.906 17.609 1 97.81 59 ASP B C 1
ATOM 2938 O O . ASP B 1 59 ? 4.039 32.031 18.672 1 97.81 59 ASP B O 1
ATOM 2942 N N . ARG B 1 60 ? 4.266 31.094 16.641 1 97.81 60 ARG B N 1
ATOM 2943 C CA . ARG B 1 60 ? 3.082 30.25 16.781 1 97.81 60 ARG B CA 1
ATOM 2944 C C . ARG B 1 60 ? 3.279 28.906 16.078 1 97.81 60 ARG B C 1
ATOM 2946 O O . ARG B 1 60 ? 3.984 28.828 15.078 1 97.81 60 ARG B O 1
ATOM 2953 N N . ALA B 1 61 ? 2.637 27.891 16.641 1 98.19 61 ALA B N 1
ATOM 2954 C CA . ALA B 1 61 ? 2.684 26.578 16.031 1 98.19 61 ALA B CA 1
ATOM 2955 C C . ALA B 1 61 ? 1.752 26.5 14.82 1 98.19 61 ALA B C 1
ATOM 2957 O O . ALA B 1 61 ? 0.861 27.328 14.664 1 98.19 61 ALA B O 1
ATOM 2958 N N . GLY B 1 62 ? 2.014 25.531 13.953 1 98.44 62 GLY B N 1
ATOM 2959 C CA . GLY B 1 62 ? 1.112 25.328 12.836 1 98.44 62 GLY B CA 1
ATOM 2960 C C . GLY B 1 62 ? 1.824 24.859 11.578 1 98.44 62 GLY B C 1
ATOM 2961 O O . GLY B 1 62 ? 3.035 24.625 11.594 1 98.44 62 GLY B O 1
ATOM 2962 N N . LEU B 1 63 ? 1.022 24.688 10.539 1 98.81 63 LEU B N 1
ATOM 2963 C CA . LEU B 1 63 ? 1.486 24.203 9.25 1 98.81 63 LEU B CA 1
ATOM 2964 C C . LEU B 1 63 ? 1.769 25.359 8.297 1 98.81 63 LEU B C 1
ATOM 2966 O O . LEU B 1 63 ? 0.913 26.219 8.094 1 98.81 63 LEU B O 1
ATOM 2970 N N . ASN B 1 64 ? 2.982 25.359 7.766 1 98.75 64 ASN B N 1
ATOM 2971 C CA . ASN B 1 64 ? 3.234 26.281 6.66 1 98.75 64 ASN B CA 1
ATOM 2972 C C . ASN B 1 64 ? 2.682 25.75 5.348 1 98.75 64 ASN B C 1
ATOM 2974 O O . ASN B 1 64 ? 1.994 26.453 4.617 1 98.75 64 ASN B O 1
ATOM 2978 N N . HIS B 1 65 ? 3.037 24.531 5.035 1 98.88 65 HIS B N 1
ATOM 2979 C CA . HIS B 1 65 ? 2.543 23.875 3.832 1 98.88 65 HIS B CA 1
ATOM 2980 C C . HIS B 1 65 ? 2.775 22.375 3.893 1 98.88 65 HIS B C 1
ATOM 2982 O O . HIS B 1 65 ? 3.576 21.891 4.699 1 98.88 65 HIS B O 1
ATOM 2988 N N . VAL B 1 66 ? 2.012 21.641 3.154 1 98.88 66 VAL B N 1
ATOM 2989 C CA . VAL B 1 66 ? 2.27 20.234 2.871 1 98.88 66 VAL B CA 1
ATOM 2990 C C . VAL B 1 66 ? 2.598 20.062 1.39 1 98.88 66 VAL B C 1
ATOM 2992 O O . VAL B 1 66 ? 2.066 20.781 0.539 1 98.88 66 VAL B O 1
ATOM 2995 N N . ALA B 1 67 ? 3.516 19.156 1.118 1 98.94 67 ALA B N 1
ATOM 2996 C CA . ALA B 1 67 ? 3.906 18.938 -0.274 1 98.94 67 ALA B CA 1
ATOM 2997 C C . ALA B 1 67 ? 3.779 17.469 -0.668 1 98.94 67 ALA B C 1
ATOM 2999 O O . ALA B 1 67 ? 4.094 16.578 0.125 1 98.94 67 ALA B O 1
ATOM 3000 N N . TYR B 1 68 ? 3.377 17.25 -1.878 1 98.88 68 TYR B N 1
ATOM 3001 C CA . TYR B 1 68 ? 3.291 15.914 -2.453 1 98.88 68 TYR B CA 1
ATOM 3002 C C . TYR B 1 68 ? 4.215 15.781 -3.658 1 98.88 68 TYR B C 1
ATOM 3004 O O . TYR B 1 68 ? 4.383 16.734 -4.43 1 98.88 68 TYR B O 1
ATOM 3012 N N . LYS B 1 69 ? 4.77 14.656 -3.787 1 98.62 69 LYS B N 1
ATOM 3013 C CA . LYS B 1 69 ? 5.656 14.359 -4.91 1 98.62 69 LYS B CA 1
ATOM 3014 C C . LYS B 1 69 ? 4.875 13.805 -6.098 1 98.62 69 LYS B C 1
ATOM 3016 O O . LYS B 1 69 ? 3.992 12.961 -5.926 1 98.62 69 LYS B O 1
ATOM 3021 N N . VAL B 1 70 ? 5.199 14.297 -7.297 1 98.56 70 VAL B N 1
ATOM 3022 C CA . VAL B 1 70 ? 4.633 13.758 -8.523 1 98.56 70 VAL B CA 1
ATOM 3023 C C . VAL B 1 70 ? 5.664 12.875 -9.227 1 98.56 70 VAL B C 1
ATOM 3025 O O . VAL B 1 70 ? 6.852 12.922 -8.898 1 98.56 70 VAL B O 1
ATOM 3028 N N . GLU B 1 71 ? 5.203 12.078 -10.109 1 96.69 71 GLU B N 1
ATOM 3029 C CA . GLU B 1 71 ? 6.055 11.07 -10.734 1 96.69 71 GLU B CA 1
ATOM 3030 C C . GLU B 1 71 ? 7.012 11.703 -11.742 1 96.69 71 GLU B C 1
ATOM 3032 O O . GLU B 1 71 ? 8.188 11.328 -11.805 1 96.69 71 GLU B O 1
ATOM 3037 N N . ARG B 1 72 ? 6.461 12.641 -12.633 1 97.31 72 ARG B N 1
ATOM 3038 C CA . ARG B 1 72 ? 7.238 13.219 -13.719 1 97.31 72 ARG B CA 1
ATOM 3039 C C . ARG B 1 72 ? 7.172 14.742 -13.688 1 97.31 72 ARG B C 1
ATOM 3041 O O . ARG B 1 72 ? 6.184 15.312 -13.219 1 97.31 72 ARG B O 1
ATOM 3048 N N . GLU B 1 73 ? 8.234 15.344 -14.234 1 97.75 73 GLU B N 1
ATOM 3049 C CA . GLU B 1 73 ? 8.273 16.797 -14.359 1 97.75 73 GLU B CA 1
ATOM 3050 C C . GLU B 1 73 ? 7.055 17.312 -15.117 1 97.75 73 GLU B C 1
ATOM 3052 O O . GLU B 1 73 ? 6.461 18.328 -14.734 1 97.75 73 GLU B O 1
ATOM 3057 N N . GLU B 1 74 ? 6.605 16.625 -16.109 1 97.94 74 GLU B N 1
ATOM 3058 C CA . GLU B 1 74 ? 5.484 17.031 -16.953 1 97.94 74 GLU B CA 1
ATOM 3059 C C . GLU B 1 74 ? 4.176 17.031 -16.156 1 97.94 74 GLU B C 1
ATOM 3061 O O . GLU B 1 74 ? 3.227 17.719 -16.516 1 97.94 74 GLU B O 1
ATOM 3066 N N . ASP B 1 75 ? 4.145 16.219 -15.117 1 98.25 75 ASP B N 1
ATOM 3067 C CA . ASP B 1 75 ? 2.949 16.172 -14.281 1 98.25 75 ASP B CA 1
ATOM 3068 C C . ASP B 1 75 ? 2.674 17.547 -13.641 1 98.25 75 ASP B C 1
ATOM 3070 O O . ASP B 1 75 ? 1.518 17.906 -13.438 1 98.25 75 ASP B O 1
ATOM 3074 N N . LEU B 1 76 ? 3.721 18.297 -13.297 1 98.69 76 LEU B N 1
ATOM 3075 C CA . LEU B 1 76 ? 3.547 19.609 -12.695 1 98.69 76 LEU B CA 1
ATOM 3076 C C . LEU B 1 76 ? 2.793 20.547 -13.641 1 98.69 76 LEU B C 1
ATOM 3078 O O . LEU B 1 76 ? 1.869 21.25 -13.219 1 98.69 76 LEU B O 1
ATOM 3082 N N . ASP B 1 77 ? 3.15 20.531 -14.906 1 98.56 77 ASP B N 1
ATOM 3083 C CA . ASP B 1 77 ? 2.514 21.391 -15.891 1 98.56 77 ASP B CA 1
ATOM 3084 C C . ASP B 1 77 ? 1.063 20.984 -16.125 1 98.56 77 ASP B C 1
ATOM 3086 O O . ASP B 1 77 ? 0.174 21.828 -16.203 1 98.56 77 ASP B O 1
ATOM 3090 N N . GLU B 1 78 ? 0.871 19.703 -16.25 1 98.44 78 GLU B N 1
ATOM 3091 C CA . GLU B 1 78 ? -0.48 19.188 -16.469 1 98.44 78 GLU B CA 1
ATOM 3092 C C . GLU B 1 78 ? -1.393 19.531 -15.289 1 98.44 78 GLU B C 1
ATOM 3094 O O . GLU B 1 78 ? -2.531 19.953 -15.484 1 98.44 78 GLU B O 1
ATOM 3099 N N . LEU B 1 79 ? -0.887 19.344 -14.102 1 98.75 79 LEU B N 1
ATOM 3100 C CA . LEU B 1 79 ? -1.684 19.609 -12.906 1 98.75 79 LEU B CA 1
ATOM 3101 C C . LEU B 1 79 ? -1.91 21.109 -12.742 1 98.75 79 LEU B C 1
ATOM 3103 O O . LEU B 1 79 ? -2.965 21.531 -12.266 1 98.75 79 LEU B O 1
ATOM 3107 N N . GLN B 1 80 ? -0.921 21.891 -13.07 1 98.88 80 GLN B N 1
ATOM 3108 C CA . GLN B 1 80 ? -1.119 23.344 -13.039 1 98.88 80 GLN B CA 1
ATOM 3109 C C . GLN B 1 80 ? -2.318 23.75 -13.891 1 98.88 80 GLN B C 1
ATOM 3111 O O . GLN B 1 80 ? -3.174 24.516 -13.438 1 98.88 80 GLN B O 1
ATOM 3116 N N . GLU B 1 81 ? -2.355 23.25 -15.094 1 98.75 81 GLU B N 1
ATOM 3117 C CA . GLU B 1 81 ? -3.457 23.562 -16 1 98.75 81 GLU B CA 1
ATOM 3118 C C . GLU B 1 81 ? -4.797 23.141 -15.406 1 98.75 81 GLU B C 1
ATOM 3120 O O . GLU B 1 81 ? -5.77 23.891 -15.453 1 98.75 81 GLU B O 1
ATOM 3125 N N . LYS B 1 82 ? -4.84 21.953 -14.852 1 98.75 82 LYS B N 1
ATOM 3126 C CA . LYS B 1 82 ? -6.078 21.422 -14.281 1 98.75 82 LYS B CA 1
ATOM 3127 C C . LYS B 1 82 ? -6.516 22.25 -13.07 1 98.75 82 LYS B C 1
ATOM 3129 O O . LYS B 1 82 ? -7.703 22.531 -12.906 1 98.75 82 LYS B O 1
ATOM 3134 N N . ILE B 1 83 ? -5.566 22.594 -12.234 1 98.88 83 ILE B N 1
ATOM 3135 C CA . ILE B 1 83 ? -5.852 23.344 -11.016 1 98.88 83 ILE B CA 1
ATOM 3136 C C . ILE B 1 83 ? -6.383 24.734 -11.383 1 98.88 83 ILE B C 1
ATOM 3138 O O . ILE B 1 83 ? -7.379 25.188 -10.828 1 98.88 83 ILE B O 1
ATOM 3142 N N . GLU B 1 84 ? -5.754 25.375 -12.297 1 98.88 84 GLU B N 1
ATOM 3143 C CA . GLU B 1 84 ? -6.184 26.703 -12.719 1 98.88 84 GLU B CA 1
ATOM 3144 C C . GLU B 1 84 ? -7.535 26.641 -13.43 1 98.88 84 GLU B C 1
ATOM 3146 O O . GLU B 1 84 ? -8.367 27.531 -13.258 1 98.88 84 GLU B O 1
ATOM 3151 N N . ALA B 1 85 ? -7.762 25.625 -14.203 1 98.81 85 ALA B N 1
ATOM 3152 C CA . ALA B 1 85 ? -9.055 25.453 -14.859 1 98.81 85 ALA B CA 1
ATOM 3153 C C . ALA B 1 85 ? -10.172 25.266 -13.836 1 98.81 85 ALA B C 1
ATOM 3155 O O . ALA B 1 85 ? -11.312 25.672 -14.07 1 98.81 85 ALA B O 1
ATOM 3156 N N . TYR B 1 86 ? -9.852 24.703 -12.75 1 98.56 86 TYR B N 1
ATOM 3157 C CA . TYR B 1 86 ? -10.805 24.516 -11.664 1 98.56 86 TYR B CA 1
ATOM 3158 C C . TYR B 1 86 ? -11.148 25.828 -10.992 1 98.56 86 TYR B C 1
ATOM 3160 O O . TYR B 1 86 ? -12.195 25.953 -10.352 1 98.56 86 TYR B O 1
ATOM 3168 N N . GLY B 1 87 ? -10.203 26.797 -11.078 1 98.5 87 GLY B N 1
ATOM 3169 C CA . GLY B 1 87 ? -10.469 28.125 -10.531 1 98.5 87 GLY B CA 1
ATOM 3170 C C . GLY B 1 87 ? -9.523 28.5 -9.406 1 98.5 87 GLY B C 1
ATOM 3171 O O . GLY B 1 87 ? -9.742 29.5 -8.719 1 98.5 87 GLY B O 1
ATOM 3172 N N . ILE B 1 88 ? -8.531 27.703 -9.172 1 98.75 88 ILE B N 1
ATOM 3173 C CA . ILE B 1 88 ? -7.562 27.984 -8.117 1 98.75 88 ILE B CA 1
ATOM 3174 C C . ILE B 1 88 ? -6.281 28.547 -8.734 1 98.75 88 ILE B C 1
ATOM 3176 O O . ILE B 1 88 ? -5.73 27.969 -9.672 1 98.75 88 ILE B O 1
ATOM 3180 N N . SER B 1 89 ? -5.824 29.688 -8.234 1 98.75 89 SER B N 1
ATOM 3181 C CA . SER B 1 89 ? -4.582 30.297 -8.711 1 98.75 89 SER B CA 1
ATOM 3182 C C . SER B 1 89 ? -3.369 29.484 -8.258 1 98.75 89 SER B C 1
ATOM 3184 O O . SER B 1 89 ? -3.365 28.938 -7.156 1 98.75 89 SER B O 1
ATOM 3186 N N . THR B 1 90 ? -2.377 29.438 -9.125 1 98.88 90 THR B N 1
ATOM 3187 C CA . THR B 1 90 ? -1.149 28.719 -8.805 1 98.88 90 THR B CA 1
ATOM 3188 C C . THR B 1 90 ? 0.07 29.609 -9.008 1 98.88 90 THR B C 1
ATOM 3190 O O . THR B 1 90 ? -0.015 30.641 -9.68 1 98.88 90 THR B O 1
ATOM 3193 N N . THR B 1 91 ? 1.134 29.266 -8.352 1 98.88 91 THR B N 1
ATOM 3194 C CA . THR B 1 91 ? 2.451 29.859 -8.555 1 98.88 91 THR B CA 1
ATOM 3195 C C . THR B 1 91 ? 3.512 28.781 -8.727 1 98.88 91 THR B C 1
ATOM 3197 O O . THR B 1 91 ? 3.621 27.875 -7.898 1 98.88 91 THR B O 1
ATOM 3200 N N . MET B 1 92 ? 4.246 28.875 -9.805 1 98.81 92 MET B N 1
ATOM 3201 C CA . MET B 1 92 ? 5.387 27.969 -9.969 1 98.81 92 MET B CA 1
ATOM 3202 C C . MET B 1 92 ? 6.633 28.547 -9.305 1 98.81 92 MET B C 1
ATOM 3204 O O . MET B 1 92 ? 7.168 29.562 -9.758 1 98.81 92 MET B O 1
ATOM 3208 N N . LEU B 1 93 ? 7.016 27.922 -8.242 1 98.81 93 LEU B N 1
ATOM 3209 C CA . LEU B 1 93 ? 8.242 28.328 -7.566 1 98.81 93 LEU B CA 1
ATOM 3210 C C . LEU B 1 93 ? 9.469 27.734 -8.266 1 98.81 93 LEU B C 1
ATOM 3212 O O . LEU B 1 93 ? 9.492 26.547 -8.578 1 98.81 93 LEU B O 1
ATOM 3216 N N . PRO B 1 94 ? 10.469 28.547 -8.531 1 98.38 94 PRO B N 1
ATOM 3217 C CA . PRO B 1 94 ? 11.641 28.031 -9.242 1 98.38 94 PRO B CA 1
ATOM 3218 C C . PRO B 1 94 ? 12.438 27.016 -8.414 1 98.38 94 PRO B C 1
ATOM 3220 O O . PRO B 1 94 ? 12.352 27.016 -7.184 1 98.38 94 PRO B O 1
ATOM 3223 N N . GLU B 1 95 ? 13.141 26.203 -9.148 1 97.88 95 GLU B N 1
ATOM 3224 C CA . GLU B 1 95 ? 14.078 25.297 -8.5 1 97.88 95 GLU B CA 1
ATOM 3225 C C . GLU B 1 95 ? 14.961 26.031 -7.504 1 97.88 95 GLU B C 1
ATOM 3227 O O . GLU B 1 95 ? 15.453 27.125 -7.793 1 97.88 95 GLU B O 1
ATOM 3232 N N . GLY B 1 96 ? 15.156 25.406 -6.336 1 95.25 96 GLY B N 1
ATOM 3233 C CA . GLY B 1 96 ? 16.031 26.016 -5.34 1 95.25 96 GLY B CA 1
ATOM 3234 C C . GLY B 1 96 ? 15.281 26.859 -4.332 1 95.25 96 GLY B C 1
ATOM 3235 O O . GLY B 1 96 ? 15.844 27.25 -3.303 1 95.25 96 GLY B O 1
ATOM 3236 N N . THR B 1 97 ? 14 27.156 -4.609 1 97 97 THR B N 1
ATOM 3237 C CA . THR B 1 97 ? 13.195 27.828 -3.594 1 97 97 THR B CA 1
ATOM 3238 C C . THR B 1 97 ? 13.25 27.062 -2.27 1 97 97 THR B C 1
ATOM 3240 O O . THR B 1 97 ? 13.297 27.672 -1.2 1 97 97 THR B O 1
ATOM 3243 N N . LEU B 1 98 ? 13.172 25.828 -2.305 1 97.38 98 LEU B N 1
ATOM 3244 C CA . LEU B 1 98 ? 13.461 24.922 -1.205 1 97.38 98 LEU B CA 1
ATOM 3245 C C . LEU B 1 98 ? 14.742 24.141 -1.47 1 97.38 98 LEU B C 1
ATOM 3247 O O . LEU B 1 98 ? 14.961 23.641 -2.58 1 97.38 98 LEU B O 1
ATOM 3251 N N . PRO B 1 99 ? 15.562 24.094 -0.466 1 97.62 99 PRO B N 1
ATOM 3252 C CA . PRO B 1 99 ? 16.812 23.375 -0.695 1 97.62 99 PRO B CA 1
ATOM 3253 C C . PRO B 1 99 ? 16.609 21.969 -1.223 1 97.62 99 PRO B C 1
ATOM 3255 O O . PRO B 1 99 ? 15.672 21.281 -0.797 1 97.62 99 PRO B O 1
ATOM 3258 N N . SER B 1 100 ? 17.469 21.547 -2.203 1 98 100 SER B N 1
ATOM 3259 C CA . SER B 1 100 ? 17.562 20.172 -2.701 1 98 100 SER B CA 1
ATOM 3260 C C . SER B 1 100 ? 16.266 19.734 -3.375 1 98 100 SER B C 1
ATOM 3262 O O . SER B 1 100 ? 15.953 18.547 -3.432 1 98 100 SER B O 1
ATOM 3264 N N . THR B 1 101 ? 15.508 20.703 -3.812 1 98.44 101 THR B N 1
ATOM 3265 C CA . THR B 1 101 ? 14.211 20.422 -4.414 1 98.44 101 THR B CA 1
ATOM 3266 C C . THR B 1 101 ? 14.086 21.125 -5.77 1 98.44 101 THR B C 1
ATOM 3268 O O . THR B 1 101 ? 14.594 22.219 -5.953 1 98.44 101 THR B O 1
ATOM 3271 N N . GLY B 1 102 ? 13.445 20.516 -6.723 1 98.62 102 GLY B N 1
ATOM 3272 C CA . GLY B 1 102 ? 13.156 21.125 -8.008 1 98.62 102 GLY B CA 1
ATOM 3273 C C . GLY B 1 102 ? 12.078 22.203 -7.922 1 98.62 102 GLY B C 1
ATOM 3274 O O . GLY B 1 102 ? 11.82 22.734 -6.848 1 98.62 102 GLY B O 1
ATOM 3275 N N . ARG B 1 103 ? 11.602 22.594 -9.078 1 98.62 103 ARG B N 1
ATOM 3276 C CA . ARG B 1 103 ? 10.508 23.547 -9.055 1 98.62 103 ARG B CA 1
ATOM 3277 C C . ARG B 1 103 ? 9.297 22.984 -8.328 1 98.62 103 ARG B C 1
ATOM 3279 O O . ARG B 1 103 ? 9.125 21.766 -8.234 1 98.62 103 ARG B O 1
ATOM 3286 N N . MET B 1 104 ? 8.539 23.828 -7.773 1 98.88 104 MET B N 1
ATOM 3287 C CA . MET B 1 104 ? 7.375 23.422 -7 1 98.88 104 MET B CA 1
ATOM 3288 C C . MET B 1 104 ? 6.137 24.203 -7.414 1 98.88 104 MET B C 1
ATOM 3290 O O . MET B 1 104 ? 6.191 25.422 -7.566 1 98.88 104 MET B O 1
ATOM 3294 N N . LEU B 1 105 ? 5.086 23.547 -7.645 1 98.94 105 LEU B N 1
ATOM 3295 C CA . LEU B 1 105 ? 3.789 24.156 -7.902 1 98.94 105 LEU B CA 1
ATOM 3296 C C . LEU B 1 105 ? 3.055 24.453 -6.602 1 98.94 105 LEU B C 1
ATOM 3298 O O . LEU B 1 105 ? 2.67 23.531 -5.879 1 98.94 105 LEU B O 1
ATOM 3302 N N . GLN B 1 106 ? 2.895 25.703 -6.34 1 98.94 106 GLN B N 1
ATOM 3303 C CA . GLN B 1 106 ? 2.273 26.156 -5.102 1 98.94 106 GLN B CA 1
ATOM 3304 C C . GLN B 1 106 ? 0.825 26.578 -5.34 1 98.94 106 GLN B C 1
ATOM 3306 O O . GLN B 1 106 ? 0.522 27.266 -6.324 1 98.94 106 GLN B O 1
ATOM 3311 N N . PHE B 1 107 ? -0.084 26.203 -4.461 1 98.94 107 PHE B N 1
ATOM 3312 C CA . PHE B 1 107 ? -1.476 26.641 -4.492 1 98.94 107 PHE B CA 1
ATOM 3313 C C . PHE B 1 107 ? -2.137 26.422 -3.133 1 98.94 107 PHE B C 1
ATOM 3315 O O . PHE B 1 107 ? -1.548 25.812 -2.238 1 98.94 107 PHE B O 1
ATOM 3322 N N . ASN B 1 108 ? -3.289 27.016 -2.963 1 98.88 108 ASN B N 1
ATOM 3323 C CA . ASN B 1 108 ? -4.09 26.766 -1.768 1 98.88 108 ASN B CA 1
ATOM 3324 C C . ASN B 1 108 ? -5.242 25.812 -2.051 1 98.88 108 ASN B C 1
ATOM 3326 O O . ASN B 1 108 ? -5.93 25.938 -3.064 1 98.88 108 ASN B O 1
ATOM 3330 N N . LEU B 1 109 ? -5.402 24.844 -1.152 1 98.88 109 LEU B N 1
ATOM 3331 C CA . LEU B 1 109 ? -6.621 24.047 -1.176 1 98.88 109 LEU B CA 1
ATOM 3332 C C . LEU B 1 109 ? -7.852 24.922 -0.957 1 98.88 109 LEU B C 1
ATOM 3334 O O . LEU B 1 109 ? -7.742 26.031 -0.45 1 98.88 109 LEU B O 1
ATOM 3338 N N . PRO B 1 110 ? -9.023 24.344 -1.289 1 98.75 110 PRO B N 1
ATOM 3339 C CA . PRO B 1 110 ? -10.25 25.125 -1.045 1 98.75 110 PRO B CA 1
ATOM 3340 C C . PRO B 1 110 ? -10.383 25.578 0.408 1 98.75 110 PRO B C 1
ATOM 3342 O O . PRO B 1 110 ? -10.961 26.625 0.681 1 98.75 110 PRO B O 1
ATOM 3345 N N . SER B 1 111 ? -9.812 24.828 1.315 1 98.69 111 SER B N 1
ATOM 3346 C CA . SER B 1 111 ? -9.906 25.141 2.734 1 98.69 111 SER B CA 1
ATOM 3347 C C . SER B 1 111 ? -8.898 26.219 3.125 1 98.69 111 SER B C 1
ATOM 3349 O O . SER B 1 111 ? -8.93 26.734 4.25 1 98.69 111 SER B O 1
ATOM 3351 N N . GLY B 1 112 ? -8 26.516 2.248 1 98.62 112 GLY B N 1
ATOM 3352 C CA . GLY B 1 112 ? -7.059 27.594 2.516 1 98.62 112 GLY B CA 1
ATOM 3353 C C . GLY B 1 112 ? -5.66 27.094 2.832 1 98.62 112 GLY B C 1
ATOM 3354 O O . GLY B 1 112 ? -4.703 27.875 2.828 1 98.62 112 GLY B O 1
ATOM 3355 N N . HIS B 1 113 ? -5.504 25.828 3.076 1 98.88 113 HIS B N 1
ATOM 3356 C CA . HIS B 1 113 ? -4.188 25.266 3.354 1 98.88 113 HIS B CA 1
ATOM 3357 C C . HIS B 1 113 ? -3.281 25.359 2.131 1 98.88 113 HIS B C 1
ATOM 3359 O O . HIS B 1 113 ? -3.723 25.125 1.005 1 98.88 113 HIS B O 1
ATOM 3365 N N . GLU B 1 114 ? -2.029 25.656 2.359 1 98.88 114 GLU B N 1
ATOM 3366 C CA . GLU B 1 114 ? -1.077 25.672 1.254 1 98.88 114 GLU B CA 1
ATOM 3367 C C . GLU B 1 114 ? -0.567 24.266 0.94 1 98.88 114 GLU B C 1
ATOM 3369 O O . GLU B 1 114 ? -0.093 23.562 1.832 1 98.88 114 GLU B O 1
ATOM 3374 N N . MET B 1 115 ? -0.661 23.891 -0.267 1 98.88 115 MET B N 1
ATOM 3375 C CA . MET B 1 115 ? -0.098 22.656 -0.781 1 98.88 115 MET B CA 1
ATOM 3376 C C . MET B 1 115 ? 0.904 22.922 -1.897 1 98.88 115 MET B C 1
ATOM 3378 O O . MET B 1 115 ? 0.755 23.891 -2.646 1 98.88 115 MET B O 1
ATOM 3382 N N . ARG B 1 116 ? 1.881 22.125 -1.967 1 98.94 116 ARG B N 1
ATOM 3383 C CA . ARG B 1 116 ? 2.857 22.188 -3.049 1 98.94 116 ARG B CA 1
ATOM 3384 C C . ARG B 1 116 ? 3.043 20.828 -3.709 1 98.94 116 ARG B C 1
ATOM 3386 O O . ARG B 1 116 ? 2.906 19.797 -3.055 1 98.94 116 ARG B O 1
ATOM 3393 N N . LEU B 1 117 ? 3.291 20.875 -4.984 1 98.94 117 LEU B N 1
ATOM 3394 C CA . LEU B 1 117 ? 3.656 19.688 -5.746 1 98.94 117 LEU B CA 1
ATOM 3395 C C . LEU B 1 117 ? 5.062 19.828 -6.324 1 98.94 117 LEU B C 1
ATOM 3397 O O . LEU B 1 117 ? 5.453 20.906 -6.77 1 98.94 117 LEU B O 1
ATOM 3401 N N . TYR B 1 118 ? 5.801 18.766 -6.301 1 98.88 118 TYR B N 1
ATOM 3402 C CA . TYR B 1 118 ? 7.148 18.766 -6.855 1 98.88 118 TYR B CA 1
ATOM 3403 C C . TYR B 1 118 ? 7.504 17.406 -7.449 1 98.88 118 TYR B C 1
ATOM 3405 O O . TYR B 1 118 ? 6.953 16.391 -7.035 1 98.88 118 TYR B O 1
ATOM 3413 N N . ALA B 1 119 ? 8.453 17.359 -8.406 1 98.56 119 ALA B N 1
ATOM 3414 C CA . ALA B 1 119 ? 8.859 16.109 -9.047 1 98.56 119 ALA B CA 1
ATOM 3415 C C . ALA B 1 119 ? 10.219 15.641 -8.531 1 98.56 119 ALA B C 1
ATOM 3417 O O . ALA B 1 119 ? 10.461 14.445 -8.398 1 98.56 119 ALA B O 1
ATOM 3418 N N . PHE B 1 120 ? 11.031 16.656 -8.195 1 98.5 120 PHE B N 1
ATOM 3419 C CA . PHE B 1 120 ? 12.398 16.281 -7.871 1 98.5 120 PHE B CA 1
ATOM 3420 C C . PHE B 1 120 ? 12.766 16.719 -6.457 1 98.5 120 PHE B C 1
ATOM 3422 O O . PHE B 1 120 ? 12.508 17.875 -6.078 1 98.5 120 PHE B O 1
ATOM 3429 N N . LYS B 1 121 ? 13.305 15.906 -5.684 1 98.5 121 LYS B N 1
ATOM 3430 C CA . LYS B 1 121 ? 14.062 16.125 -4.453 1 98.5 121 LYS B CA 1
ATOM 3431 C C . LYS B 1 121 ? 15.281 15.203 -4.391 1 98.5 121 LYS B C 1
ATOM 3433 O O . LYS B 1 121 ? 15.211 14.039 -4.785 1 98.5 121 LYS B O 1
ATOM 3438 N N . GLU B 1 122 ? 16.375 15.797 -3.959 1 98.62 122 GLU B N 1
ATOM 3439 C CA . GLU B 1 122 ? 17.594 15 -3.885 1 98.62 122 GLU B CA 1
ATOM 3440 C C . GLU B 1 122 ? 17.344 13.664 -3.193 1 98.62 122 GLU B C 1
ATOM 3442 O O . GLU B 1 122 ? 16.797 13.625 -2.09 1 98.62 122 GLU B O 1
ATOM 3447 N N . CYS B 1 123 ? 17.688 12.594 -3.922 1 98.31 123 CYS B N 1
ATOM 3448 C CA . CYS B 1 123 ? 17.609 11.25 -3.365 1 98.31 123 CYS B CA 1
ATOM 3449 C C . CYS B 1 123 ? 18.906 10.883 -2.639 1 98.31 123 CYS B C 1
ATOM 3451 O O . CYS B 1 123 ? 19.969 10.82 -3.252 1 98.31 123 CYS B O 1
ATOM 3453 N N . VAL B 1 124 ? 18.812 10.617 -1.321 1 98.38 124 VAL B N 1
ATOM 3454 C CA . VAL B 1 124 ? 20 10.305 -0.551 1 98.38 124 VAL B CA 1
ATOM 3455 C C . VAL B 1 124 ? 19.953 8.852 -0.083 1 98.38 124 VAL B C 1
ATOM 3457 O O . VAL B 1 124 ? 20.875 8.375 0.591 1 98.38 124 VAL B O 1
ATOM 3460 N N . GLY B 1 125 ? 18.938 8.125 -0.435 1 97.81 125 GLY B N 1
ATOM 3461 C CA . GLY B 1 125 ? 18.797 6.723 -0.081 1 97.81 125 GLY B CA 1
ATOM 3462 C C . GLY B 1 125 ? 18.312 6.516 1.346 1 97.81 125 GLY B C 1
ATOM 3463 O O . GLY B 1 125 ? 18.109 7.48 2.084 1 97.81 125 GLY B O 1
ATOM 3464 N N . THR B 1 126 ? 18.047 5.25 1.721 1 97.88 126 THR B N 1
ATOM 3465 C CA . THR B 1 126 ? 17.625 4.883 3.072 1 97.88 126 THR B CA 1
ATOM 3466 C C . THR B 1 126 ? 18.844 4.59 3.947 1 97.88 126 THR B C 1
ATOM 3468 O O . THR B 1 126 ? 19.969 4.496 3.447 1 97.88 126 THR B O 1
ATOM 3471 N N . ASP B 1 127 ? 18.594 4.453 5.246 1 97.5 127 ASP B N 1
ATOM 3472 C CA . ASP B 1 127 ? 19.703 4.223 6.164 1 97.5 127 ASP B CA 1
ATOM 3473 C C . ASP B 1 127 ? 20.266 2.814 5.996 1 97.5 127 ASP B C 1
ATOM 3475 O O . ASP B 1 127 ? 21.375 2.523 6.461 1 97.5 127 ASP B O 1
ATOM 3479 N N . VAL B 1 128 ? 19.516 1.932 5.395 1 97.5 128 VAL B N 1
ATOM 3480 C CA . VAL B 1 128 ? 20 0.564 5.246 1 97.5 128 VAL B CA 1
ATOM 3481 C C . VAL B 1 128 ? 20.578 0.371 3.85 1 97.5 128 VAL B C 1
ATOM 3483 O O . VAL B 1 128 ? 21.125 -0.689 3.541 1 97.5 128 VAL B O 1
ATOM 3486 N N . GLY B 1 129 ? 20.469 1.332 2.936 1 97.44 129 GLY B N 1
ATOM 3487 C CA . GLY B 1 129 ? 20.953 1.228 1.569 1 97.44 129 GLY B CA 1
ATOM 3488 C C . GLY B 1 129 ? 20.062 0.378 0.683 1 97.44 129 GLY B C 1
ATOM 3489 O O . GLY B 1 129 ? 18.953 0.008 1.08 1 97.44 129 GLY B O 1
ATOM 3490 N N . ASN B 1 130 ? 20.531 0.136 -0.57 1 98 130 ASN B N 1
ATOM 3491 C CA . ASN B 1 130 ? 19.719 -0.617 -1.521 1 98 130 ASN B CA 1
ATOM 3492 C C . ASN B 1 130 ? 20.484 -1.814 -2.082 1 98 130 ASN B C 1
ATOM 3494 O O . ASN B 1 130 ? 20.047 -2.445 -3.041 1 98 130 ASN B O 1
ATOM 3498 N N . ILE B 1 131 ? 21.656 -2.143 -1.533 1 98.38 131 ILE B N 1
ATOM 3499 C CA . ILE B 1 131 ? 22.406 -3.346 -1.887 1 98.38 131 ILE B CA 1
ATOM 3500 C C . ILE B 1 131 ? 22.484 -4.281 -0.682 1 98.38 131 ILE B C 1
ATOM 3502 O O . ILE B 1 131 ? 23.125 -3.963 0.322 1 98.38 131 ILE B O 1
ATOM 3506 N N . ASN B 1 132 ? 21.859 -5.391 -0.77 1 98.19 132 ASN B N 1
ATOM 3507 C CA . ASN B 1 132 ? 21.828 -6.414 0.267 1 98.19 132 ASN B CA 1
ATOM 3508 C C . ASN B 1 132 ? 21.484 -5.82 1.632 1 98.19 132 ASN B C 1
ATOM 3510 O O . ASN B 1 132 ? 22.203 -6.059 2.609 1 98.19 132 ASN B O 1
ATOM 3514 N N . PRO B 1 133 ? 20.438 -5.109 1.771 1 97.88 133 PRO B N 1
ATOM 3515 C CA . PRO B 1 133 ? 20.172 -4.363 3.006 1 97.88 133 PRO B CA 1
ATOM 3516 C C . PRO B 1 133 ? 19.719 -5.262 4.156 1 97.88 133 PRO B C 1
ATOM 3518 O O . PRO B 1 133 ? 19.062 -6.281 3.924 1 97.88 133 PRO B O 1
ATOM 3521 N N . ASP B 1 134 ? 20.031 -4.812 5.391 1 96.88 134 ASP B N 1
ATOM 3522 C CA . ASP B 1 134 ? 19.375 -5.328 6.578 1 96.88 134 ASP B CA 1
ATOM 3523 C C . ASP B 1 134 ? 17.938 -4.785 6.691 1 96.88 134 ASP B C 1
ATOM 3525 O O . ASP B 1 134 ? 17.594 -3.811 6.02 1 96.88 134 ASP B O 1
ATOM 3529 N N . PRO B 1 135 ? 17.109 -5.473 7.438 1 94.56 135 PRO B N 1
ATOM 3530 C CA . PRO B 1 135 ? 15.719 -5.031 7.52 1 94.56 135 PRO B CA 1
ATOM 3531 C C . PRO B 1 135 ? 15.57 -3.666 8.18 1 94.56 135 PRO B C 1
ATOM 3533 O O . PRO B 1 135 ? 14.586 -2.963 7.941 1 94.56 135 PRO B O 1
ATOM 3536 N N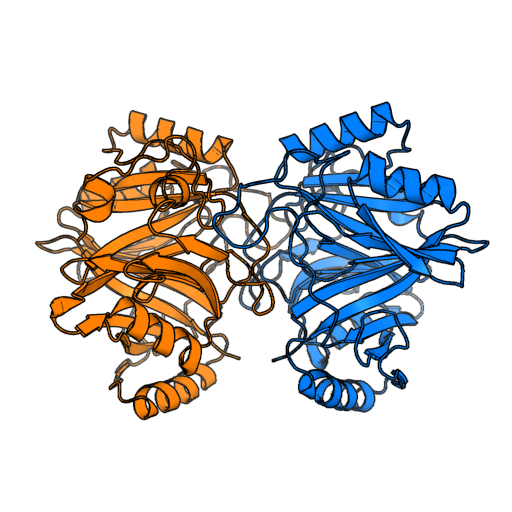 . TRP B 1 136 ? 16.453 -3.291 9.078 1 95.44 136 TRP B N 1
ATOM 3537 C CA . TRP B 1 136 ? 16.5 -1.997 9.75 1 95.44 136 TRP B CA 1
ATOM 3538 C C . TRP B 1 136 ? 17.922 -1.656 10.188 1 95.44 136 TRP B C 1
ATOM 3540 O O . TRP B 1 136 ? 18.781 -2.535 10.25 1 95.44 136 TRP B O 1
ATOM 3550 N N . PRO B 1 137 ? 18.188 -0.356 10.383 1 97 137 PRO B N 1
ATOM 3551 C CA . PRO B 1 137 ? 19.531 0.006 10.828 1 97 137 PRO B CA 1
ATOM 3552 C C . PRO B 1 137 ? 19.75 -0.243 12.32 1 97 137 PRO B C 1
ATOM 3554 O O . PRO B 1 137 ? 18.781 -0.349 13.078 1 97 137 PRO B O 1
ATOM 3557 N N . ASP B 1 138 ? 21 -0.293 12.789 1 95.06 138 ASP B N 1
ATOM 3558 C CA . ASP B 1 138 ? 21.344 -0.642 14.164 1 95.06 138 ASP B CA 1
ATOM 3559 C C . ASP B 1 138 ? 21.172 0.553 15.102 1 95.06 138 ASP B C 1
ATOM 3561 O O . ASP B 1 138 ? 21.062 0.386 16.312 1 95.06 138 ASP B O 1
ATOM 3565 N N . ASP B 1 139 ? 21.094 1.709 14.633 1 94.19 139 ASP B N 1
ATOM 3566 C CA . ASP B 1 139 ? 21.141 2.883 15.508 1 94.19 139 ASP B CA 1
ATOM 3567 C C . ASP B 1 139 ? 19.828 3.654 15.453 1 94.19 139 ASP B C 1
ATOM 3569 O O . ASP B 1 139 ? 19.828 4.887 15.453 1 94.19 139 ASP B O 1
ATOM 3573 N N . ILE B 1 140 ? 18.766 2.9 15.438 1 93.75 140 ILE B N 1
ATOM 3574 C CA . ILE B 1 140 ? 17.469 3.549 15.414 1 93.75 140 ILE B CA 1
ATOM 3575 C C . ILE B 1 140 ? 17.188 4.199 16.766 1 93.75 140 ILE B C 1
ATOM 3577 O O . ILE B 1 140 ? 17.312 3.551 17.812 1 93.75 140 ILE B O 1
ATOM 3581 N N . ARG B 1 141 ? 16.859 5.449 16.766 1 95.12 141 ARG B N 1
ATOM 3582 C CA . ARG B 1 141 ? 16.469 6.176 17.969 1 95.12 141 ARG B CA 1
ATOM 3583 C C . ARG B 1 141 ? 14.953 6.242 18.094 1 95.12 141 ARG B C 1
ATOM 3585 O O . ARG B 1 141 ? 14.234 6.082 17.109 1 95.12 141 ARG B O 1
ATOM 3592 N N . GLY B 1 142 ? 14.445 6.473 19.375 1 97.69 142 GLY B N 1
ATOM 3593 C CA . GLY B 1 142 ? 13.039 6.754 19.609 1 97.69 142 GLY B CA 1
ATOM 3594 C C . GLY B 1 142 ? 12.117 5.652 19.109 1 97.69 142 GLY B C 1
ATOM 3595 O O . GLY B 1 142 ? 12.43 4.469 19.266 1 97.69 142 GLY B O 1
ATOM 3596 N N . ALA B 1 143 ? 10.984 6.027 18.578 1 97.94 143 ALA B N 1
ATOM 3597 C CA . ALA B 1 143 ? 9.984 5.09 18.078 1 97.94 143 ALA B CA 1
ATOM 3598 C C . ALA B 1 143 ? 10.477 4.371 16.828 1 97.94 143 ALA B C 1
ATOM 3600 O O . ALA B 1 143 ? 9.977 3.301 16.469 1 97.94 143 ALA B O 1
ATOM 3601 N N . GLY B 1 144 ? 11.445 5 16.188 1 98 144 GLY B N 1
ATOM 3602 C CA . GLY B 1 144 ? 11.945 4.414 14.953 1 98 144 GLY B CA 1
ATOM 3603 C C . GLY B 1 144 ? 10.969 4.527 13.797 1 98 144 GLY B C 1
ATOM 3604 O O . GLY B 1 144 ? 10.742 3.561 13.07 1 98 144 GLY B O 1
ATOM 3605 N N . ALA B 1 145 ? 10.375 5.703 13.625 1 98.19 145 ALA B N 1
ATOM 3606 C CA . ALA B 1 145 ? 9.406 5.922 12.562 1 98.19 145 ALA B CA 1
ATOM 3607 C C . ALA B 1 145 ? 10.023 5.648 11.188 1 98.19 145 ALA B C 1
ATOM 3609 O O . ALA B 1 145 ? 11.141 6.078 10.914 1 98.19 145 ALA B O 1
ATOM 3610 N N . HIS B 1 146 ? 9.328 4.984 10.328 1 98.12 146 HIS B N 1
ATOM 3611 C CA . HIS B 1 146 ? 9.828 4.57 9.023 1 98.12 146 HIS B CA 1
ATOM 3612 C C . HIS B 1 146 ? 9.82 5.73 8.039 1 98.12 146 HIS B C 1
ATOM 3614 O O . HIS B 1 146 ? 10.805 5.961 7.336 1 98.12 146 HIS B O 1
ATOM 3620 N N . TRP B 1 147 ? 8.68 6.402 7.902 1 98.44 147 TRP B N 1
ATOM 3621 C CA . TRP B 1 147 ? 8.492 7.504 6.965 1 98.44 147 TRP B CA 1
ATOM 3622 C C . TRP B 1 147 ? 7.297 8.367 7.359 1 98.44 147 TRP B C 1
ATOM 3624 O O . TRP B 1 147 ? 6.504 7.98 8.219 1 98.44 147 TRP B O 1
ATOM 3634 N N . LEU B 1 148 ? 7.238 9.625 6.891 1 98.81 148 LEU B N 1
ATOM 3635 C CA . LEU B 1 148 ? 6.035 10.445 6.957 1 98.81 148 LEU B CA 1
ATOM 3636 C C . LEU B 1 148 ? 4.887 9.789 6.195 1 98.81 148 LEU B C 1
ATOM 3638 O O . LEU B 1 148 ? 5.004 9.523 4.996 1 98.81 148 LEU B O 1
ATOM 3642 N N . ASP B 1 149 ? 3.807 9.562 6.898 1 98.44 149 ASP B N 1
ATOM 3643 C CA . ASP B 1 149 ? 2.771 8.688 6.359 1 98.44 149 ASP B CA 1
ATOM 3644 C C . ASP B 1 149 ? 1.61 9.5 5.785 1 98.44 149 ASP B C 1
ATOM 3646 O O . ASP B 1 149 ? 1.112 9.195 4.699 1 98.44 149 ASP B O 1
ATOM 3650 N N . HIS B 1 150 ? 0.988 10.367 6.566 1 98.81 150 HIS B N 1
ATOM 3651 C CA . HIS B 1 150 ? -0.143 11.164 6.113 1 98.81 150 HIS B CA 1
ATOM 3652 C C . HIS B 1 150 ? -0.326 12.406 6.988 1 98.81 150 HIS B C 1
ATOM 3654 O O . HIS B 1 150 ? 0.4 12.586 7.965 1 98.81 150 HIS B O 1
ATOM 3660 N N . CYS B 1 151 ? -1.257 13.289 6.566 1 98.81 151 CYS B N 1
ATOM 3661 C CA . CYS B 1 151 ? -1.678 14.406 7.398 1 98.81 151 CYS B CA 1
ATOM 3662 C C . CYS B 1 151 ? -3.197 14.531 7.426 1 98.81 151 CYS B C 1
ATOM 3664 O O . CYS B 1 151 ? -3.881 13.992 6.551 1 98.81 151 CYS B O 1
ATOM 3666 N N . LEU B 1 152 ? -3.652 15.117 8.453 1 98.88 152 LEU B N 1
ATOM 3667 C CA . LEU B 1 152 ? -5.062 15.461 8.586 1 98.88 152 LEU B CA 1
ATOM 3668 C C . LEU B 1 152 ? -5.242 16.969 8.766 1 98.88 152 LEU B C 1
ATOM 3670 O O . LEU B 1 152 ? -4.633 17.562 9.648 1 98.88 152 LEU B O 1
ATOM 3674 N N . LEU B 1 153 ? -6.039 17.531 7.941 1 98.88 153 LEU B N 1
ATOM 3675 C CA . LEU B 1 153 ? -6.289 18.969 7.938 1 98.88 153 LEU B CA 1
ATOM 3676 C C . LEU B 1 153 ? -7.715 19.266 8.391 1 98.88 153 LEU B C 1
ATOM 3678 O O . LEU B 1 153 ? -8.664 18.641 7.926 1 98.88 153 LEU B O 1
ATOM 3682 N N . MET B 1 154 ? -7.773 20.234 9.312 1 98.5 154 MET B N 1
ATOM 3683 C CA . MET B 1 154 ? -9.078 20.75 9.734 1 98.5 154 MET B CA 1
ATOM 3684 C C . MET B 1 154 ? -9.633 21.734 8.703 1 98.5 154 MET B C 1
ATOM 3686 O O . MET B 1 154 ? -8.914 22.609 8.227 1 98.5 154 MET B O 1
ATOM 3690 N N . CYS B 1 155 ? -10.922 21.594 8.438 1 98.56 155 CYS B N 1
ATOM 3691 C CA . CYS B 1 155 ? -11.562 22.406 7.414 1 98.56 155 CYS B CA 1
ATOM 3692 C C . CYS B 1 155 ? -12.836 23.047 7.949 1 98.56 155 CYS B C 1
ATOM 3694 O O . CYS B 1 155 ? -13.625 22.391 8.625 1 98.56 155 CYS B O 1
ATOM 3696 N N . GLU B 1 156 ? -13.047 24.281 7.559 1 98.44 156 GLU B N 1
ATOM 3697 C CA . GLU B 1 156 ? -14.234 24.984 8.031 1 98.44 156 GLU B CA 1
ATOM 3698 C C . GLU B 1 156 ? -15.508 24.25 7.594 1 98.44 156 GLU B C 1
ATOM 3700 O O . GLU B 1 156 ? -15.688 23.953 6.41 1 98.44 156 GLU B O 1
ATOM 3705 N N . LEU B 1 157 ? -16.359 23.953 8.516 1 97.94 157 LEU B N 1
ATOM 3706 C CA . LEU B 1 157 ? -17.672 23.344 8.305 1 97.94 157 LEU B CA 1
ATOM 3707 C C . LEU B 1 157 ? -18.734 24.078 9.109 1 97.94 157 LEU B C 1
ATOM 3709 O O . LEU B 1 157 ? -18.672 24.125 10.344 1 97.94 157 LEU B O 1
ATOM 3713 N N . ASN B 1 158 ? -19.609 24.703 8.461 1 97.44 158 ASN B N 1
ATOM 3714 C CA . ASN B 1 158 ? -20.75 25.406 9.023 1 97.44 158 ASN B CA 1
ATOM 3715 C C . ASN B 1 158 ? -22.016 25.172 8.203 1 97.44 158 ASN B C 1
ATOM 3717 O O . ASN B 1 158 ? -22.344 25.953 7.309 1 97.44 158 ASN B O 1
ATOM 3721 N N . PRO B 1 159 ? -22.766 24.203 8.555 1 93.81 159 PRO B N 1
ATOM 3722 C CA . PRO B 1 159 ? -23.953 23.844 7.773 1 93.81 159 PRO B CA 1
ATOM 3723 C C . PRO B 1 159 ? -24.969 24.984 7.688 1 93.81 159 PRO B C 1
ATOM 3725 O O . PRO B 1 159 ? -25.641 25.125 6.672 1 93.81 159 PRO B O 1
ATOM 3728 N N . GLU B 1 160 ? -25.094 25.797 8.703 1 94.69 160 GLU B N 1
ATOM 3729 C CA . GLU B 1 160 ? -26.062 26.875 8.734 1 94.69 160 GLU B CA 1
ATOM 3730 C C . GLU B 1 160 ? -25.797 27.906 7.637 1 94.69 160 GLU B C 1
ATOM 3732 O O . GLU B 1 160 ? -26.734 28.484 7.078 1 94.69 160 GLU B O 1
ATOM 3737 N N . THR B 1 161 ? -24.516 28.094 7.371 1 96.06 161 THR B N 1
ATOM 3738 C CA . THR B 1 161 ? -24.172 29.094 6.363 1 96.06 161 THR B CA 1
ATOM 3739 C C . THR B 1 161 ? -23.844 28.422 5.031 1 96.06 161 THR B C 1
ATOM 3741 O O . THR B 1 161 ? -23.438 29.078 4.078 1 96.06 161 THR B O 1
ATOM 3744 N N . GLY B 1 162 ? -23.922 27.094 5.004 1 95.56 162 GLY B N 1
ATOM 3745 C CA . GLY B 1 162 ? -23.703 26.359 3.77 1 95.56 162 GLY B CA 1
ATOM 3746 C C . GLY B 1 162 ? -22.234 26.109 3.479 1 95.56 162 GLY B C 1
ATOM 3747 O O . GLY B 1 162 ? -21.891 25.609 2.408 1 95.56 162 GLY B O 1
ATOM 3748 N N . VAL B 1 163 ? -21.375 26.453 4.438 1 98.06 163 VAL B N 1
ATOM 3749 C CA . VAL B 1 163 ? -19.938 26.281 4.242 1 98.06 163 VAL B CA 1
ATOM 3750 C C . VAL B 1 163 ? -19.547 24.844 4.555 1 98.06 163 VAL B C 1
ATOM 3752 O O . VAL B 1 163 ? -19.797 24.344 5.656 1 98.06 163 VAL B O 1
ATOM 3755 N N . ASN B 1 164 ? -18.969 24.109 3.631 1 98.69 164 ASN B N 1
ATOM 3756 C CA . ASN B 1 164 ? -18.422 22.781 3.809 1 98.69 164 ASN B CA 1
ATOM 3757 C C . ASN B 1 164 ? -17.109 22.609 3.039 1 98.69 164 ASN B C 1
ATOM 3759 O O . ASN B 1 164 ? -17.109 22.047 1.938 1 98.69 164 ASN B O 1
ATOM 3763 N N . LYS B 1 165 ? -16.031 22.984 3.691 1 98.81 165 LYS B N 1
ATOM 3764 C CA . LYS B 1 165 ? -14.719 22.938 3.049 1 98.81 165 LYS B CA 1
ATOM 3765 C C . LYS B 1 165 ? -14.195 21.5 2.977 1 98.81 165 LYS B C 1
ATOM 3767 O O . LYS B 1 165 ? -13.297 21.203 2.195 1 98.81 165 LYS B O 1
ATOM 3772 N N . VAL B 1 166 ? -14.742 20.562 3.775 1 98.88 166 VAL B N 1
ATOM 3773 C CA . VAL B 1 166 ? -14.414 19.156 3.648 1 98.88 166 VAL B CA 1
ATOM 3774 C C . VAL B 1 166 ? -14.844 18.641 2.275 1 98.88 166 VAL B C 1
ATOM 3776 O O . VAL B 1 166 ? -14.047 18.062 1.538 1 98.88 166 VAL B O 1
ATOM 3779 N N . ALA B 1 167 ? -16.062 18.922 1.944 1 98.88 167 ALA B N 1
ATOM 3780 C CA . ALA B 1 167 ? -16.625 18.469 0.669 1 98.88 167 ALA B CA 1
ATOM 3781 C C . ALA B 1 167 ? -15.906 19.141 -0.503 1 98.88 167 ALA B C 1
ATOM 3783 O O . ALA B 1 167 ? -15.641 18.484 -1.519 1 98.88 167 ALA B O 1
ATOM 3784 N N . GLU B 1 168 ? -15.633 20.375 -0.332 1 98.88 168 GLU B N 1
ATOM 3785 C CA . GLU B 1 168 ? -14.953 21.109 -1.399 1 98.88 168 GLU B CA 1
ATOM 3786 C C . GLU B 1 168 ? -13.547 20.562 -1.63 1 98.88 168 GLU B C 1
ATOM 3788 O O . GLU B 1 168 ? -13.125 20.375 -2.775 1 98.88 168 GLU B O 1
ATOM 3793 N N . ASN B 1 169 ? -12.828 20.359 -0.497 1 98.94 169 ASN B N 1
ATOM 3794 C CA . ASN B 1 169 ? -11.508 19.75 -0.622 1 98.94 169 ASN B CA 1
ATOM 3795 C C . ASN B 1 169 ? -11.586 18.375 -1.272 1 98.94 169 ASN B C 1
ATOM 3797 O O . ASN B 1 169 ? -10.758 18.031 -2.117 1 98.94 169 ASN B O 1
ATOM 3801 N N . THR B 1 170 ? -12.547 17.609 -0.86 1 98.94 170 THR B N 1
ATOM 3802 C CA . THR B 1 170 ? -12.711 16.25 -1.371 1 98.94 170 THR B CA 1
ATOM 3803 C C . THR B 1 170 ? -12.945 16.266 -2.879 1 98.94 170 THR B C 1
ATOM 3805 O O . THR B 1 170 ? -12.312 15.508 -3.619 1 98.94 170 THR B O 1
ATOM 3808 N N . LYS B 1 171 ? -13.836 17.094 -3.307 1 98.88 171 LYS B N 1
ATOM 3809 C CA . LYS B 1 171 ? -14.141 17.234 -4.73 1 98.88 171 LYS B CA 1
ATOM 3810 C C . LYS B 1 171 ? -12.898 17.641 -5.516 1 98.88 171 LYS B C 1
ATOM 3812 O O . LYS B 1 171 ? -12.586 17.031 -6.547 1 98.88 171 LYS B O 1
ATOM 3817 N N . PHE B 1 172 ? -12.203 18.625 -5.023 1 98.88 172 PHE B N 1
ATOM 3818 C CA . PHE B 1 172 ? -11 19.109 -5.684 1 98.88 172 PHE B CA 1
ATOM 3819 C C . PHE B 1 172 ? -9.938 18.031 -5.754 1 98.88 172 PHE B C 1
ATOM 3821 O O . PHE B 1 172 ? -9.344 17.797 -6.809 1 98.88 172 PHE B O 1
ATOM 3828 N N . ALA B 1 173 ? -9.695 17.328 -4.641 1 98.81 173 ALA B N 1
ATOM 3829 C CA . ALA B 1 173 ? -8.664 16.312 -4.559 1 98.81 173 ALA B CA 1
ATOM 3830 C C . ALA B 1 173 ? -8.977 15.141 -5.488 1 98.81 173 ALA B C 1
ATOM 3832 O O . ALA B 1 173 ? -8.07 14.555 -6.086 1 98.81 173 ALA B O 1
ATOM 3833 N N . THR B 1 174 ? -10.219 14.789 -5.633 1 98.5 174 THR B N 1
ATOM 3834 C CA . THR B 1 174 ? -10.602 13.633 -6.438 1 98.5 174 THR B CA 1
ATOM 3835 C C . THR B 1 174 ? -10.641 14 -7.922 1 98.5 174 THR B C 1
ATOM 3837 O O . THR B 1 174 ? -10.086 13.281 -8.758 1 98.5 174 THR B O 1
ATOM 3840 N N . GLU B 1 175 ? -11.172 15.148 -8.266 1 98.25 175 GLU B N 1
ATOM 3841 C CA . GLU B 1 175 ? -11.422 15.5 -9.656 1 98.25 175 GLU B CA 1
ATOM 3842 C C . GLU B 1 175 ? -10.18 16.094 -10.312 1 98.25 175 GLU B C 1
ATOM 3844 O O . GLU B 1 175 ? -10.008 16 -11.531 1 98.25 175 GLU B O 1
ATOM 3849 N N . VAL B 1 176 ? -9.328 16.688 -9.453 1 98.56 176 VAL B N 1
ATOM 3850 C CA . VAL B 1 176 ? -8.227 17.438 -10.047 1 98.56 176 VAL B CA 1
ATOM 3851 C C . VAL B 1 176 ? -6.902 16.766 -9.719 1 98.56 176 VAL B C 1
ATOM 3853 O O . VAL B 1 176 ? -6.066 16.562 -10.609 1 98.56 176 VAL B O 1
ATOM 3856 N N . LEU B 1 177 ? -6.785 16.375 -8.453 1 98.62 177 LEU B N 1
ATOM 3857 C CA . LEU B 1 177 ? -5.469 15.93 -8.016 1 98.62 177 LEU B CA 1
ATOM 3858 C C . LEU B 1 177 ? -5.332 14.414 -8.156 1 98.62 177 LEU B C 1
ATOM 3860 O O . LEU B 1 177 ? -4.246 13.867 -7.973 1 98.62 177 LEU B O 1
ATOM 3864 N N . GLY B 1 178 ? -6.371 13.727 -8.422 1 97.5 178 GLY B N 1
ATOM 3865 C CA . GLY B 1 178 ? -6.305 12.312 -8.75 1 97.5 178 GLY B CA 1
ATOM 3866 C C . GLY B 1 178 ? -6.383 11.414 -7.527 1 97.5 178 GLY B C 1
ATOM 3867 O O . GLY B 1 178 ? -6.121 10.211 -7.613 1 97.5 178 GLY B O 1
ATOM 3868 N N . PHE B 1 179 ? -6.719 11.961 -6.359 1 98.5 179 PHE B N 1
ATOM 3869 C CA . PHE B 1 179 ? -6.969 11.125 -5.188 1 98.5 179 PHE B CA 1
ATOM 3870 C C . PHE B 1 179 ? -8.273 10.359 -5.34 1 98.5 179 PHE B C 1
ATOM 3872 O O . PHE B 1 179 ? -9.148 10.758 -6.117 1 98.5 179 PHE B O 1
ATOM 3879 N N . PHE B 1 180 ? -8.336 9.219 -4.605 1 98.25 180 PHE B N 1
ATOM 3880 C CA . PHE B 1 180 ? -9.625 8.531 -4.535 1 98.25 180 PHE B CA 1
ATOM 3881 C C . PHE B 1 180 ? -10.102 8.422 -3.092 1 98.25 180 PHE B C 1
ATOM 3883 O O . PHE B 1 180 ? -9.289 8.359 -2.168 1 98.25 180 PHE B O 1
ATOM 3890 N N . LEU B 1 181 ? -11.398 8.477 -2.908 1 98.81 181 LEU B N 1
ATOM 3891 C CA . LEU B 1 181 ? -12.031 8.43 -1.596 1 98.81 181 LEU B CA 1
ATOM 3892 C C . LEU B 1 181 ? -12.047 7.004 -1.053 1 98.81 181 LEU B C 1
ATOM 3894 O O . LEU B 1 181 ? -12.523 6.086 -1.724 1 98.81 181 LEU B O 1
ATOM 3898 N N . THR B 1 182 ? -11.539 6.801 0.167 1 98.69 182 THR B N 1
ATOM 3899 C CA . THR B 1 182 ? -11.539 5.48 0.781 1 98.69 182 THR B CA 1
ATOM 3900 C C . THR B 1 182 ? -12.617 5.383 1.858 1 98.69 182 THR B C 1
ATOM 3902 O O . THR B 1 182 ? -13.312 4.371 1.957 1 98.69 182 THR B O 1
ATOM 3905 N N . GLU B 1 183 ? -12.68 6.469 2.686 1 98.75 183 GLU B N 1
ATOM 3906 C CA . GLU B 1 183 ? -13.68 6.492 3.748 1 98.75 183 GLU B CA 1
ATOM 3907 C C . GLU B 1 183 ? -14.25 7.895 3.932 1 98.75 183 GLU B C 1
ATOM 3909 O O . GLU B 1 183 ? -13.625 8.883 3.555 1 98.75 183 GLU B O 1
ATOM 3914 N N . GLN B 1 184 ? -15.445 7.91 4.566 1 98.88 184 GLN B N 1
ATOM 3915 C CA . GLN B 1 184 ? -16.062 9.188 4.883 1 98.88 184 GLN B CA 1
ATOM 3916 C C . GLN B 1 184 ? -16.938 9.086 6.133 1 98.88 184 GLN B C 1
ATOM 3918 O O . GLN B 1 184 ? -17.344 7.992 6.52 1 98.88 184 GLN B O 1
ATOM 3923 N N . VAL B 1 185 ? -17.078 10.203 6.754 1 98.56 185 VAL B N 1
ATOM 3924 C CA . VAL B 1 185 ? -18.078 10.406 7.797 1 98.56 185 VAL B CA 1
ATOM 3925 C C . VAL B 1 185 ? -19.188 11.312 7.277 1 98.56 185 VAL B C 1
ATOM 3927 O O . VAL B 1 185 ? -18.922 12.391 6.73 1 98.56 185 VAL B O 1
ATOM 3930 N N . VAL B 1 186 ? -20.422 10.883 7.449 1 98.56 186 VAL B N 1
ATOM 3931 C CA . VAL B 1 186 ? -21.562 11.711 7.062 1 98.56 186 VAL B CA 1
ATOM 3932 C C . VAL B 1 186 ? -22.438 11.969 8.281 1 98.56 186 VAL B C 1
ATOM 3934 O O . VAL B 1 186 ? -22.641 11.078 9.109 1 98.56 186 VAL B O 1
ATOM 3937 N N . VAL B 1 187 ? -22.906 13.242 8.375 1 96.94 187 VAL B N 1
ATOM 3938 C CA . VAL B 1 187 ? -23.75 13.648 9.5 1 96.94 187 VAL B CA 1
ATOM 3939 C C . VAL B 1 187 ? -24.953 14.438 8.992 1 96.94 187 VAL B C 1
ATOM 3941 O O . VAL B 1 187 ? -25.078 14.703 7.793 1 96.94 187 VAL B O 1
ATOM 3944 N N . GLY B 1 188 ? -25.859 14.859 9.93 1 94.56 188 GLY B N 1
ATOM 3945 C CA . GLY B 1 188 ? -27.062 15.586 9.57 1 94.56 188 GLY B CA 1
ATOM 3946 C C . GLY B 1 188 ? -28.172 14.688 9.039 1 94.56 188 GLY B C 1
ATOM 3947 O O . GLY B 1 188 ? -28.031 13.461 9.047 1 94.56 188 GLY B O 1
ATOM 3948 N N . PRO B 1 189 ? -29.281 15.258 8.609 1 93.56 189 PRO B N 1
ATOM 3949 C CA . PRO B 1 189 ? -30.406 14.453 8.109 1 93.56 189 PRO B CA 1
ATOM 3950 C C . PRO B 1 189 ? -30.016 13.57 6.926 1 93.56 189 PRO B C 1
ATOM 3952 O O . PRO B 1 189 ? -29.531 14.07 5.906 1 93.56 189 PRO B O 1
ATOM 3955 N N . ASN B 1 190 ? -30.234 12.305 7.082 1 93.69 190 ASN B N 1
ATOM 3956 C CA . ASN B 1 190 ? -29.984 11.297 6.059 1 93.69 190 ASN B CA 1
ATOM 3957 C C . ASN B 1 190 ? -28.531 11.312 5.605 1 93.69 190 ASN B C 1
ATOM 3959 O O . ASN B 1 190 ? -28.219 11.031 4.445 1 93.69 190 ASN B O 1
ATOM 3963 N N . GLY B 1 191 ? -27.688 11.859 6.453 1 95.62 191 GLY B N 1
ATOM 3964 C CA . GLY B 1 191 ? -26.281 11.867 6.125 1 95.62 191 GLY B CA 1
ATOM 3965 C C . GLY B 1 191 ? -25.922 12.852 5.023 1 95.62 191 GLY B C 1
ATOM 3966 O O . GLY B 1 191 ? -25.047 12.594 4.211 1 95.62 191 GLY B O 1
ATOM 3967 N N . SER B 1 192 ? -26.578 13.945 5.016 1 96 192 SER B N 1
ATOM 3968 C CA . SER B 1 192 ? -26.469 14.875 3.896 1 96 192 SER B CA 1
ATOM 3969 C C . SER B 1 192 ? -25.188 15.703 3.979 1 96 192 SER B C 1
ATOM 3971 O O . SER B 1 192 ? -24.828 16.391 3.021 1 96 192 SER B O 1
ATOM 3973 N N . ILE B 1 193 ? -24.547 15.68 5.117 1 97.94 193 ILE B N 1
ATOM 3974 C CA . ILE B 1 193 ? -23.359 16.5 5.316 1 97.94 193 ILE B CA 1
ATOM 3975 C C . ILE B 1 193 ? -22.125 15.617 5.395 1 97.94 193 ILE B C 1
ATOM 3977 O O . ILE B 1 193 ? -22 14.797 6.301 1 97.94 193 ILE B O 1
ATOM 3981 N N . GLN B 1 194 ? -21.203 15.766 4.48 1 98.62 194 GLN B N 1
ATOM 3982 C CA . GLN B 1 194 ? -19.906 15.102 4.52 1 98.62 194 GLN B CA 1
ATOM 3983 C C . GLN B 1 194 ? -18.969 15.789 5.496 1 98.62 194 GLN B C 1
ATOM 3985 O O . GLN B 1 194 ? -18.375 16.828 5.176 1 98.62 194 GLN B O 1
ATOM 3990 N N . ALA B 1 195 ? -18.734 15.172 6.617 1 98.19 195 ALA B N 1
ATOM 3991 C CA . ALA B 1 195 ? -18.078 15.852 7.734 1 98.19 195 ALA B CA 1
ATOM 3992 C C . ALA B 1 195 ? -16.594 15.531 7.781 1 98.19 195 ALA B C 1
ATOM 3994 O O . ALA B 1 195 ? -15.812 16.266 8.398 1 98.19 195 ALA B O 1
ATOM 3995 N N . ALA B 1 196 ? -16.188 14.43 7.238 1 98.69 196 ALA B N 1
ATOM 3996 C CA . ALA B 1 196 ? -14.789 14.039 7.16 1 98.69 196 ALA B CA 1
ATOM 3997 C C . ALA B 1 196 ? -14.555 13.086 5.988 1 98.69 196 ALA B C 1
ATOM 3999 O O . ALA B 1 196 ? -15.453 12.352 5.586 1 98.69 196 ALA B O 1
ATOM 4000 N N . THR B 1 197 ? -13.375 13.156 5.457 1 98.88 197 THR B N 1
ATOM 4001 C CA . THR B 1 197 ? -13.023 12.273 4.355 1 98.88 197 THR B CA 1
ATOM 4002 C C . THR B 1 197 ? -11.57 11.828 4.461 1 98.88 197 THR B C 1
ATOM 4004 O O . THR B 1 197 ? -10.719 12.586 4.926 1 98.88 197 THR B O 1
ATOM 4007 N N . TRP B 1 198 ? -11.305 10.633 4.109 1 98.81 198 TRP B N 1
ATOM 4008 C CA . TRP B 1 198 ? -9.977 10.047 3.926 1 98.81 198 TRP B CA 1
ATOM 4009 C C . TRP B 1 198 ? -9.734 9.695 2.461 1 98.81 198 TRP B C 1
ATOM 4011 O O . TRP B 1 198 ? -10.562 9.031 1.831 1 98.81 198 TRP B O 1
ATOM 4021 N N . LEU B 1 199 ? -8.586 10.172 1.926 1 98.88 199 LEU B N 1
ATOM 4022 C CA . LEU B 1 199 ? -8.266 10.008 0.511 1 98.88 199 LEU B CA 1
ATOM 4023 C C . LEU B 1 199 ? -6.875 9.414 0.331 1 98.88 199 LEU B C 1
ATOM 4025 O O . LEU B 1 199 ? -5.984 9.656 1.149 1 98.88 199 LEU B O 1
ATOM 4029 N N . ALA B 1 200 ? -6.762 8.68 -0.834 1 98.25 200 ALA B N 1
ATOM 4030 C CA . ALA B 1 200 ? -5.484 8.016 -1.064 1 98.25 200 ALA B CA 1
ATOM 4031 C C . ALA B 1 200 ? -5.039 8.164 -2.518 1 98.25 200 ALA B C 1
ATOM 4033 O O . ALA B 1 200 ? -5.871 8.289 -3.418 1 98.25 200 ALA B O 1
ATOM 4034 N N . ARG B 1 201 ? -3.768 8.25 -2.701 1 97.38 201 ARG B N 1
ATOM 4035 C CA . ARG B 1 201 ? -3.104 7.996 -3.977 1 97.38 201 ARG B CA 1
ATOM 4036 C C . ARG B 1 201 ? -2.379 6.656 -3.963 1 97.38 201 ARG B C 1
ATOM 4038 O O . ARG B 1 201 ? -2.27 5.992 -4.996 1 97.38 201 ARG B O 1
ATOM 4045 N N . THR B 1 202 ? -1.878 6.344 -2.764 1 96.56 202 THR B N 1
ATOM 4046 C CA . THR B 1 202 ? -1.244 5.047 -2.539 1 96.56 202 THR B CA 1
ATOM 4047 C C . THR B 1 202 ? -2.293 3.973 -2.268 1 96.56 202 THR B C 1
ATOM 4049 O O . THR B 1 202 ? -3.492 4.25 -2.281 1 96.56 202 THR B O 1
ATOM 4052 N N . THR B 1 203 ? -1.817 2.736 -2.049 1 96.69 203 THR B N 1
ATOM 4053 C CA . THR B 1 203 ? -2.768 1.671 -1.751 1 96.69 203 THR B CA 1
ATOM 4054 C C . THR B 1 203 ? -2.861 1.435 -0.247 1 96.69 203 THR B C 1
ATOM 4056 O O . THR B 1 203 ? -3.279 0.362 0.194 1 96.69 203 THR B O 1
ATOM 4059 N N . THR B 1 204 ? -2.318 2.369 0.548 1 96.12 204 THR B N 1
ATOM 4060 C CA . THR B 1 204 ? -2.656 2.471 1.964 1 96.12 204 THR B CA 1
ATOM 4061 C C . THR B 1 204 ? -4.016 3.141 2.146 1 96.12 204 THR B C 1
ATOM 4063 O O . THR B 1 204 ? -4.516 3.801 1.234 1 96.12 204 THR B O 1
ATOM 4066 N N . PRO B 1 205 ? -4.574 2.99 3.293 1 96 205 PRO B N 1
ATOM 4067 C CA . PRO B 1 205 ? -5.957 3.451 3.447 1 96 205 PRO B CA 1
ATOM 4068 C C . PRO B 1 205 ? -6.098 4.961 3.27 1 96 205 PRO B C 1
ATOM 4070 O O . PRO B 1 205 ? -7.176 5.445 2.92 1 96 205 PRO B O 1
ATOM 4073 N N . HIS B 1 206 ? -4.969 5.699 3.576 1 98 206 HIS B N 1
ATOM 4074 C CA . HIS B 1 206 ? -5.105 7.117 3.268 1 98 206 HIS B CA 1
ATOM 4075 C C . HIS B 1 206 ? -3.746 7.809 3.242 1 98 206 HIS B C 1
ATOM 4077 O O . HIS B 1 206 ? -2.826 7.406 3.959 1 98 206 HIS B O 1
ATOM 4083 N N . ASP B 1 207 ? -3.773 8.891 2.465 1 98.31 207 ASP B N 1
ATOM 4084 C CA . ASP B 1 207 ? -2.621 9.781 2.357 1 98.31 207 ASP B CA 1
ATOM 4085 C C . ASP B 1 207 ? -2.938 11.164 2.92 1 98.31 207 ASP B C 1
ATOM 4087 O O . ASP B 1 207 ? -2.033 11.898 3.316 1 98.31 207 ASP B O 1
ATOM 4091 N N . ILE B 1 208 ? -4.188 11.523 2.916 1 98.88 208 ILE B N 1
ATOM 4092 C CA . ILE B 1 208 ? -4.656 12.797 3.443 1 98.88 208 ILE B CA 1
ATOM 4093 C C . ILE B 1 208 ? -6.082 12.648 3.969 1 98.88 208 ILE B C 1
ATOM 4095 O O . ILE B 1 208 ? -6.867 11.859 3.432 1 98.88 208 ILE B O 1
ATOM 4099 N N . ALA B 1 209 ? -6.348 13.367 5.012 1 98.88 209 ALA B N 1
ATOM 4100 C CA . ALA B 1 209 ? -7.703 13.406 5.551 1 98.88 209 ALA B CA 1
ATOM 4101 C C . ALA B 1 209 ? -8.156 14.836 5.793 1 98.88 209 ALA B C 1
ATOM 4103 O O . ALA B 1 209 ? -7.344 15.711 6.098 1 98.88 209 ALA B O 1
ATOM 4104 N N . PHE B 1 210 ? -9.43 15.055 5.598 1 98.88 210 PHE B N 1
ATOM 4105 C CA . PHE B 1 210 ? -10.086 16.328 5.887 1 98.88 210 PHE B CA 1
ATOM 4106 C C . PHE B 1 210 ? -11.188 16.141 6.922 1 98.88 210 PHE B C 1
ATOM 4108 O O . PHE B 1 210 ? -12.055 15.281 6.77 1 98.88 210 PHE B O 1
ATOM 4115 N N . VAL B 1 211 ? -11.156 16.969 7.926 1 98.38 211 VAL B N 1
ATOM 4116 C CA . VAL B 1 211 ? -12.18 16.891 8.961 1 98.38 211 VAL B CA 1
ATOM 4117 C C . VAL B 1 211 ? -12.781 18.281 9.211 1 98.38 211 VAL B C 1
ATOM 4119 O O . VAL B 1 211 ? -12.062 19.281 9.172 1 98.38 211 VAL B O 1
ATOM 4122 N N . GLY B 1 212 ? -14.062 18.359 9.492 1 97.62 212 GLY B N 1
ATOM 4123 C CA . GLY B 1 212 ? -14.766 19.609 9.711 1 97.62 212 GLY B CA 1
ATOM 4124 C C . GLY B 1 212 ? -14.539 20.188 11.094 1 97.62 212 GLY B C 1
ATOM 4125 O O . GLY B 1 212 ? -14.469 19.453 12.078 1 97.62 212 GLY B O 1
ATOM 4126 N N . GLY B 1 213 ? -14.43 21.422 11.164 1 96.19 213 GLY B N 1
ATOM 4127 C CA . GLY B 1 213 ? -14.344 22.234 12.375 1 96.19 213 GLY B CA 1
ATOM 4128 C C . GLY B 1 213 ? -14.648 23.688 12.133 1 96.19 213 GLY B C 1
ATOM 4129 O O . GLY B 1 213 ? -15.031 24.078 11.031 1 96.19 213 GLY B O 1
ATOM 4130 N N . PRO B 1 214 ? -14.5 24.5 13.188 1 95.81 214 PRO B N 1
ATOM 4131 C CA . PRO B 1 214 ? -14.891 25.906 13.07 1 95.81 214 PRO B CA 1
ATOM 4132 C C . PRO B 1 214 ? -13.938 26.719 12.188 1 95.81 214 PRO B C 1
ATOM 4134 O O . PRO B 1 214 ? -14.336 27.75 11.633 1 95.81 214 PRO B O 1
ATOM 4137 N N . ARG B 1 215 ? -12.711 26.312 12.078 1 96.25 215 ARG B N 1
ATOM 4138 C CA . ARG B 1 215 ? -11.703 27.016 11.281 1 96.25 215 ARG B CA 1
ATOM 4139 C C . ARG B 1 215 ? -10.688 26.031 10.711 1 96.25 215 ARG B C 1
ATOM 4141 O O . ARG B 1 215 ? -10.594 24.891 11.156 1 96.25 215 ARG B O 1
ATOM 4148 N N . MET B 1 216 ? -9.953 26.516 9.719 1 97.56 216 MET B N 1
ATOM 4149 C CA . MET B 1 216 ? -8.891 25.672 9.156 1 97.56 216 MET B CA 1
ATOM 4150 C C . MET B 1 216 ? -7.738 25.531 10.141 1 97.56 216 MET B C 1
ATOM 4152 O O . MET B 1 216 ? -7.527 26.391 10.992 1 97.56 216 MET B O 1
ATOM 4156 N N . GLY B 1 217 ? -6.98 24.484 10.039 1 98.12 217 GLY B N 1
ATOM 4157 C CA . GLY B 1 217 ? -5.781 24.234 10.828 1 98.12 217 GLY B CA 1
ATOM 4158 C C . GLY B 1 217 ? -5.145 22.891 10.547 1 98.12 217 GLY B C 1
ATOM 4159 O O . GLY B 1 217 ? -5.551 22.188 9.617 1 98.12 217 GLY B O 1
ATOM 4160 N N . LEU B 1 218 ? -4.07 22.594 11.234 1 98.75 218 LEU B N 1
ATOM 4161 C CA . LEU B 1 218 ? -3.418 21.297 11.203 1 98.75 218 LEU B CA 1
ATOM 4162 C C . LEU B 1 218 ? -3.875 20.438 12.375 1 98.75 218 LEU B C 1
ATOM 4164 O O . LEU B 1 218 ? -3.66 20.781 13.531 1 98.75 218 LEU B O 1
ATOM 4168 N N . HIS B 1 219 ? -4.574 19.359 12.047 1 98.62 219 HIS B N 1
ATOM 4169 C CA . HIS B 1 219 ? -4.852 18.406 13.117 1 98.62 219 HIS B CA 1
ATOM 4170 C C . HIS B 1 219 ? -3.6 17.625 13.5 1 98.62 219 HIS B C 1
ATOM 4172 O O . HIS B 1 219 ? -3.184 17.641 14.664 1 98.62 219 HIS B O 1
ATOM 4178 N N . HIS B 1 220 ? -3.008 16.953 12.523 1 98.81 220 HIS B N 1
ATOM 4179 C CA . HIS B 1 220 ? -1.771 16.234 12.836 1 98.81 220 HIS B CA 1
ATOM 4180 C C . HIS B 1 220 ? -1.01 15.875 11.562 1 98.81 220 HIS B C 1
ATOM 4182 O O . HIS B 1 220 ? -1.565 15.922 10.461 1 98.81 220 HIS B O 1
ATOM 4188 N N . ILE B 1 221 ? 0.275 15.562 11.703 1 98.88 221 ILE B N 1
ATOM 4189 C CA . ILE B 1 221 ? 1.037 14.734 10.781 1 98.88 221 ILE B CA 1
ATOM 4190 C C . ILE B 1 221 ? 1.329 13.375 11.414 1 98.88 221 ILE B C 1
ATOM 4192 O O . ILE B 1 221 ? 1.466 13.273 12.633 1 98.88 221 ILE B O 1
ATOM 4196 N N . ALA B 1 222 ? 1.426 12.375 10.539 1 98.88 222 ALA B N 1
ATOM 4197 C CA . ALA B 1 222 ? 1.545 11.016 11.055 1 98.88 222 ALA B CA 1
ATOM 4198 C C . ALA B 1 222 ? 2.785 10.328 10.5 1 98.88 222 ALA B C 1
ATOM 4200 O O . ALA B 1 222 ? 3.178 10.562 9.359 1 98.88 222 ALA B O 1
ATOM 4201 N N . PHE B 1 223 ? 3.354 9.445 11.32 1 98.81 223 PHE B N 1
ATOM 4202 C CA . PHE B 1 223 ? 4.531 8.656 10.953 1 98.81 223 PHE B CA 1
ATOM 4203 C C . PHE B 1 223 ? 4.242 7.168 11.07 1 98.81 223 PHE B C 1
ATOM 4205 O O . PHE B 1 223 ? 3.611 6.723 12.031 1 98.81 223 PHE B O 1
ATOM 4212 N N . PHE B 1 224 ? 4.793 6.395 10.164 1 98.56 224 PHE B N 1
ATOM 4213 C CA . PHE B 1 224 ? 4.414 4.992 10.039 1 98.56 224 PHE B CA 1
ATOM 4214 C C . PHE B 1 224 ? 5.293 4.117 10.93 1 98.56 224 PHE B C 1
ATOM 4216 O O . PHE B 1 224 ? 6.508 4.312 10.992 1 98.56 224 PHE B O 1
ATOM 4223 N N . LEU B 1 225 ? 4.645 3.178 11.609 1 97.62 225 LEU B N 1
ATOM 4224 C CA . LEU B 1 225 ? 5.277 2.057 12.289 1 97.62 225 LEU B CA 1
ATOM 4225 C C . LEU B 1 225 ? 4.68 0.731 11.836 1 97.62 225 LEU B C 1
ATOM 4227 O O . LEU B 1 225 ? 3.67 0.713 11.125 1 97.62 225 LEU B O 1
ATOM 4231 N N . ASP B 1 226 ? 5.238 -0.367 12.219 1 94.75 226 ASP B N 1
ATOM 4232 C CA . ASP B 1 226 ? 4.887 -1.66 11.641 1 94.75 226 ASP B CA 1
ATOM 4233 C C . ASP B 1 226 ? 3.604 -2.209 12.266 1 94.75 226 ASP B C 1
ATOM 4235 O O . ASP B 1 226 ? 2.777 -2.803 11.57 1 94.75 226 ASP B O 1
ATOM 4239 N N . GLY B 1 227 ? 3.506 -2.066 13.586 1 95.31 227 GLY B N 1
ATOM 4240 C CA . GLY B 1 227 ? 2.361 -2.711 14.211 1 95.31 227 GLY B CA 1
ATOM 4241 C C . GLY B 1 227 ? 2.17 -2.312 15.656 1 95.31 227 GLY B C 1
ATOM 4242 O O . GLY B 1 227 ? 2.824 -1.389 16.141 1 95.31 227 GLY B O 1
ATOM 4243 N N . TRP B 1 228 ? 1.287 -3.066 16.375 1 95.62 228 TRP B N 1
ATOM 4244 C CA . TRP B 1 228 ? 0.865 -2.773 17.75 1 95.62 228 TRP B CA 1
ATOM 4245 C C . TRP B 1 228 ? 2.066 -2.697 18.672 1 95.62 228 TRP B C 1
ATOM 4247 O O . TRP B 1 228 ? 2.143 -1.806 19.531 1 95.62 228 TRP B O 1
ATOM 4257 N N . ASN B 1 229 ? 2.969 -3.666 18.547 1 95.88 229 ASN B N 1
ATOM 4258 C CA . ASN B 1 229 ? 4.145 -3.65 19.422 1 95.88 229 ASN B CA 1
ATOM 4259 C C . ASN B 1 229 ? 4.941 -2.359 19.266 1 95.88 229 ASN B C 1
ATOM 4261 O O . ASN B 1 229 ? 5.469 -1.827 20.234 1 95.88 229 ASN B O 1
ATOM 4265 N N . ASP B 1 230 ? 5.023 -1.876 18.094 1 97.06 230 ASP B N 1
ATOM 4266 C CA . ASP B 1 230 ? 5.762 -0.648 17.812 1 97.06 230 ASP B CA 1
ATOM 4267 C C . ASP B 1 230 ? 5.02 0.573 18.359 1 97.06 230 ASP B C 1
ATOM 4269 O O . ASP B 1 230 ? 5.641 1.529 18.828 1 97.06 230 ASP B O 1
ATOM 4273 N N . ILE B 1 231 ? 3.699 0.555 18.25 1 98.06 231 ILE B N 1
ATOM 4274 C CA . ILE B 1 231 ? 2.893 1.63 18.812 1 98.06 231 IL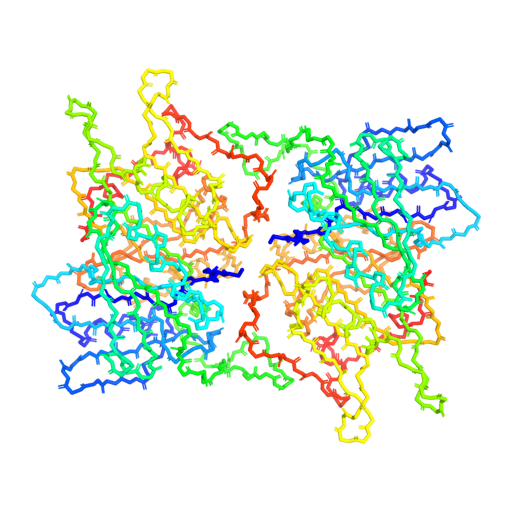E B CA 1
ATOM 4275 C C . ILE B 1 231 ? 3.102 1.691 20.328 1 98.06 231 ILE B C 1
ATOM 4277 O O . ILE B 1 231 ? 3.279 2.773 20.891 1 98.06 231 ILE B O 1
ATOM 4281 N N . LEU B 1 232 ? 3.094 0.554 20.969 1 97.56 232 LEU B N 1
ATOM 4282 C CA . LEU B 1 232 ? 3.299 0.49 22.406 1 97.56 232 LEU B CA 1
ATOM 4283 C C . LEU B 1 232 ? 4.707 0.947 22.781 1 97.56 232 LEU B C 1
ATOM 4285 O O . LEU B 1 232 ? 4.891 1.66 23.766 1 97.56 232 LEU B O 1
ATOM 4289 N N . LYS B 1 233 ? 5.664 0.571 22 1 97.5 233 LYS B N 1
ATOM 4290 C CA . LYS B 1 233 ? 7.027 1.047 22.219 1 97.5 233 LYS B CA 1
ATOM 4291 C C . LYS B 1 233 ? 7.105 2.566 22.109 1 97.5 233 LYS B C 1
ATOM 4293 O O . LYS B 1 233 ? 7.805 3.219 22.875 1 97.5 233 LYS B O 1
ATOM 4298 N N . ALA B 1 234 ? 6.465 3.068 21.094 1 98.25 234 ALA B N 1
ATOM 4299 C CA . ALA B 1 234 ? 6.434 4.52 20.938 1 98.25 234 ALA B CA 1
ATOM 4300 C C . ALA B 1 234 ? 5.887 5.195 22.203 1 98.25 234 ALA B C 1
ATOM 4302 O O . ALA B 1 234 ? 6.418 6.215 22.641 1 98.25 234 ALA B O 1
ATOM 4303 N N . ALA B 1 235 ? 4.859 4.648 22.75 1 98.38 235 ALA B N 1
ATOM 4304 C CA . ALA B 1 235 ? 4.297 5.176 24 1 98.38 235 ALA B CA 1
ATOM 4305 C C . ALA B 1 235 ? 5.332 5.16 25.125 1 98.38 235 ALA B C 1
ATOM 4307 O O . ALA B 1 235 ? 5.441 6.121 25.891 1 98.38 235 ALA B O 1
ATOM 4308 N N . ASP B 1 236 ? 6.051 4.055 25.25 1 98.31 236 ASP B N 1
ATOM 4309 C CA . ASP B 1 236 ? 7.113 3.961 26.25 1 98.31 236 ASP B CA 1
ATOM 4310 C C . ASP B 1 236 ? 8.164 5.051 26.031 1 98.31 236 ASP B C 1
ATOM 4312 O O . ASP B 1 236 ? 8.617 5.676 27 1 98.31 236 ASP B O 1
ATOM 4316 N N . VAL B 1 237 ? 8.547 5.262 24.828 1 98.5 237 VAL B N 1
ATOM 4317 C CA . VAL B 1 237 ? 9.523 6.293 24.469 1 98.5 237 VAL B CA 1
ATOM 4318 C C . VAL B 1 237 ? 9 7.664 24.891 1 98.5 237 VAL B C 1
ATOM 4320 O O . VAL B 1 237 ? 9.742 8.484 25.422 1 98.5 237 VAL B O 1
ATOM 4323 N N . MET B 1 238 ? 7.785 7.938 24.625 1 98.19 238 MET B N 1
ATOM 4324 C CA . MET B 1 238 ? 7.172 9.219 24.984 1 98.19 238 MET B CA 1
ATOM 4325 C C . MET B 1 238 ? 7.168 9.422 26.484 1 98.19 238 MET B C 1
ATOM 4327 O O . MET B 1 238 ? 7.43 10.531 26.969 1 98.19 238 MET B O 1
ATOM 4331 N N . ALA B 1 239 ? 6.832 8.375 27.172 1 97.44 239 ALA B N 1
ATOM 4332 C CA . ALA B 1 239 ? 6.859 8.453 28.625 1 97.44 239 ALA B CA 1
ATOM 4333 C C . ALA B 1 239 ? 8.258 8.789 29.141 1 97.44 239 ALA B C 1
ATOM 4335 O O . ALA B 1 239 ? 8.422 9.664 29.984 1 97.44 239 ALA B O 1
ATOM 4336 N N . LYS B 1 240 ? 9.25 8.156 28.625 1 97.62 240 LYS B N 1
ATOM 4337 C CA . LYS B 1 240 ? 10.648 8.383 29 1 97.62 240 LYS B CA 1
ATOM 4338 C C . LYS B 1 240 ? 11.062 9.82 28.719 1 97.62 240 LYS B C 1
ATOM 4340 O O . LYS B 1 240 ? 11.875 10.391 29.453 1 97.62 240 LYS B O 1
ATOM 4345 N N . ASN B 1 241 ? 10.445 10.414 27.719 1 97.56 241 ASN B N 1
ATOM 4346 C CA . ASN B 1 241 ? 10.828 11.758 27.297 1 97.56 241 ASN B CA 1
ATOM 4347 C C . ASN B 1 241 ? 9.836 12.805 27.781 1 97.56 241 ASN B C 1
ATOM 4349 O O . ASN B 1 241 ? 9.906 13.969 27.391 1 97.56 241 ASN B O 1
ATOM 4353 N N . LYS B 1 242 ? 8.883 12.352 28.547 1 97.06 242 LYS B N 1
ATOM 4354 C CA . LYS B 1 242 ? 7.891 13.219 29.172 1 97.06 242 LYS B CA 1
ATOM 4355 C C . LYS B 1 242 ? 7.109 14 28.125 1 97.06 242 LYS B C 1
ATOM 4357 O O . LYS B 1 242 ? 6.914 15.211 28.25 1 97.06 242 LYS B O 1
ATOM 4362 N N . VAL B 1 243 ? 6.77 13.312 27.078 1 97.94 243 VAL B N 1
ATOM 4363 C CA . VAL B 1 243 ? 5.961 13.875 26.016 1 97.94 243 VAL B CA 1
ATOM 4364 C C . VAL B 1 243 ? 4.492 13.898 26.422 1 97.94 243 VAL B C 1
ATOM 4366 O O . VAL B 1 243 ? 3.992 12.938 27.016 1 97.94 243 VAL B O 1
ATOM 4369 N N . LYS B 1 244 ? 3.824 14.977 26.141 1 96.62 244 LYS B N 1
ATOM 4370 C CA . LYS B 1 244 ? 2.387 15.047 26.391 1 96.62 244 LYS B CA 1
ATOM 4371 C C . LYS B 1 244 ? 1.614 14.18 25.406 1 96.62 244 LYS B C 1
ATOM 4373 O O . LYS B 1 244 ? 1.502 14.516 24.234 1 96.62 244 LYS B O 1
ATOM 4378 N N . ILE B 1 245 ? 1.017 13.117 25.875 1 97.12 245 ILE B N 1
ATOM 4379 C CA . ILE B 1 245 ? 0.193 12.219 25.062 1 97.12 245 ILE B CA 1
ATOM 4380 C C . ILE B 1 245 ? -1.255 12.703 25.078 1 97.12 245 ILE B C 1
ATOM 4382 O O . ILE B 1 245 ? -1.809 13.016 26.125 1 97.12 245 ILE B O 1
ATOM 4386 N N . ASP B 1 246 ? -1.841 12.82 23.953 1 96.56 246 ASP B N 1
ATOM 4387 C CA . ASP B 1 246 ? -3.24 13.219 23.828 1 96.56 246 ASP B CA 1
ATOM 4388 C C . ASP B 1 246 ? -4.16 12 23.891 1 96.56 246 ASP B C 1
ATOM 4390 O O . ASP B 1 246 ? -5.145 11.992 24.641 1 96.56 246 ASP B O 1
ATOM 4394 N N . VAL B 1 247 ? -3.902 11.055 23.062 1 96.06 247 VAL B N 1
ATOM 4395 C CA . VAL B 1 247 ? -4.641 9.797 23.016 1 96.06 247 VAL B CA 1
ATOM 4396 C C . VAL B 1 247 ? -3.67 8.625 23.125 1 96.06 247 VAL B C 1
ATOM 4398 O O . VAL B 1 247 ? -2.754 8.484 22.312 1 96.06 247 VAL B O 1
ATOM 4401 N N . ALA B 1 248 ? -3.873 7.793 24.125 1 96.25 248 ALA B N 1
ATOM 4402 C CA . ALA B 1 248 ? -3.043 6.609 24.328 1 96.25 248 ALA B CA 1
ATOM 4403 C C . ALA B 1 248 ? -3.258 5.59 23.203 1 96.25 248 ALA B C 1
ATOM 4405 O O . ALA B 1 248 ? -4.156 5.746 22.375 1 96.25 248 ALA B O 1
ATOM 4406 N N . PRO B 1 249 ? -2.365 4.555 23.141 1 97.5 249 PRO B N 1
ATOM 4407 C CA . PRO B 1 249 ? -2.498 3.58 22.047 1 97.5 249 PRO B CA 1
ATOM 4408 C C . PRO B 1 249 ? -3.92 3.041 21.922 1 97.5 249 PRO B C 1
ATOM 4410 O O . PRO B 1 249 ? -4.5 2.564 22.891 1 97.5 249 PRO B O 1
ATOM 4413 N N . THR B 1 250 ? -4.426 3.131 20.719 1 96.38 250 THR B N 1
ATOM 4414 C CA . THR B 1 250 ? -5.793 2.688 20.484 1 96.38 250 THR B CA 1
ATOM 4415 C C . THR B 1 250 ? -5.996 2.326 19.016 1 96.38 250 THR B C 1
ATOM 4417 O O . THR B 1 250 ? -5.082 2.473 18.203 1 96.38 250 THR B O 1
ATOM 4420 N N . ARG B 1 251 ? -7.207 1.773 18.719 1 95.75 251 ARG B N 1
ATOM 4421 C CA . ARG B 1 251 ? -7.625 1.394 17.359 1 95.75 251 ARG B CA 1
ATOM 4422 C C . ARG B 1 251 ? -8.625 2.393 16.797 1 95.75 251 ARG B C 1
ATOM 4424 O O . ARG B 1 251 ? -9.578 2.779 17.484 1 95.75 251 ARG B O 1
ATOM 4431 N N . HIS B 1 252 ? -8.336 2.816 15.555 1 95.94 252 HIS B N 1
ATOM 4432 C CA . HIS B 1 252 ? -9.406 3.455 14.789 1 95.94 252 HIS B CA 1
ATOM 4433 C C . HIS B 1 252 ? -10.305 2.418 14.133 1 95.94 252 HIS B C 1
ATOM 4435 O O . HIS B 1 252 ? -9.828 1.387 13.656 1 95.94 252 HIS B O 1
ATOM 4441 N N . GLY B 1 253 ? -11.68 2.664 14.242 1 96.88 253 GLY B N 1
ATOM 4442 C CA . GLY B 1 253 ? -12.484 2.01 13.227 1 96.88 253 GLY B CA 1
ATOM 4443 C C . GLY B 1 253 ? -12.133 2.445 11.812 1 96.88 253 GLY B C 1
ATOM 4444 O O . GLY B 1 253 ? -11.953 1.609 10.93 1 96.88 253 GLY B O 1
ATOM 4445 N N . ILE B 1 254 ? -12.055 3.773 11.664 1 97.38 254 ILE B N 1
ATOM 4446 C CA . ILE B 1 254 ? -11.672 4.398 10.406 1 97.38 254 ILE B CA 1
ATOM 4447 C C . ILE B 1 254 ? -10.273 3.949 10.008 1 97.38 254 ILE B C 1
ATOM 4449 O O . ILE B 1 254 ? -9.328 4.07 10.789 1 97.38 254 ILE B O 1
ATOM 4453 N N . THR B 1 255 ? -10.117 3.41 8.789 1 97.06 255 THR B N 1
ATOM 4454 C CA . THR B 1 255 ? -8.875 2.951 8.164 1 97.06 255 THR B CA 1
ATOM 4455 C C . THR B 1 255 ? -8.32 1.734 8.898 1 97.06 255 THR B C 1
ATOM 4457 O O . THR B 1 255 ? -7.289 1.184 8.508 1 97.06 255 THR B O 1
ATOM 4460 N N . ARG B 1 256 ? -8.898 1.292 10.023 1 96.31 256 ARG B N 1
ATOM 4461 C CA . ARG B 1 256 ? -8.445 0.19 10.867 1 96.31 256 ARG B CA 1
ATOM 4462 C C . ARG B 1 256 ? -7.062 0.475 11.445 1 96.31 256 ARG B C 1
ATOM 4464 O O . ARG B 1 256 ? -6.25 -0.439 11.602 1 96.31 256 ARG B O 1
ATOM 4471 N N . GLY B 1 257 ? -6.812 1.695 11.727 1 95.38 257 GLY B N 1
ATOM 4472 C CA . GLY B 1 257 ? -5.48 2.123 12.125 1 95.38 257 GLY B CA 1
ATOM 4473 C C . GLY B 1 257 ? -5.16 1.807 13.578 1 95.38 257 GLY B C 1
ATOM 4474 O O . GLY B 1 257 ? -6.031 1.888 14.445 1 95.38 257 GLY B O 1
ATOM 4475 N N . GLU B 1 258 ? -3.896 1.424 13.867 1 97.12 258 GLU B N 1
ATOM 4476 C CA . GLU B 1 258 ? -3.289 1.408 15.188 1 97.12 258 GLU B CA 1
ATOM 4477 C C . GLU B 1 258 ? -2.539 2.707 15.469 1 97.12 258 GLU B C 1
ATOM 4479 O O . GLU B 1 258 ? -1.67 3.109 14.695 1 97.12 258 GLU B O 1
ATOM 4484 N N . THR B 1 259 ? -2.9 3.35 16.594 1 97.62 259 THR B N 1
ATOM 4485 C CA . THR B 1 259 ? -2.404 4.723 16.625 1 97.62 259 THR B CA 1
ATOM 4486 C C . THR B 1 259 ? -2.148 5.172 18.047 1 97.62 259 THR B C 1
ATOM 4488 O O . THR B 1 259 ? -2.607 4.535 19 1 97.62 259 THR B O 1
ATOM 4491 N N . ILE B 1 260 ? -1.365 6.195 18.219 1 98.25 260 ILE B N 1
ATOM 4492 C CA . ILE B 1 260 ? -1.162 7.031 19.391 1 98.25 260 ILE B CA 1
ATOM 4493 C C . ILE B 1 260 ? -0.969 8.484 18.969 1 98.25 260 ILE B C 1
ATOM 4495 O O . ILE B 1 260 ? -0.3 8.758 17.969 1 98.25 260 ILE B O 1
ATOM 4499 N N . TYR B 1 261 ? -1.593 9.422 19.703 1 98.31 261 TYR B N 1
ATOM 4500 C CA . TYR B 1 261 ? -1.492 10.844 19.406 1 98.31 261 TYR B CA 1
ATOM 4501 C C . TYR B 1 261 ? -0.78 11.586 20.531 1 98.31 261 TYR B C 1
ATOM 4503 O O . TYR B 1 261 ? -1.013 11.305 21.719 1 98.31 261 TYR B O 1
ATOM 4511 N N . PHE B 1 262 ? 0.017 12.547 20.156 1 98.5 262 PHE B N 1
ATOM 4512 C CA . PHE B 1 262 ? 0.819 13.297 21.125 1 98.5 262 PHE B CA 1
ATOM 4513 C C . PHE B 1 262 ? 1.228 14.648 20.531 1 98.5 262 PHE B C 1
ATOM 4515 O O . PHE B 1 262 ? 1.017 14.906 19.359 1 98.5 262 PHE B O 1
ATOM 4522 N N . PHE B 1 263 ? 1.739 15.5 21.375 1 98.31 263 PHE B N 1
ATOM 4523 C CA . PHE B 1 263 ? 2.066 16.859 20.922 1 98.31 263 PHE B CA 1
ATOM 4524 C C . PHE B 1 263 ? 3.574 17.078 20.953 1 98.31 263 PHE B C 1
ATOM 4526 O O . PHE B 1 263 ? 4.258 16.641 21.875 1 98.31 263 PHE B O 1
ATOM 4533 N N . ASP B 1 264 ? 4.102 17.766 19.906 1 98.44 264 ASP B N 1
ATOM 4534 C CA . ASP B 1 264 ? 5.461 18.281 20.031 1 98.44 264 ASP B CA 1
ATOM 4535 C C . ASP B 1 264 ? 5.523 19.453 21 1 98.44 264 ASP B C 1
ATOM 4537 O O . ASP B 1 264 ? 4.488 19.906 21.5 1 98.44 264 ASP B O 1
ATOM 4541 N N . PRO B 1 265 ? 6.695 19.938 21.297 1 97.88 265 PRO B N 1
ATOM 4542 C CA . PRO B 1 265 ? 6.809 20.953 22.344 1 97.88 265 PRO B CA 1
ATOM 4543 C C . PRO B 1 265 ? 6.082 22.25 21.984 1 97.88 265 PRO B C 1
ATOM 4545 O O . PRO B 1 265 ? 5.785 23.062 22.875 1 97.88 265 PRO B O 1
ATOM 4548 N N . SER B 1 266 ? 5.816 22.5 20.719 1 97.75 266 SER B N 1
ATOM 4549 C CA . SER B 1 266 ? 5.152 23.719 20.281 1 97.75 266 SER B CA 1
ATOM 4550 C C . SER B 1 266 ? 3.639 23.547 20.25 1 97.75 266 SER B C 1
ATOM 4552 O O . SER B 1 266 ? 2.9 24.531 20.094 1 97.75 266 SER B O 1
ATOM 4554 N N . GLY B 1 267 ? 3.211 22.312 20.359 1 97.44 267 GLY B N 1
ATOM 4555 C CA . GLY B 1 267 ? 1.778 22.078 20.359 1 97.44 267 GLY B CA 1
ATOM 4556 C C . GLY B 1 267 ? 1.266 21.5 19.047 1 97.44 267 GLY B C 1
ATOM 4557 O O . GLY B 1 267 ? 0.058 21.328 18.875 1 97.44 267 GLY B O 1
ATOM 4558 N N . ASN B 1 268 ? 2.082 21.297 18.078 1 98.62 268 ASN B N 1
ATOM 4559 C CA . ASN B 1 268 ? 1.666 20.547 16.906 1 98.62 268 ASN B CA 1
ATOM 4560 C C . ASN B 1 268 ? 1.395 19.078 17.234 1 98.62 268 ASN B C 1
ATOM 4562 O O . ASN B 1 268 ? 2.227 18.406 17.859 1 98.62 268 ASN B O 1
ATOM 4566 N N . ARG B 1 269 ? 0.245 18.578 16.828 1 98.69 269 ARG B N 1
ATOM 4567 C CA . ARG B 1 269 ? -0.105 17.188 17.094 1 98.69 269 ARG B CA 1
ATOM 4568 C C . ARG B 1 269 ? 0.602 16.25 16.125 1 98.69 269 ARG B C 1
ATOM 4570 O O . ARG B 1 269 ? 0.646 16.5 14.93 1 98.69 269 ARG B O 1
ATOM 4577 N N . ASN B 1 270 ? 1.188 15.211 16.656 1 98.75 270 ASN B N 1
ATOM 4578 C CA . ASN B 1 270 ? 1.772 14.094 15.914 1 98.75 270 ASN B CA 1
ATOM 4579 C C . ASN B 1 270 ? 0.987 12.805 16.125 1 98.75 270 ASN B C 1
ATOM 4581 O O . ASN B 1 270 ? 0.279 12.664 17.125 1 98.75 270 ASN B O 1
ATOM 4585 N N . GLU B 1 271 ? 1.098 11.977 15.188 1 98.75 271 GLU B N 1
ATOM 4586 C CA . GLU B 1 271 ? 0.555 10.625 15.258 1 98.75 271 GLU B CA 1
ATOM 4587 C C . GLU B 1 271 ? 1.593 9.594 14.82 1 98.75 271 GLU B C 1
ATOM 4589 O O . GLU B 1 271 ? 2.324 9.805 13.852 1 98.75 271 GLU B O 1
ATOM 4594 N N . THR B 1 272 ? 1.714 8.523 15.562 1 98.56 272 THR B N 1
ATOM 4595 C CA . THR B 1 272 ? 2.24 7.316 14.938 1 98.56 272 THR B CA 1
ATOM 4596 C C . THR B 1 272 ? 1.104 6.398 14.492 1 98.56 272 THR B C 1
ATOM 4598 O O . THR B 1 272 ? 0.1 6.258 15.195 1 98.56 272 THR B O 1
ATOM 4601 N N . PHE B 1 273 ? 1.259 5.91 13.336 1 97.69 273 PHE B N 1
ATOM 4602 C CA . PHE B 1 273 ? 0.25 5.078 12.688 1 97.69 273 PHE B CA 1
ATOM 4603 C C . PHE B 1 273 ? 0.852 3.758 12.227 1 97.69 273 PHE B C 1
ATOM 4605 O O . PHE B 1 273 ? 1.928 3.734 11.625 1 97.69 273 PHE B O 1
ATOM 4612 N N . ALA B 1 274 ? 0.193 2.658 12.57 1 95.69 274 ALA B N 1
ATOM 4613 C CA . ALA B 1 274 ? 0.762 1.368 12.195 1 95.69 274 ALA B CA 1
ATOM 4614 C C . ALA B 1 274 ? -0.281 0.487 11.516 1 95.69 274 ALA B C 1
ATOM 4616 O O . ALA B 1 274 ? -1.484 0.676 11.703 1 95.69 274 ALA B O 1
ATOM 4617 N N . GLY B 1 275 ? 0.319 -0.489 10.695 1 85.81 275 GLY B N 1
ATOM 4618 C CA . GLY B 1 275 ? -0.508 -1.461 10 1 85.81 275 GLY B CA 1
ATOM 4619 C C . GLY B 1 275 ? -1.023 -0.959 8.664 1 85.81 275 GLY B C 1
ATOM 4620 O O . GLY B 1 275 ? -1.193 0.246 8.469 1 85.81 275 GLY B O 1
ATOM 4621 N N . LEU B 1 276 ? -1.302 -1.868 7.805 1 87.62 276 LEU B N 1
ATOM 4622 C CA . LEU B 1 276 ? -1.851 -1.503 6.504 1 87.62 276 LEU B CA 1
ATOM 4623 C C . LEU B 1 276 ? -3.355 -1.268 6.594 1 87.62 276 LEU B C 1
ATOM 4625 O O . LEU B 1 276 ? -3.9 -0.426 5.875 1 87.62 276 LEU B O 1
ATOM 4629 N N . GLY B 1 277 ? -4.02 -1.926 7.633 1 91.12 277 GLY B N 1
ATOM 4630 C CA . GLY B 1 277 ? -5.473 -1.893 7.68 1 91.12 277 GLY B CA 1
ATOM 4631 C C . GLY B 1 277 ? -6.125 -2.725 6.594 1 91.12 277 GLY B C 1
ATOM 4632 O O . GLY B 1 277 ? -6.488 -3.881 6.824 1 91.12 277 GLY B O 1
ATOM 4633 N N . TYR B 1 278 ? -6.18 -2.215 5.426 1 95 278 TYR B N 1
ATOM 4634 C CA . TYR B 1 278 ? -6.652 -2.918 4.238 1 95 278 TYR B CA 1
ATOM 4635 C C . TYR B 1 278 ? -5.973 -2.385 2.984 1 95 278 TYR B C 1
ATOM 4637 O O . TYR B 1 278 ? -5.309 -1.346 3.023 1 95 278 TYR B O 1
ATOM 4645 N N . LEU B 1 279 ? -6.047 -3.143 1.941 1 95.5 279 LEU B N 1
ATOM 4646 C CA . LEU B 1 279 ? -5.523 -2.703 0.652 1 95.5 279 LEU B CA 1
ATOM 4647 C C . LEU B 1 279 ? -6.469 -1.698 -0.001 1 95.5 279 LEU B C 1
ATOM 4649 O O . LEU B 1 279 ? -7.504 -2.08 -0.553 1 95.5 279 LEU B O 1
ATOM 4653 N N . ALA B 1 280 ? -6.102 -0.441 0.056 1 96.88 280 ALA B N 1
ATOM 4654 C CA . ALA B 1 280 ? -6.934 0.589 -0.557 1 96.88 280 ALA B CA 1
ATOM 4655 C C . ALA B 1 280 ? -6.84 0.54 -2.078 1 96.88 280 ALA B C 1
ATOM 4657 O O . ALA B 1 280 ? -5.746 0.41 -2.635 1 96.88 280 ALA B O 1
ATOM 4658 N N . GLN B 1 281 ? -7.953 0.552 -2.703 1 96.69 281 GLN B N 1
ATOM 4659 C CA . GLN B 1 281 ? -8.086 0.55 -4.156 1 96.69 281 GLN B CA 1
ATOM 4660 C C . GLN B 1 281 ? -9.234 1.446 -4.605 1 96.69 281 GLN B C 1
ATOM 4662 O O . GLN B 1 281 ? -10.258 1.547 -3.92 1 96.69 281 GLN B O 1
ATOM 4667 N N . PRO B 1 282 ? -9.078 2.102 -5.801 1 96.25 282 PRO B N 1
ATOM 4668 C CA . PRO B 1 282 ? -10.156 2.986 -6.266 1 96.25 282 PRO B CA 1
ATOM 4669 C C . PRO B 1 282 ? -11.477 2.25 -6.48 1 96.25 282 PRO B C 1
ATOM 4671 O O . PRO B 1 282 ? -12.539 2.873 -6.484 1 96.25 282 PRO B O 1
ATOM 4674 N N . ASP B 1 283 ? -11.383 0.912 -6.656 1 96.5 283 ASP B N 1
ATOM 4675 C CA . ASP B 1 283 ? -12.617 0.172 -6.91 1 96.5 283 ASP B CA 1
ATOM 4676 C C . ASP B 1 283 ? -13.125 -0.5 -5.637 1 96.5 283 ASP B C 1
ATOM 4678 O O . ASP B 1 283 ? -14.094 -1.269 -5.676 1 96.5 283 ASP B O 1
ATOM 4682 N N . ARG B 1 284 ? -12.484 -0.368 -4.543 1 97.44 284 ARG B N 1
ATOM 4683 C CA . ARG B 1 284 ? -13.031 -0.82 -3.266 1 97.44 284 ARG B CA 1
ATOM 4684 C C . ARG B 1 284 ? -14.195 0.06 -2.822 1 97.44 284 ARG B C 1
ATOM 4686 O O . ARG B 1 284 ? -14.125 1.287 -2.924 1 97.44 284 ARG B O 1
ATOM 4693 N N . PRO B 1 285 ? -15.273 -0.531 -2.369 1 98 285 PRO B N 1
ATOM 4694 C CA . PRO B 1 285 ? -16.375 0.308 -1.899 1 98 285 PRO B CA 1
ATOM 4695 C C . PRO B 1 285 ? -15.961 1.271 -0.792 1 98 285 PRO B C 1
ATOM 4697 O O . PRO B 1 285 ? -15.25 0.878 0.136 1 98 285 PRO B O 1
ATOM 4700 N N . VAL B 1 286 ? -16.406 2.498 -0.912 1 98.56 286 VAL B N 1
ATOM 4701 C CA . VAL B 1 286 ? -16.125 3.51 0.099 1 98.56 286 VAL B CA 1
ATOM 4702 C C . VAL B 1 286 ? -16.766 3.117 1.425 1 98.56 286 VAL B C 1
ATOM 4704 O O . VAL B 1 286 ? -17.953 2.779 1.467 1 98.56 286 VAL B O 1
ATOM 4707 N N . VAL B 1 287 ? -16.031 3.143 2.48 1 98.69 287 VAL B N 1
ATOM 4708 C CA . VAL B 1 287 ? -16.578 2.896 3.812 1 98.69 287 VAL B CA 1
ATOM 4709 C C . VAL B 1 287 ? -17.203 4.176 4.363 1 98.69 287 VAL B C 1
ATOM 4711 O O . VAL B 1 287 ? -16.578 5.242 4.32 1 98.69 287 VAL B O 1
ATOM 4714 N N . THR B 1 288 ? -18.391 4.051 4.875 1 98.81 288 THR B N 1
ATOM 4715 C CA . THR B 1 288 ? -19.078 5.219 5.402 1 98.81 288 THR B CA 1
ATOM 4716 C C . THR B 1 288 ? -19.406 5.031 6.879 1 98.81 288 THR B C 1
ATOM 4718 O O . THR B 1 288 ? -19.984 4.012 7.273 1 98.81 288 THR B O 1
ATOM 4721 N N . TRP B 1 289 ? -19 5.977 7.625 1 98.56 289 TRP B N 1
ATOM 4722 C CA . TRP B 1 289 ? -19.359 6.066 9.039 1 98.56 289 TRP B CA 1
ATOM 4723 C C . TRP B 1 289 ? -20.469 7.094 9.25 1 98.56 289 TRP B C 1
ATOM 4725 O O . TRP B 1 289 ? -20.375 8.227 8.781 1 98.56 289 TRP B O 1
ATOM 4735 N N . THR B 1 290 ? -21.469 6.684 9.984 1 98.12 290 THR B N 1
ATOM 4736 C CA . THR B 1 290 ? -22.594 7.574 10.25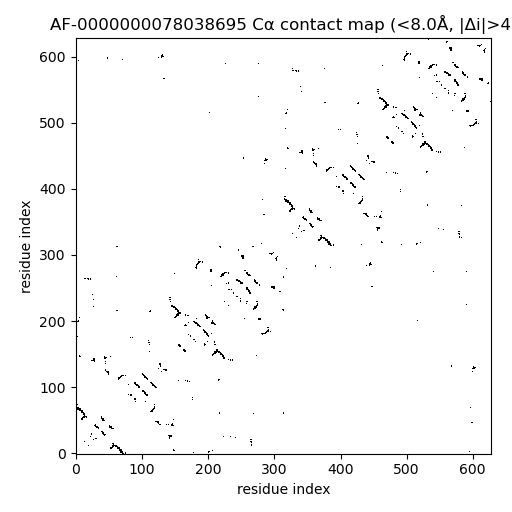8 1 98.12 290 THR B CA 1
ATOM 4737 C C . THR B 1 290 ? -22.406 8.273 11.609 1 98.12 290 THR B C 1
ATOM 4739 O O . THR B 1 290 ? -21.578 7.863 12.414 1 98.12 290 THR B O 1
ATOM 4742 N N . GLU B 1 291 ? -23.188 9.25 11.797 1 95.81 291 GLU B N 1
ATOM 4743 C CA . GLU B 1 291 ? -23.078 10.125 12.969 1 95.81 291 GLU B CA 1
ATOM 4744 C C . GLU B 1 291 ? -23.172 9.32 14.266 1 95.81 291 GLU B C 1
ATOM 4746 O O . GLU B 1 291 ? -22.422 9.562 15.211 1 95.81 291 GLU B O 1
ATOM 4751 N N . GLU B 1 292 ? -24.047 8.375 14.312 1 95.38 292 GLU B N 1
ATOM 4752 C CA . GLU B 1 292 ? -24.297 7.594 15.516 1 95.38 292 GLU B CA 1
ATOM 4753 C C . GLU B 1 292 ? -23.125 6.688 15.844 1 95.38 292 GLU B C 1
ATOM 4755 O O . GLU B 1 292 ? -22.984 6.207 16.969 1 95.38 292 GLU B O 1
ATOM 4760 N N . HIS B 1 293 ? -22.234 6.461 14.875 1 95.94 293 HIS B N 1
ATOM 4761 C CA . HIS B 1 293 ? -21.125 5.539 15.07 1 95.94 293 HIS B CA 1
ATOM 4762 C C . HIS B 1 293 ? -19.781 6.262 14.977 1 95.94 293 HIS B C 1
ATOM 4764 O O . HIS B 1 293 ? -18.75 5.629 14.797 1 95.94 293 HIS B O 1
ATOM 4770 N N . LEU B 1 294 ? -19.812 7.566 15.031 1 94.5 294 LEU B N 1
ATOM 4771 C CA . LEU B 1 294 ? -18.609 8.375 14.922 1 94.5 294 LEU B CA 1
ATOM 4772 C C . LEU B 1 294 ? -17.609 8.008 16.016 1 94.5 294 LEU B C 1
ATOM 4774 O O . LEU B 1 294 ? -16.406 7.918 15.758 1 94.5 294 LEU B O 1
ATOM 4778 N N . GLY B 1 295 ? -18.156 7.855 17.219 1 94.25 295 GLY B N 1
ATOM 4779 C CA . GLY B 1 295 ? -17.281 7.473 18.328 1 94.25 295 GLY B CA 1
ATOM 4780 C C . GLY B 1 295 ? -16.469 6.227 18.047 1 94.25 295 GLY B C 1
ATOM 4781 O O . GLY B 1 295 ? -15.242 6.234 18.203 1 94.25 295 GLY B O 1
ATOM 4782 N N . SER B 1 296 ? -17.094 5.207 17.562 1 95.31 296 SER B N 1
ATOM 4783 C CA . SER B 1 296 ? -16.422 3.951 17.234 1 95.31 296 SER B CA 1
ATOM 4784 C C . SER B 1 296 ? -15.516 4.109 16.016 1 95.31 296 SER B C 1
ATOM 4786 O O . SER B 1 296 ? -14.477 3.447 15.922 1 95.31 296 SER B O 1
ATOM 4788 N N . GLY B 1 297 ? -15.914 4.961 15.109 1 96.56 297 GLY B N 1
ATOM 4789 C CA . GLY B 1 297 ? -15.055 5.23 13.961 1 96.56 297 GLY B CA 1
ATOM 4790 C C . GLY B 1 297 ? -13.711 5.816 14.352 1 96.56 297 GLY B C 1
ATOM 4791 O O . GLY B 1 297 ? -12.68 5.453 13.781 1 96.56 297 GLY B O 1
ATOM 4792 N N . ILE B 1 298 ? -13.719 6.668 15.305 1 95.44 298 ILE B N 1
ATOM 4793 C CA . ILE B 1 298 ? -12.508 7.379 15.703 1 95.44 298 ILE B CA 1
ATOM 4794 C C . ILE B 1 298 ? -11.773 6.582 16.781 1 95.44 298 ILE B C 1
ATOM 4796 O O . ILE B 1 298 ? -10.562 6.395 16.703 1 95.44 298 ILE B O 1
ATOM 4800 N N . PHE B 1 299 ? -12.492 6.176 17.797 1 96.25 299 PHE B N 1
ATOM 4801 C CA . PHE B 1 299 ? -11.953 5.395 18.891 1 96.25 299 PHE B CA 1
ATOM 4802 C C . PHE B 1 299 ? -12.711 4.078 19.047 1 96.25 299 PHE B C 1
ATOM 4804 O O . PHE B 1 299 ? -13.602 3.965 19.891 1 96.25 299 PHE B O 1
ATOM 4811 N N . TYR B 1 300 ? -12.297 3.041 18.406 1 96.81 300 TYR B N 1
ATOM 4812 C CA . TYR B 1 300 ? -13.047 1.8 18.266 1 96.81 300 TYR B CA 1
ATOM 4813 C C . TYR B 1 300 ? -13.258 1.137 19.625 1 96.81 300 TYR B C 1
ATOM 4815 O O . TYR B 1 300 ? -14.344 0.612 19.906 1 96.81 300 TYR B O 1
ATOM 4823 N N . HIS B 1 301 ? -12.289 1.178 20.531 1 95.56 301 HIS B N 1
ATOM 4824 C CA . HIS B 1 301 ? -12.336 0.432 21.797 1 95.56 301 HIS B CA 1
ATOM 4825 C C . HIS B 1 301 ? -13.359 1.034 22.75 1 95.56 301 HIS B C 1
ATOM 4827 O O . HIS B 1 301 ? -14.125 0.306 23.375 1 95.56 301 HIS B O 1
ATOM 4833 N N . THR B 1 302 ? -13.391 2.393 22.781 1 94.31 302 THR B N 1
ATOM 4834 C CA . THR B 1 302 ? -14.242 3.031 23.781 1 94.31 302 THR B CA 1
ATOM 4835 C C . THR B 1 302 ? -15.539 3.523 23.156 1 94.31 302 THR B C 1
ATOM 4837 O O . THR B 1 302 ? -16.562 3.619 23.828 1 94.31 302 THR B O 1
ATOM 4840 N N . GLY B 1 303 ? -15.445 3.893 21.891 1 94.88 303 GLY B N 1
ATOM 4841 C CA . GLY B 1 303 ? -16.578 4.492 21.219 1 94.88 303 GLY B CA 1
ATOM 4842 C C . GLY B 1 303 ? -16.891 5.895 21.703 1 94.88 303 GLY B C 1
ATOM 4843 O O . GLY B 1 303 ? -17.969 6.438 21.406 1 94.88 303 GLY B O 1
ATOM 4844 N N . GLU B 1 304 ? -15.969 6.453 22.5 1 92.12 304 GLU B N 1
ATOM 4845 C CA . GLU B 1 304 ? -16.188 7.77 23.094 1 92.12 304 GLU B CA 1
ATOM 4846 C C . GLU B 1 304 ? -15.227 8.805 22.516 1 92.12 304 GLU B C 1
ATOM 4848 O O . GLU B 1 304 ? -14.016 8.578 22.484 1 92.12 304 GLU B O 1
ATOM 4853 N N . LEU B 1 305 ? -15.812 9.898 22.156 1 90.5 305 LEU B N 1
ATOM 4854 C CA . LEU B 1 305 ? -15 10.977 21.594 1 90.5 305 LEU B CA 1
ATOM 4855 C C . LEU B 1 305 ? -14.234 11.703 22.703 1 90.5 305 LEU B C 1
ATOM 4857 O O . LEU B 1 305 ? -14.766 11.914 23.797 1 90.5 305 LEU B O 1
ATOM 4861 N N . VAL B 1 306 ? -13.062 12.07 22.391 1 87.19 306 VAL B N 1
ATOM 4862 C CA . VAL B 1 306 ? -12.219 12.875 23.266 1 87.19 306 VAL B CA 1
ATOM 4863 C C . VAL B 1 306 ? -12.219 14.328 22.797 1 87.19 306 VAL B C 1
ATOM 4865 O O . VAL B 1 306 ? -11.883 14.617 21.641 1 87.19 306 VAL B O 1
ATOM 4868 N N . SER B 1 307 ? -12.523 15.258 23.656 1 87.12 307 SER B N 1
ATOM 4869 C CA . SER B 1 307 ? -12.727 16.656 23.266 1 87.12 307 SER B CA 1
ATOM 4870 C C . SER B 1 307 ? -11.477 17.25 22.641 1 87.12 307 SER B C 1
ATOM 4872 O O . SER B 1 307 ? -11.555 17.953 21.641 1 87.12 307 SER B O 1
ATOM 4874 N N . SER B 1 308 ? -10.367 17 23.234 1 87.38 308 SER B N 1
ATOM 4875 C CA . SER B 1 308 ? -9.125 17.578 22.75 1 87.38 308 SER B CA 1
ATOM 4876 C C . SER B 1 308 ? -8.867 17.172 21.297 1 87.38 308 SER B C 1
ATOM 4878 O O . SER B 1 308 ? -8.234 17.906 20.547 1 87.38 308 SER B O 1
ATOM 4880 N N . PHE B 1 309 ? -9.352 16.062 20.938 1 90.12 309 PHE B N 1
ATOM 4881 C CA . PHE B 1 309 ? -9.086 15.508 19.609 1 90.12 309 PHE B CA 1
ATOM 4882 C C . PHE B 1 309 ? -9.703 16.375 18.516 1 90.12 309 PHE B C 1
ATOM 4884 O O . PHE B 1 309 ? -9.164 16.453 17.406 1 90.12 309 PHE B O 1
ATOM 4891 N N . THR B 1 310 ? -10.742 17.047 18.797 1 84.75 310 THR B N 1
ATOM 4892 C CA . THR B 1 310 ? -11.406 17.844 17.766 1 84.75 310 THR B CA 1
ATOM 4893 C C . THR B 1 310 ? -11.234 19.344 18.047 1 84.75 310 THR B C 1
ATOM 4895 O O . THR B 1 310 ? -11.414 20.172 17.156 1 84.75 310 THR B O 1
ATOM 4898 N N . GLU B 1 311 ? -10.812 19.609 19.266 1 88.69 311 GLU B N 1
ATOM 4899 C CA . GLU B 1 311 ? -10.82 21.031 19.641 1 88.69 311 GLU B CA 1
ATOM 4900 C C . GLU B 1 311 ? -9.422 21.625 19.594 1 88.69 311 GLU B C 1
ATOM 4902 O O . GLU B 1 311 ? -9.266 22.844 19.531 1 88.69 311 GLU B O 1
ATOM 4907 N N . VAL B 1 312 ? -8.469 20.828 19.688 1 91.31 312 VAL B N 1
ATOM 4908 C CA . VAL B 1 312 ? -7.102 21.328 19.719 1 91.31 312 VAL B CA 1
ATOM 4909 C C . VAL B 1 312 ? -6.418 21.078 18.375 1 91.31 312 VAL B C 1
ATOM 4911 O O . VAL B 1 312 ? -6.281 19.938 17.953 1 91.31 312 VAL B O 1
ATOM 4914 N N . TYR B 1 313 ? -6.035 22.109 17.734 1 94.81 313 TYR B N 1
ATOM 4915 C CA . TYR B 1 313 ? -5.273 22.047 16.484 1 94.81 313 TYR B CA 1
ATOM 4916 C C . TYR B 1 313 ? -4.578 23.375 16.203 1 94.81 313 TYR B C 1
ATOM 4918 O O . TYR B 1 313 ? -4.863 24.391 16.859 1 94.81 313 TYR B O 1
ATOM 4926 N N . THR B 1 314 ? -3.646 23.359 15.391 1 96.25 314 THR B N 1
ATOM 4927 C CA . THR B 1 314 ? -2.795 24.516 15.148 1 96.25 314 THR B CA 1
ATOM 4928 C C . THR B 1 314 ? -2.928 24.984 13.703 1 96.25 314 THR B C 1
ATOM 4930 O O . THR B 1 314 ? -3.289 24.203 12.82 1 96.25 314 THR B O 1
#

pLDDT: mean 97.35, std 2.62, range [72.38, 98.94]

Foldseek 3Di:
DAFAAWAAWEKEFADLVLQVCCCCAQVNWDFQDADPQGKTFTWAQQDFFRGHYIYHYDNAIFTQETETEIADPVNLVVLQVLCVVVPWDWDWAAQPPDPQFGIWIWTAQLQGGIYIYGHGGDTRHGNQHDPPGDPGDPDGHHLRFNGFAAWEKEGEDDVVVPDDSQVRNQCCCVVRRPKAWAEFEFEDVVRPHTAKTATPPAQFSHHYMYGYDRGIGTLETETEDADDVSLVRSVVSCVVVVFAWDAHFAFALASRWTWTWTARPNQHIYMYTHDRSDGHDNPPDYYYDYPCQVLCRGGVPPSDDDPCSRPGGD/DAFAAWAAWEKEFADLVLQVCCCCAQVNWDFQDADPQGKTFTWAQQDFFRGHYIYHYDNAIFTQETETEIADPVNLVQLQVLCVVVPWDWDWAAQPPDPQFHIWIWTAQLQGGIYIYGHGGDTRHGNQHDPPGDPGDPDGHHLRFNGFAAWEKEGEDDVVVPDASQVRNQCCCVVRRPKAWAEFEFEDVVRPHTAKTATPPAQFSHHYMYGYDRGIGTLETETEDADDVSLVRSVVSCVVVVFAWDAHFAFALASRWTWTWTARPNQHIYMYTHDRSDGHDNPPDYYYDYPCQVLCRGGVPPSDDDPCSRPGGD

Radius of gyration: 24.36 Å; Cα contacts (8 Å, |Δi|>4): 1700; chains: 2; bounding box: 60×68×60 Å